Protein AF-0000000073375951 (afdb_homodimer)

Sequence (504 aa):
MSQRSNGPYRLIYWPTIPGRGEFIRLALEEAGADYTDTAHEENGVKTVLSLIDQNFVGDQSGLPPFAPPILEHGDLRISQTPNILLYLAPRLGLAPDGDAIYHVNSLALTALDGLSNEPHDTHHPIAVELYYEDQLEESKRRSESYRKNRLPKFLSYFERVLKPQAAQGRPWLYGETLTYADLVLFQGIDGLKFAFPRALSRLEKSGEYSNVFKLYETVKNRPRIKAYLASDRRLEYSQGIYRHYPELDDAEMSQRSNGPYRLIYWPTIPGRGEFIRLALEEAGADYTDTAHEENGVKTVLSLIDQNFVGDQSGLPPFAPPILEHGDLRISQTPNILLYLAPRLGLAPDGDAIYHVNSLALTALDGLSNEPHDTHHPIAVELYYEDQLEESKRRSESYRKNRLPKFLSYFERVLKPQAAQGRPWLYGETLTYADLVLFQGIDGLKFAFPRALSRLEKSGEYSNVFKLYETVKNRPRIKAYLASDRRLEYSQGIYRHYPELDDAE

Structure (mmCIF, N/CA/C/O backbone):
data_AF-0000000073375951-model_v1
#
loop_
_entity.id
_entity.type
_entity.pdbx_description
1 polymer 'Glutathione S-transferase'
#
loop_
_atom_site.group_PDB
_atom_site.id
_atom_site.type_symbol
_atom_site.label_atom_id
_atom_site.label_alt_id
_atom_site.label_comp_id
_atom_site.label_asym_id
_atom_site.label_entity_id
_atom_site.label_seq_id
_atom_site.pdbx_PDB_ins_code
_atom_site.Cartn_x
_atom_site.Cartn_y
_atom_site.Cartn_z
_atom_site.occupancy
_atom_site.B_iso_or_equiv
_atom_site.auth_seq_id
_atom_site.auth_comp_id
_atom_site.auth_asym_id
_atom_site.auth_atom_id
_atom_site.pdbx_PDB_model_num
ATOM 1 N N . MET A 1 1 ? 27.656 -0.617 15.617 1 22.75 1 MET A N 1
ATOM 2 C CA . MET A 1 1 ? 27.281 -1.959 15.18 1 22.75 1 MET A CA 1
ATOM 3 C C . MET A 1 1 ? 25.797 -2.205 15.422 1 22.75 1 MET A C 1
ATOM 5 O O . MET A 1 1 ? 25.328 -2.191 16.562 1 22.75 1 MET A O 1
ATOM 9 N N . SER A 1 2 ? 24.781 -1.731 14.633 1 31.39 2 SER A N 1
ATOM 10 C CA . SER A 1 2 ? 23.375 -1.527 14.969 1 31.39 2 SER A CA 1
ATOM 11 C C . SER A 1 2 ? 22.75 -2.797 15.531 1 31.39 2 SER A C 1
ATOM 13 O O . SER A 1 2 ? 22.969 -3.891 15.008 1 31.39 2 SER A O 1
ATOM 15 N N . GLN A 1 3 ? 22.516 -2.979 16.797 1 32.72 3 GLN A N 1
ATOM 16 C CA . GLN A 1 3 ? 22.078 -4.117 17.594 1 32.72 3 GLN A CA 1
ATOM 17 C C . GLN A 1 3 ? 20.984 -4.898 16.875 1 32.72 3 GLN A C 1
ATOM 19 O O . GLN A 1 3 ? 19.906 -4.367 16.609 1 32.72 3 GLN A O 1
ATOM 24 N N . ARG A 1 4 ? 21.234 -5.863 15.852 1 40 4 ARG A N 1
ATOM 25 C CA . ARG A 1 4 ? 20.453 -6.965 15.312 1 40 4 ARG A CA 1
ATOM 26 C C . ARG A 1 4 ? 19.5 -7.52 16.359 1 40 4 ARG A C 1
ATOM 28 O O . ARG A 1 4 ? 19.938 -7.953 17.438 1 40 4 ARG A O 1
ATOM 35 N N . SER A 1 5 ? 18.297 -6.898 16.453 1 51.62 5 SER A N 1
ATOM 36 C CA . SER A 1 5 ? 17.375 -7.402 17.453 1 51.62 5 SER A CA 1
ATOM 37 C C . SER A 1 5 ? 17.344 -8.93 17.469 1 51.62 5 SER A C 1
ATOM 39 O O . SER A 1 5 ? 17.031 -9.555 16.453 1 51.62 5 SER A O 1
ATOM 41 N N . ASN A 1 6 ? 18.281 -9.617 18.062 1 62.25 6 ASN A N 1
ATOM 42 C CA . ASN A 1 6 ? 18.547 -11.047 18.125 1 62.25 6 ASN A CA 1
ATOM 43 C C . ASN A 1 6 ? 17.391 -11.797 18.781 1 62.25 6 ASN A C 1
ATOM 45 O O . ASN A 1 6 ? 17.469 -13.008 19 1 62.25 6 ASN A O 1
ATOM 49 N N . GLY A 1 7 ? 16.234 -11.141 19.125 1 70.38 7 GLY A N 1
ATOM 50 C CA . GLY A 1 7 ? 15.195 -11.922 19.766 1 70.38 7 GLY A CA 1
ATOM 51 C C . GLY A 1 7 ? 14.164 -12.453 18.781 1 70.38 7 GLY A C 1
ATOM 52 O O . GLY A 1 7 ? 14.258 -12.203 17.578 1 70.38 7 GLY A O 1
ATOM 53 N N . PRO A 1 8 ? 13.375 -13.398 19.203 1 89.25 8 PRO A N 1
ATOM 54 C CA . PRO A 1 8 ? 12.328 -13.969 18.359 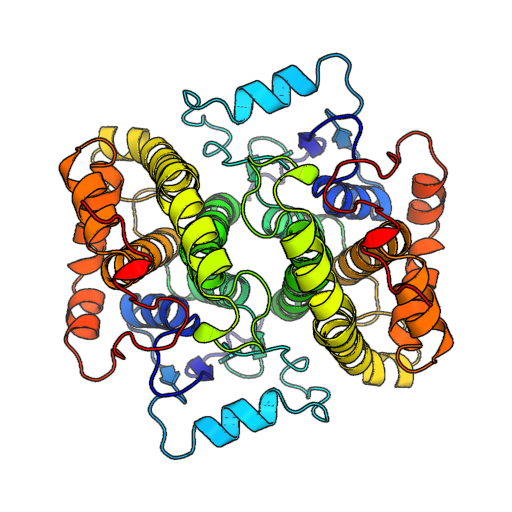1 89.25 8 PRO A CA 1
ATOM 55 C C . PRO A 1 8 ? 11.367 -12.914 17.828 1 89.25 8 PRO A C 1
ATOM 57 O O . PRO A 1 8 ? 11.211 -11.852 18.438 1 89.25 8 PRO A O 1
ATOM 60 N N . TYR A 1 9 ? 10.914 -13.117 16.609 1 97.94 9 TYR A N 1
ATOM 61 C CA . TYR A 1 9 ? 9.859 -12.281 16.031 1 97.94 9 TYR A CA 1
ATOM 62 C C . TYR A 1 9 ? 8.531 -12.523 16.734 1 97.94 9 TYR A C 1
ATOM 64 O O . TYR A 1 9 ? 8.234 -13.656 17.141 1 97.94 9 TYR A O 1
ATOM 72 N N . ARG A 1 10 ? 7.82 -11.5 16.938 1 97.94 10 ARG A N 1
ATOM 73 C CA . ARG A 1 10 ? 6.453 -11.625 17.438 1 97.94 10 ARG A CA 1
ATOM 74 C C . ARG A 1 10 ? 5.465 -10.961 16.469 1 97.94 10 ARG A C 1
ATOM 76 O O . ARG A 1 10 ? 5.52 -9.742 16.266 1 97.94 10 ARG A O 1
ATOM 83 N N . LEU A 1 11 ? 4.621 -11.797 15.891 1 98.62 11 LEU A N 1
ATOM 84 C CA . LEU A 1 11 ? 3.549 -11.305 15.039 1 98.62 11 LEU A CA 1
ATOM 85 C C . LEU A 1 11 ? 2.275 -11.062 15.836 1 98.62 11 LEU A C 1
ATOM 87 O O . LEU A 1 11 ? 1.793 -11.969 16.531 1 98.62 11 LEU A O 1
ATOM 91 N N . ILE A 1 12 ? 1.764 -9.891 15.812 1 98.56 12 ILE A N 1
ATOM 92 C CA . ILE A 1 12 ? 0.532 -9.516 16.5 1 98.56 12 ILE A CA 1
ATOM 93 C C . ILE A 1 12 ? -0.584 -9.305 15.477 1 98.56 12 ILE A C 1
ATOM 95 O O . ILE A 1 12 ? -0.56 -8.336 14.711 1 98.56 12 ILE A O 1
ATOM 99 N N . TYR A 1 13 ? -1.536 -10.172 15.461 1 98.12 13 TYR A N 1
ATOM 100 C CA . TYR A 1 13 ? -2.621 -10.172 14.484 1 98.12 13 TYR A CA 1
ATOM 101 C C . TYR A 1 13 ? -3.861 -10.859 15.047 1 98.12 13 TYR A C 1
ATOM 103 O O . TYR A 1 13 ? -3.801 -11.5 16.094 1 98.12 13 TYR A O 1
ATOM 111 N N . TRP A 1 14 ? -4.992 -10.68 14.344 1 95.94 14 TRP A N 1
ATOM 112 C CA . TRP A 1 14 ? -6.285 -11.219 14.75 1 95.94 14 TRP A CA 1
ATOM 113 C C . TRP A 1 14 ? -6.258 -12.742 14.781 1 95.94 14 TRP A C 1
ATOM 115 O O . TRP A 1 14 ? -5.645 -13.375 13.914 1 95.94 14 TRP A O 1
ATOM 125 N N . PRO A 1 15 ? -7.016 -13.227 15.672 1 93.25 15 PRO A N 1
ATOM 126 C CA . PRO A 1 15 ? -7.195 -14.68 15.641 1 93.25 15 PRO A CA 1
ATOM 127 C C . PRO A 1 15 ? -8.234 -15.125 14.617 1 93.25 15 PRO A C 1
ATOM 129 O O . PRO A 1 15 ? -8.977 -14.297 14.086 1 93.25 15 PRO A O 1
ATOM 132 N N . THR A 1 16 ? -8.219 -16.344 14.133 1 90.75 16 THR A N 1
ATOM 133 C CA . THR A 1 16 ? -9.281 -17.078 13.453 1 90.75 16 THR A CA 1
ATOM 134 C C . THR A 1 16 ? -9.273 -16.781 11.961 1 90.75 16 THR A C 1
ATOM 136 O O . THR A 1 16 ? -10.055 -17.359 11.203 1 90.75 16 THR A O 1
ATOM 139 N N . ILE A 1 17 ? -8.477 -15.773 11.531 1 94.12 17 ILE A N 1
ATOM 140 C CA . ILE A 1 17 ? -8.414 -15.508 10.102 1 94.12 17 ILE A CA 1
ATOM 141 C C . ILE A 1 17 ? -6.961 -15.375 9.664 1 94.12 17 ILE A C 1
ATOM 143 O O . ILE A 1 17 ? -6.129 -14.844 10.398 1 94.12 17 ILE A O 1
ATOM 147 N N . PRO A 1 18 ? -6.621 -15.797 8.461 1 96.38 18 PRO A N 1
ATOM 148 C CA . PRO A 1 18 ? -5.273 -15.516 7.961 1 96.38 18 PRO A CA 1
ATOM 149 C C . PRO A 1 18 ? -5.016 -14.023 7.77 1 96.38 18 PRO A C 1
ATOM 151 O O . PRO A 1 18 ? -4.016 -13.5 8.266 1 96.38 18 PRO A O 1
ATOM 154 N N . GLY A 1 19 ? -6.074 -13.352 7.012 1 96.75 19 GLY A N 1
ATOM 155 C CA . GLY A 1 19 ? -6.016 -11.914 6.809 1 96.75 19 GLY A CA 1
ATOM 156 C C . GLY A 1 19 ? -4.695 -11.445 6.234 1 96.75 19 GLY A C 1
ATOM 157 O O . GLY A 1 19 ? -4.016 -12.195 5.527 1 96.75 19 GLY A O 1
ATOM 158 N N . ARG A 1 20 ? -4.363 -10.227 6.516 1 98.12 20 ARG A N 1
ATOM 159 C CA . ARG A 1 20 ? -3.141 -9.625 6.004 1 98.12 20 ARG A CA 1
ATOM 160 C C . ARG A 1 20 ? -1.915 -10.164 6.73 1 98.12 20 ARG A C 1
ATOM 162 O O . ARG A 1 20 ? -0.79 -10.039 6.242 1 98.12 20 ARG A O 1
ATOM 169 N N . GLY A 1 21 ? -2.115 -10.766 7.895 1 98.31 21 GLY A N 1
ATOM 170 C CA . GLY A 1 21 ? -1.03 -11.375 8.648 1 98.31 21 GLY A CA 1
ATOM 171 C C . GLY A 1 21 ? -0.439 -12.586 7.961 1 98.31 21 GLY A C 1
ATOM 172 O O . GLY A 1 21 ? 0.713 -12.953 8.211 1 98.31 21 GLY A O 1
ATOM 173 N N . GLU A 1 22 ? -1.21 -13.219 7.078 1 98.75 22 GLU A N 1
ATOM 174 C CA . GLU A 1 22 ? -0.763 -14.453 6.441 1 98.75 22 GLU A CA 1
ATOM 175 C C . GLU A 1 22 ? 0.432 -14.195 5.527 1 98.75 22 GLU A C 1
ATOM 177 O O . GLU A 1 22 ? 1.317 -15.047 5.406 1 98.75 22 GLU A O 1
ATOM 182 N N . PHE A 1 23 ? 0.503 -13.039 4.883 1 98.88 23 PHE A N 1
ATOM 183 C CA . PHE A 1 23 ? 1.648 -12.68 4.055 1 98.88 23 PHE A CA 1
ATOM 184 C C . PHE A 1 23 ? 2.936 -12.703 4.871 1 98.88 23 PHE A C 1
ATOM 186 O O . PHE A 1 23 ? 3.988 -13.102 4.371 1 98.88 23 PHE A O 1
ATOM 193 N N . ILE A 1 24 ? 2.844 -12.266 6.109 1 98.94 24 ILE A N 1
ATOM 194 C CA . ILE A 1 24 ? 3.99 -12.188 7.008 1 98.94 24 ILE A CA 1
ATOM 195 C C . ILE A 1 24 ? 4.328 -13.586 7.527 1 98.94 24 ILE A C 1
ATOM 197 O O . ILE A 1 24 ? 5.5 -13.969 7.57 1 98.94 24 ILE A O 1
ATOM 201 N N . ARG A 1 25 ? 3.297 -14.375 7.867 1 98.88 25 ARG A N 1
ATOM 202 C CA . ARG A 1 25 ? 3.506 -15.742 8.32 1 98.88 25 ARG A CA 1
ATOM 203 C C . ARG A 1 25 ? 4.266 -16.562 7.277 1 98.88 25 ARG A C 1
ATOM 205 O O . ARG A 1 25 ? 5.191 -17.297 7.609 1 98.88 25 ARG A O 1
ATOM 212 N N . LEU A 1 26 ? 3.885 -16.406 6.047 1 98.94 26 LEU A N 1
ATOM 213 C CA . LEU A 1 26 ? 4.52 -17.172 4.984 1 98.94 26 LEU A CA 1
ATOM 214 C C . LEU A 1 26 ? 6.004 -16.844 4.887 1 98.94 26 LEU A C 1
ATOM 216 O O . LEU A 1 26 ? 6.824 -17.734 4.648 1 98.94 26 LEU A O 1
ATOM 220 N N . ALA A 1 27 ? 6.359 -15.555 5.008 1 98.94 27 ALA A N 1
ATOM 221 C CA . ALA A 1 27 ? 7.773 -15.18 4.996 1 98.94 27 ALA A CA 1
ATOM 222 C C . ALA A 1 27 ? 8.523 -15.828 6.156 1 98.94 27 ALA A C 1
ATOM 224 O O . ALA A 1 27 ? 9.617 -16.375 5.973 1 98.94 27 ALA A O 1
ATOM 225 N N . LEU A 1 28 ? 7.93 -15.789 7.359 1 98.81 28 LEU A N 1
ATOM 226 C CA . LEU A 1 28 ? 8.547 -16.359 8.555 1 98.81 28 LEU A CA 1
ATOM 227 C C . LEU A 1 28 ? 8.664 -17.875 8.438 1 98.81 28 LEU A C 1
ATOM 229 O O . LEU A 1 28 ? 9.703 -18.453 8.773 1 98.81 28 LEU A O 1
ATOM 233 N N . GLU A 1 29 ? 7.621 -18.5 7.906 1 98.75 29 GLU A N 1
ATOM 234 C CA . GLU A 1 29 ? 7.602 -19.953 7.754 1 98.75 29 GLU A CA 1
ATOM 235 C C . GLU A 1 29 ? 8.609 -20.406 6.703 1 98.75 29 GLU A C 1
ATOM 237 O O . GLU A 1 29 ? 9.352 -21.375 6.926 1 98.75 29 GLU A O 1
ATOM 242 N N . GLU A 1 30 ? 8.641 -19.734 5.57 1 98.81 30 GLU A N 1
ATOM 243 C CA . GLU A 1 30 ? 9.586 -20.078 4.512 1 98.81 30 GLU A CA 1
ATOM 244 C C . GLU A 1 30 ? 11.016 -20.062 5.027 1 98.81 30 GLU A C 1
ATOM 246 O O . GLU A 1 30 ? 11.828 -20.922 4.668 1 98.81 30 GLU A O 1
ATOM 251 N N . ALA A 1 31 ? 11.32 -19.109 5.879 1 98.12 31 ALA A N 1
ATOM 252 C CA . ALA A 1 31 ? 12.68 -18.906 6.367 1 98.12 31 ALA A CA 1
ATOM 253 C C . ALA A 1 31 ? 12.984 -19.812 7.551 1 98.12 31 ALA A C 1
ATOM 255 O O . ALA A 1 31 ? 14.133 -19.906 7.996 1 98.12 31 ALA A O 1
ATOM 256 N N . GLY A 1 32 ? 11.969 -20.469 8.078 1 97.38 32 GLY A N 1
ATOM 257 C CA . GLY A 1 32 ? 12.156 -21.25 9.289 1 97.38 32 GLY A CA 1
ATOM 258 C C . GLY A 1 32 ? 12.484 -20.391 10.5 1 97.38 32 GLY A C 1
ATOM 259 O O . GLY A 1 32 ? 13.266 -20.812 11.367 1 97.38 32 GLY A O 1
ATOM 260 N N . ALA A 1 33 ? 11.922 -19.234 10.516 1 97.31 33 ALA A N 1
ATOM 261 C CA . ALA A 1 33 ? 12.227 -18.297 11.594 1 97.31 33 ALA A CA 1
ATOM 262 C C . ALA A 1 33 ? 11.492 -18.688 12.875 1 97.31 33 ALA A C 1
ATOM 264 O O . ALA A 1 33 ? 10.406 -19.266 12.828 1 97.31 33 ALA A O 1
ATOM 265 N N . ASP A 1 34 ? 12.117 -18.359 14 1 95.44 34 ASP A N 1
ATOM 266 C CA . ASP A 1 34 ? 11.445 -18.469 15.297 1 95.44 34 ASP A CA 1
ATOM 267 C C . ASP A 1 34 ? 10.57 -17.25 15.562 1 95.44 34 ASP A C 1
ATOM 269 O O . ASP A 1 34 ? 11.047 -16.109 15.539 1 95.44 34 ASP A O 1
ATOM 273 N N . TYR A 1 35 ? 9.258 -17.562 15.75 1 97.44 35 TYR A N 1
ATOM 274 C CA . TYR A 1 35 ? 8.375 -16.438 16.016 1 97.44 35 TYR A CA 1
ATOM 275 C C . TYR A 1 35 ? 7.152 -16.891 16.812 1 97.44 35 TYR A C 1
ATOM 277 O O . TYR A 1 35 ? 6.805 -18.062 16.812 1 97.44 35 TYR A O 1
ATOM 285 N N . THR A 1 36 ? 6.547 -15.961 17.469 1 97 36 THR A N 1
ATOM 286 C CA . THR A 1 36 ? 5.25 -16.156 18.109 1 97 36 THR A CA 1
ATOM 287 C C . THR A 1 36 ? 4.164 -15.383 17.375 1 97 36 THR A C 1
ATOM 289 O O . THR A 1 36 ? 4.457 -14.445 16.625 1 97 36 THR A O 1
ATOM 292 N N . ASP A 1 37 ? 2.969 -15.844 17.516 1 97.5 37 ASP A N 1
ATOM 293 C CA . ASP A 1 37 ? 1.812 -15.312 16.812 1 97.5 37 ASP A CA 1
ATOM 294 C C . ASP A 1 37 ? 0.599 -15.203 17.734 1 97.5 37 ASP A C 1
ATOM 296 O O . ASP A 1 37 ? 0.056 -16.219 18.172 1 97.5 37 ASP A O 1
ATOM 300 N N . THR A 1 38 ? 0.139 -13.977 17.984 1 97.56 38 THR A N 1
ATOM 301 C CA . THR A 1 38 ? -0.972 -13.758 18.906 1 97.56 38 THR A CA 1
ATOM 302 C C . THR A 1 38 ? -2.203 -14.539 18.453 1 97.56 38 THR A C 1
ATOM 304 O O . THR A 1 38 ? -3.076 -14.852 19.266 1 97.56 38 THR A O 1
ATOM 307 N N . ALA A 1 39 ? -2.289 -14.867 17.203 1 95.38 39 ALA A N 1
ATOM 308 C CA . ALA A 1 39 ? -3.434 -15.609 16.688 1 95.38 39 ALA A CA 1
ATOM 309 C C . ALA A 1 39 ? -3.541 -16.984 17.359 1 95.38 39 ALA A C 1
ATOM 311 O O . ALA A 1 39 ? -4.605 -17.594 17.359 1 95.38 39 ALA A O 1
ATOM 312 N N . HIS A 1 40 ? -2.447 -17.453 17.922 1 95.06 40 HIS A N 1
ATOM 313 C CA . HIS A 1 40 ? -2.416 -18.781 18.5 1 95.06 40 HIS A CA 1
ATOM 314 C C . HIS A 1 40 ? -2.229 -18.719 20.016 1 95.06 40 HIS A C 1
ATOM 316 O O . HIS A 1 40 ? -1.927 -19.734 20.656 1 95.06 40 HIS A O 1
ATOM 322 N N . GLU A 1 41 ? -2.412 -17.531 20.531 1 95.06 41 GLU A N 1
ATOM 323 C CA . GLU A 1 41 ? -2.242 -17.344 21.969 1 95.06 41 GLU A CA 1
ATOM 324 C C . GLU A 1 41 ? -3.588 -17.125 22.656 1 95.06 41 GLU A C 1
ATOM 326 O O . GLU A 1 41 ? -4.465 -16.453 22.125 1 95.06 41 GLU A O 1
ATOM 331 N N . GLU A 1 42 ? -3.9 -17.672 23.781 1 91.81 42 GLU A N 1
ATOM 332 C CA . GLU A 1 42 ? -5.156 -17.578 24.516 1 91.81 42 GLU A CA 1
ATOM 333 C C . GLU A 1 42 ? -5.547 -16.125 24.75 1 91.81 42 GLU A C 1
ATOM 335 O O . GLU A 1 42 ? -6.707 -15.75 24.562 1 91.81 42 GLU A O 1
ATOM 340 N N . ASN A 1 43 ? -4.664 -15.25 25.031 1 92.19 43 ASN A N 1
ATOM 341 C CA . ASN A 1 43 ? -4.957 -13.844 25.281 1 92.19 43 ASN A CA 1
ATOM 342 C C . ASN A 1 43 ? -4.363 -12.953 24.188 1 92.19 43 ASN A C 1
ATOM 344 O O . ASN A 1 43 ? -4.074 -11.781 24.422 1 92.19 43 ASN A O 1
ATOM 348 N N . GLY A 1 44 ? -4.352 -13.539 23.031 1 95.31 44 GLY A N 1
ATOM 349 C CA . GLY A 1 44 ? -3.717 -12.812 21.938 1 95.31 44 GLY A CA 1
ATOM 350 C C . GLY A 1 44 ? -4.52 -11.609 21.469 1 95.31 44 GLY A C 1
ATOM 351 O O . GLY A 1 44 ? -3.953 -10.562 21.156 1 95.31 44 GLY A O 1
ATOM 352 N N . VAL A 1 45 ? -5.848 -11.781 21.516 1 96.44 45 VAL A N 1
ATOM 353 C CA . VAL A 1 45 ? -6.734 -10.727 21.047 1 96.44 45 VAL A CA 1
ATOM 354 C C . VAL A 1 45 ? -6.598 -9.5 21.938 1 96.44 45 VAL A C 1
ATOM 356 O O . VAL A 1 45 ? -6.699 -8.359 21.469 1 96.44 45 VAL A O 1
ATOM 359 N N . LYS A 1 46 ? -6.383 -9.641 23.25 1 97.44 46 LYS A N 1
ATOM 360 C CA . LYS A 1 46 ? -6.199 -8.523 24.172 1 97.44 46 LYS A CA 1
ATOM 361 C C . LYS A 1 46 ? -4.969 -7.699 23.797 1 97.44 46 LYS A C 1
ATOM 363 O O . LYS A 1 46 ? -4.98 -6.469 23.891 1 97.44 46 LYS A O 1
ATOM 368 N N . THR A 1 47 ? -3.947 -8.453 23.344 1 97.12 47 THR A N 1
ATOM 369 C CA . THR A 1 47 ? -2.729 -7.777 22.922 1 97.12 47 THR A CA 1
ATOM 370 C C . THR A 1 47 ? -2.99 -6.934 21.672 1 97.12 47 THR A C 1
ATOM 372 O O . THR A 1 47 ? -2.574 -5.777 21.594 1 97.12 47 THR A O 1
ATOM 375 N N . VAL A 1 48 ? -3.67 -7.504 20.734 1 98 48 VAL A N 1
ATOM 376 C CA . VAL A 1 48 ? -4.004 -6.793 19.5 1 98 48 VAL A CA 1
ATOM 377 C C . VAL A 1 48 ? -4.789 -5.527 19.828 1 98 48 VAL A C 1
ATOM 379 O O . VAL A 1 48 ? -4.414 -4.43 19.406 1 98 48 VAL A O 1
ATOM 382 N N . LEU A 1 49 ? -5.816 -5.637 20.672 1 97.94 49 LEU A N 1
ATOM 383 C CA . LEU A 1 49 ? -6.723 -4.543 21 1 97.94 49 LEU A CA 1
ATOM 384 C C . LEU A 1 49 ? -6 -3.451 21.781 1 97.94 49 LEU A C 1
ATOM 386 O O . LEU A 1 49 ? -6.281 -2.264 21.594 1 97.94 49 LEU A O 1
ATOM 390 N N . SER A 1 50 ? -5.109 -3.818 22.594 1 97.81 50 SER A N 1
ATOM 391 C CA . SER A 1 50 ? -4.367 -2.844 23.391 1 97.81 50 SER A CA 1
ATOM 392 C C . SER A 1 50 ? -3.496 -1.956 22.516 1 97.81 50 SER A C 1
ATOM 394 O O . SER A 1 50 ? -3.373 -0.755 22.766 1 97.81 50 SER A O 1
ATOM 396 N N . LEU A 1 51 ? -3.006 -2.514 21.438 1 97.62 51 LEU A N 1
ATOM 397 C CA . LEU A 1 51 ? -2.051 -1.779 20.625 1 97.62 51 LEU A CA 1
ATOM 398 C C . LEU A 1 51 ? -2.771 -0.869 19.625 1 97.62 51 LEU A C 1
ATOM 400 O O . LEU A 1 51 ? -2.193 0.107 19.141 1 97.62 51 LEU A O 1
ATOM 404 N N . ILE A 1 52 ? -3.994 -1.165 19.344 1 97.19 52 ILE A N 1
ATOM 405 C CA . ILE A 1 52 ? -4.703 -0.313 18.391 1 97.19 52 ILE A CA 1
ATOM 406 C C . ILE A 1 52 ? -5.73 0.541 19.125 1 97.19 52 ILE A C 1
ATOM 408 O O . ILE A 1 52 ? -6.578 1.18 18.5 1 97.19 52 ILE A O 1
ATOM 412 N N . ASP A 1 53 ? -5.652 0.518 20.453 1 97.44 53 ASP A N 1
ATOM 413 C CA . ASP A 1 53 ? -6.508 1.362 21.281 1 97.44 53 ASP A CA 1
ATOM 414 C C . ASP A 1 53 ? -6.305 2.84 20.953 1 97.44 53 ASP A C 1
ATOM 416 O O . ASP A 1 53 ? -5.172 3.291 20.781 1 97.44 53 ASP A O 1
ATOM 420 N N . GLN A 1 54 ? -7.402 3.598 20.938 1 95.25 54 GLN A N 1
ATOM 421 C CA . GLN A 1 54 ? -7.367 5 20.531 1 95.25 54 GLN A CA 1
ATOM 422 C C . GLN A 1 54 ? -6.566 5.836 21.531 1 95.25 54 GLN A C 1
ATOM 424 O O . GLN A 1 54 ? -6.152 6.953 21.219 1 95.25 54 GLN A O 1
ATOM 429 N N . ASN A 1 55 ? -6.324 5.352 22.719 1 95.38 55 ASN A N 1
ATOM 430 C CA . ASN A 1 55 ? -5.613 6.098 23.75 1 95.38 55 ASN A CA 1
ATOM 431 C C . ASN A 1 55 ? -4.133 5.723 23.797 1 95.38 55 ASN A C 1
ATOM 433 O O . ASN A 1 55 ? -3.352 6.348 24.5 1 95.38 55 ASN A O 1
ATOM 437 N N . PHE A 1 56 ? -3.77 4.664 23.047 1 97 56 PHE A N 1
ATOM 438 C CA . PHE A 1 56 ? -2.365 4.273 23 1 97 56 PHE A CA 1
ATOM 439 C C . PHE A 1 56 ? -1.566 5.215 22.109 1 97 56 PHE A C 1
ATOM 441 O O . PHE A 1 56 ? -1.828 5.312 20.906 1 97 56 PHE A O 1
ATOM 448 N N . VAL A 1 57 ? -0.572 5.883 22.625 1 95.88 57 VAL A N 1
ATOM 449 C CA . VAL A 1 57 ? 0.14 6.922 21.875 1 95.88 57 VAL A CA 1
ATOM 450 C C . VAL A 1 57 ? 1.53 6.422 21.5 1 95.88 57 VAL A C 1
ATOM 452 O O . VAL A 1 57 ? 2.369 7.195 21.031 1 95.88 57 VAL A O 1
ATOM 455 N N . GLY A 1 58 ? 1.765 5.152 21.672 1 95.25 58 GLY A N 1
ATOM 456 C CA . GLY A 1 58 ? 3.082 4.59 21.406 1 95.25 58 GLY A CA 1
ATOM 457 C C . GLY A 1 58 ? 3.953 4.523 22.656 1 95.25 58 GLY A C 1
ATOM 458 O O . GLY A 1 58 ? 3.506 4.855 23.75 1 95.25 58 GLY A O 1
ATOM 459 N N . ASP A 1 59 ? 5.086 3.926 22.531 1 95.38 59 ASP A N 1
ATOM 460 C CA . ASP A 1 59 ? 6.078 3.805 23.594 1 95.38 59 ASP A CA 1
ATOM 461 C C . ASP A 1 59 ? 7.488 3.668 23.016 1 95.38 59 ASP A C 1
ATOM 463 O O . ASP A 1 59 ? 7.723 4.008 21.859 1 95.38 59 ASP A O 1
ATOM 467 N N . GLN A 1 60 ? 8.406 3.266 23.766 1 92.5 60 GLN A N 1
ATOM 468 C CA . GLN A 1 60 ? 9.805 3.209 23.359 1 92.5 60 GLN A CA 1
ATOM 469 C C . GLN A 1 60 ? 10 2.236 22.203 1 92.5 60 GLN A C 1
ATOM 471 O O . GLN A 1 60 ? 10.969 2.35 21.453 1 92.5 60 GLN A O 1
ATOM 476 N N . SER A 1 61 ? 9.055 1.326 22 1 92.44 61 SER A N 1
ATOM 477 C CA . SER A 1 61 ? 9.188 0.296 20.984 1 92.44 61 SER A CA 1
ATOM 478 C C . SER A 1 61 ? 8.703 0.795 19.625 1 92.44 61 SER A C 1
ATOM 480 O O . SER A 1 61 ? 9 0.194 18.594 1 92.44 61 SER A O 1
ATOM 482 N N . GLY A 1 62 ? 7.82 1.854 19.703 1 93.12 62 GLY A N 1
ATOM 483 C CA . GLY A 1 62 ? 7.348 2.32 18.422 1 93.12 62 GLY A CA 1
ATOM 484 C C . GLY A 1 62 ? 6.125 3.213 18.516 1 93.12 62 GLY A C 1
ATOM 485 O O . GLY A 1 62 ? 5.578 3.408 19.594 1 93.12 62 GLY A O 1
ATOM 486 N N . LEU A 1 63 ? 5.758 3.797 17.359 1 96.5 63 LEU A N 1
ATOM 487 C CA . LEU A 1 63 ? 4.555 4.609 17.219 1 96.5 63 LEU A CA 1
ATOM 488 C C . LEU A 1 63 ? 3.299 3.75 17.344 1 96.5 63 LEU A C 1
ATOM 490 O O . LEU A 1 63 ? 3.363 2.525 17.203 1 96.5 63 LEU A O 1
ATOM 494 N N . PRO A 1 64 ? 2.242 4.359 17.734 1 97.75 64 PRO A N 1
ATOM 495 C CA . PRO A 1 64 ? 1.025 3.545 17.734 1 97.75 64 PRO A CA 1
ATOM 496 C C . PRO A 1 64 ? 0.642 3.057 16.344 1 97.75 64 PRO A C 1
ATOM 498 O O . PRO A 1 64 ? 0.601 3.846 15.391 1 97.75 64 PRO A O 1
ATOM 501 N N . PRO A 1 65 ? 0.378 1.775 16.266 1 98.25 65 PRO A N 1
ATOM 502 C CA . PRO A 1 65 ? -0.097 1.281 14.969 1 98.25 65 PRO A CA 1
ATOM 503 C C . PRO A 1 65 ? -1.533 1.702 14.664 1 98.25 65 PRO A C 1
ATOM 505 O O . PRO A 1 65 ? -2.34 1.863 15.586 1 98.25 65 PRO A O 1
ATOM 508 N N . PHE A 1 66 ? -1.789 1.911 13.375 1 98.19 66 PHE A N 1
ATOM 509 C CA . PHE A 1 66 ? -3.156 2.197 12.953 1 98.19 66 PHE A CA 1
ATOM 510 C C . PHE A 1 66 ? -4.02 0.943 13.031 1 98.19 66 PHE A C 1
ATOM 512 O O . PHE A 1 66 ? -5.176 1.004 13.453 1 98.19 66 PHE A O 1
ATOM 519 N N . ALA A 1 67 ? -3.455 -0.161 12.648 1 97.81 67 ALA A N 1
ATOM 520 C CA . ALA A 1 67 ? -4.125 -1.457 12.57 1 97.81 67 ALA A CA 1
ATOM 521 C C . ALA A 1 67 ? -3.111 -2.596 12.508 1 97.81 67 ALA A C 1
ATOM 523 O O . ALA A 1 67 ? -1.955 -2.385 12.133 1 97.81 67 ALA A O 1
ATOM 524 N N . PRO A 1 68 ? -3.463 -3.766 12.977 1 98.12 68 PRO A N 1
ATOM 525 C CA . PRO A 1 68 ? -2.613 -4.918 12.672 1 98.12 68 PRO A CA 1
ATOM 526 C C . PRO A 1 68 ? -2.6 -5.27 11.188 1 98.12 68 PRO A C 1
ATOM 528 O O . PRO A 1 68 ? -3.512 -4.883 10.453 1 98.12 68 PRO A O 1
ATOM 531 N N . PRO A 1 69 ? -1.607 -5.984 10.742 1 98.56 69 PRO A N 1
ATOM 532 C CA . PRO A 1 69 ? -0.564 -6.711 11.469 1 98.56 69 PRO A CA 1
ATOM 533 C C . PRO A 1 69 ? 0.501 -5.789 12.055 1 98.56 69 PRO A C 1
ATOM 535 O O . PRO A 1 69 ? 0.764 -4.715 11.508 1 98.56 69 PRO A O 1
ATOM 538 N N . ILE A 1 70 ? 1.008 -6.219 13.133 1 98.81 70 ILE A N 1
ATOM 539 C CA . ILE A 1 70 ? 2.1 -5.566 13.852 1 98.81 70 ILE A CA 1
ATOM 540 C C . ILE A 1 70 ? 3.221 -6.574 14.102 1 98.81 70 ILE A C 1
ATOM 542 O O . ILE A 1 70 ? 2.961 -7.734 14.43 1 98.81 70 ILE A O 1
ATOM 546 N N . LEU A 1 71 ? 4.441 -6.152 13.938 1 98.75 71 LEU A N 1
ATOM 547 C CA . LEU A 1 71 ? 5.605 -6.984 14.211 1 98.75 71 LEU A CA 1
ATOM 548 C C . LEU A 1 71 ? 6.465 -6.367 15.312 1 98.75 71 LEU A C 1
ATOM 550 O O . LEU A 1 71 ? 6.746 -5.168 15.289 1 98.75 71 LEU A O 1
ATOM 554 N N . GLU A 1 72 ? 6.793 -7.152 16.219 1 97.94 72 GLU A N 1
ATOM 555 C CA . GLU A 1 72 ? 7.809 -6.789 17.203 1 97.94 72 GLU A CA 1
ATOM 556 C C . GLU A 1 72 ? 9.062 -7.637 17.047 1 97.94 72 GLU A C 1
ATOM 558 O O . GLU A 1 72 ? 8.984 -8.852 16.859 1 97.94 72 GLU A O 1
ATOM 563 N N . HIS A 1 73 ? 10.156 -7.078 17.047 1 97.56 73 HIS A N 1
ATOM 564 C CA . HIS A 1 73 ? 11.477 -7.691 16.969 1 97.56 73 HIS A CA 1
ATOM 565 C C . HIS A 1 73 ? 12.477 -6.945 17.859 1 97.56 73 HIS A C 1
ATOM 567 O O . HIS A 1 73 ? 12.953 -5.867 17.484 1 97.56 73 HIS A O 1
ATOM 573 N N . GLY A 1 74 ? 12.781 -7.5 19.016 1 93.5 74 GLY A N 1
ATOM 574 C CA . GLY A 1 74 ? 13.523 -6.738 20 1 93.5 74 GLY A CA 1
ATOM 575 C C . GLY A 1 74 ? 12.797 -5.488 20.469 1 93.5 74 GLY A C 1
ATOM 576 O O . GLY A 1 74 ? 11.641 -5.559 20.875 1 93.5 74 GLY A O 1
ATOM 577 N N . ASP A 1 75 ? 13.422 -4.363 20.297 1 92.38 75 ASP A N 1
ATOM 578 C CA . ASP A 1 75 ? 12.844 -3.104 20.766 1 92.38 75 ASP A CA 1
ATOM 579 C C . ASP A 1 75 ? 12.117 -2.383 19.641 1 92.38 75 ASP A C 1
ATOM 581 O O . ASP A 1 75 ? 11.742 -1.216 19.781 1 92.38 75 ASP A O 1
ATOM 585 N N . LEU A 1 76 ? 11.938 -3.084 18.594 1 96.31 76 LEU A N 1
ATOM 586 C CA . LEU A 1 76 ? 11.305 -2.451 17.453 1 96.31 76 LEU A CA 1
ATOM 587 C C . LEU A 1 76 ? 9.883 -2.971 17.25 1 96.31 76 LEU A C 1
ATOM 589 O O . LEU A 1 76 ? 9.656 -4.184 17.234 1 96.31 76 LEU A O 1
ATOM 593 N N . ARG A 1 77 ? 8.922 -2.078 17.125 1 97.88 77 ARG A N 1
ATOM 594 C CA . ARG A 1 77 ? 7.547 -2.396 16.75 1 97.88 77 ARG A CA 1
ATOM 595 C C . ARG A 1 77 ? 7.125 -1.631 15.5 1 97.88 77 ARG A C 1
ATOM 597 O O . ARG A 1 77 ? 7.215 -0.402 15.453 1 97.88 77 ARG A O 1
ATOM 604 N N . ILE A 1 78 ? 6.719 -2.324 14.461 1 98.56 78 ILE A N 1
ATOM 605 C CA . ILE A 1 78 ? 6.305 -1.694 13.211 1 98.56 78 ILE A CA 1
ATOM 606 C C . ILE A 1 78 ? 5 -2.32 12.727 1 98.56 78 ILE A C 1
ATOM 608 O O . ILE A 1 78 ? 4.609 -3.393 13.195 1 98.56 78 ILE A O 1
ATOM 612 N N . SER A 1 79 ? 4.359 -1.588 11.805 1 98.62 79 SER A N 1
ATOM 613 C CA . SER A 1 79 ? 3.098 -2.076 11.258 1 98.62 79 SER A CA 1
ATOM 614 C C . SER A 1 79 ? 3.066 -1.936 9.742 1 98.62 79 SER A C 1
ATOM 616 O O . SER A 1 79 ? 4.074 -1.58 9.125 1 98.62 79 SER A O 1
ATOM 618 N N . GLN A 1 80 ? 1.917 -2.258 9.156 1 98.69 80 GLN A N 1
ATOM 619 C CA . GLN A 1 80 ? 1.712 -2.303 7.715 1 98.69 80 GLN A CA 1
ATOM 620 C C . GLN A 1 80 ? 2.371 -3.535 7.105 1 98.69 80 GLN A C 1
ATOM 622 O O . GLN A 1 80 ? 3.584 -3.725 7.234 1 98.69 80 GLN A O 1
ATOM 627 N N . THR A 1 81 ? 1.662 -4.324 6.41 1 98.88 81 THR A N 1
ATOM 628 C CA . THR A 1 81 ? 2.092 -5.602 5.852 1 98.88 81 THR A CA 1
ATOM 629 C C . THR A 1 81 ? 3.305 -5.414 4.945 1 98.88 81 THR A C 1
ATOM 631 O O . THR A 1 81 ? 4.336 -6.059 5.141 1 98.88 81 THR A O 1
ATOM 634 N N . PRO A 1 82 ? 3.27 -4.449 3.949 1 98.88 82 PRO A N 1
ATOM 635 C CA . PRO A 1 82 ? 4.441 -4.355 3.074 1 98.88 82 PRO A CA 1
ATOM 636 C C . PRO A 1 82 ? 5.684 -3.855 3.805 1 98.88 82 PRO A C 1
ATOM 638 O O . PRO A 1 82 ? 6.805 -4.234 3.453 1 98.88 82 PRO A O 1
ATOM 641 N N . ASN A 1 83 ? 5.465 -3.033 4.824 1 98.88 83 ASN A N 1
ATOM 642 C CA . ASN A 1 83 ? 6.566 -2.535 5.641 1 98.88 83 ASN A CA 1
ATOM 643 C C . ASN A 1 83 ? 7.227 -3.658 6.438 1 98.88 83 ASN A C 1
ATOM 645 O O . ASN A 1 83 ? 8.453 -3.758 6.477 1 98.88 83 ASN A O 1
ATOM 649 N N . ILE A 1 84 ? 6.414 -4.504 7.023 1 98.94 84 ILE A N 1
ATOM 650 C CA . ILE A 1 84 ? 6.895 -5.633 7.816 1 98.94 84 ILE A CA 1
ATOM 651 C C . ILE A 1 84 ? 7.637 -6.617 6.914 1 98.94 84 ILE A C 1
ATOM 653 O O . ILE A 1 84 ? 8.711 -7.105 7.273 1 98.94 84 ILE A O 1
ATOM 657 N N . LEU A 1 85 ? 7.09 -6.867 5.758 1 98.94 85 LEU A N 1
ATOM 658 C CA . LEU A 1 85 ? 7.734 -7.777 4.816 1 98.94 85 LEU A CA 1
ATOM 659 C C . LEU A 1 85 ? 9.086 -7.234 4.375 1 98.94 85 LEU A C 1
ATOM 661 O O . LEU A 1 85 ? 10.062 -7.98 4.289 1 98.94 85 LEU A O 1
ATOM 665 N N . LEU A 1 86 ? 9.133 -5.953 4.117 1 98.69 86 LEU A N 1
ATOM 666 C CA . LEU A 1 86 ? 10.375 -5.312 3.701 1 98.69 86 LEU A CA 1
ATOM 667 C C . LEU A 1 86 ? 11.43 -5.402 4.801 1 98.69 86 LEU A C 1
ATOM 669 O O . LEU A 1 86 ? 12.625 -5.559 4.516 1 98.69 86 LEU A O 1
ATOM 673 N N . TYR A 1 87 ? 11.031 -5.258 6.074 1 98.5 87 TYR A N 1
ATOM 674 C CA . TYR A 1 87 ? 11.922 -5.375 7.223 1 98.5 87 TYR A CA 1
ATOM 675 C C . TYR A 1 87 ? 12.453 -6.797 7.359 1 98.5 87 TYR A C 1
ATOM 677 O O . TYR A 1 87 ? 13.648 -7 7.582 1 98.5 87 TYR A O 1
ATOM 685 N N . LEU A 1 88 ? 11.609 -7.797 7.133 1 98.69 88 LEU A N 1
ATOM 686 C CA . LEU A 1 88 ? 11.93 -9.195 7.398 1 98.69 88 LEU A CA 1
ATOM 687 C C . LEU A 1 88 ? 12.773 -9.781 6.27 1 98.69 88 LEU A C 1
ATOM 689 O O . LEU A 1 88 ? 13.664 -10.594 6.516 1 98.69 88 LEU A O 1
ATOM 693 N N . ALA A 1 89 ? 12.516 -9.383 5.086 1 98.25 89 ALA A N 1
ATOM 694 C CA . ALA A 1 89 ? 12.961 -10.125 3.91 1 98.25 89 ALA A CA 1
ATOM 695 C C . ALA A 1 89 ? 14.484 -10.195 3.852 1 98.25 89 ALA A C 1
ATOM 697 O O . ALA A 1 89 ? 15.055 -11.281 3.709 1 98.25 89 ALA A O 1
ATOM 698 N N . PRO A 1 90 ? 15.188 -9.016 4.016 1 97.5 90 PRO A N 1
ATOM 699 C CA . PRO A 1 90 ? 16.641 -9.125 3.984 1 97.5 90 PRO A CA 1
ATOM 700 C C . PRO A 1 90 ? 17.203 -9.938 5.148 1 97.5 90 PRO A C 1
ATOM 702 O O . PRO A 1 90 ? 18.234 -10.609 5 1 97.5 90 PRO A O 1
ATOM 705 N N . ARG A 1 91 ? 16.547 -9.953 6.23 1 96.94 91 ARG A N 1
ATOM 706 C CA . ARG A 1 91 ? 17 -10.641 7.434 1 96.94 91 ARG A CA 1
ATOM 707 C C . ARG A 1 91 ? 16.734 -12.141 7.336 1 96.94 91 ARG A C 1
ATOM 709 O O . ARG A 1 91 ? 17.406 -12.938 8 1 96.94 91 ARG A O 1
ATOM 716 N N . LEU A 1 92 ? 15.789 -12.508 6.492 1 97.94 92 LEU A N 1
ATOM 717 C CA . LEU A 1 92 ? 15.367 -13.898 6.367 1 97.94 92 LEU A CA 1
ATOM 718 C C . LEU A 1 92 ? 15.93 -14.523 5.098 1 97.94 92 LEU A C 1
ATOM 7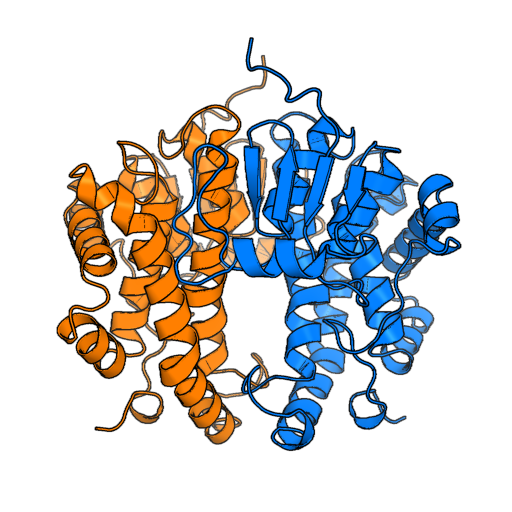20 O O . LEU A 1 92 ? 15.602 -15.664 4.762 1 97.94 92 LEU A O 1
ATOM 724 N N . GLY A 1 93 ? 16.703 -13.781 4.316 1 97.75 93 GLY A N 1
ATOM 725 C CA . GLY A 1 93 ? 17.266 -14.289 3.076 1 97.75 93 GLY A CA 1
ATOM 726 C C . GLY A 1 93 ? 16.266 -14.367 1.947 1 97.75 93 GLY A C 1
ATOM 727 O O . GLY A 1 93 ? 16.375 -15.219 1.064 1 97.75 93 GLY A O 1
ATOM 728 N N . LEU A 1 94 ? 15.25 -13.484 1.998 1 98.75 94 LEU A N 1
ATOM 729 C CA . LEU A 1 94 ? 14.164 -13.531 1.027 1 98.75 94 LEU A CA 1
ATOM 730 C C . LEU A 1 94 ? 14.195 -12.305 0.122 1 98.75 94 LEU A C 1
ATOM 732 O O . LEU A 1 94 ? 13.164 -11.898 -0.42 1 98.75 94 LEU A O 1
ATOM 736 N N . ALA A 1 95 ? 15.281 -11.617 0.037 1 98.19 95 ALA A N 1
ATOM 737 C CA . ALA A 1 95 ? 15.453 -10.438 -0.811 1 98.19 95 ALA A CA 1
ATOM 738 C C . ALA A 1 95 ? 16.875 -10.367 -1.37 1 98.19 95 ALA A C 1
ATOM 740 O O . ALA A 1 95 ? 17.812 -10.836 -0.736 1 98.19 95 ALA A O 1
ATOM 741 N N . PRO A 1 96 ? 17 -9.844 -2.566 1 97.56 96 PRO A N 1
ATOM 742 C CA . PRO A 1 96 ? 18.359 -9.578 -3.055 1 97.56 96 PRO A CA 1
ATOM 743 C C . PRO A 1 96 ? 19.062 -8.461 -2.287 1 97.56 96 PRO A C 1
ATOM 745 O O . PRO A 1 96 ? 18.422 -7.762 -1.495 1 97.56 96 PRO A O 1
ATOM 748 N N . ASP A 1 97 ? 20.312 -8.328 -2.541 1 94.56 97 ASP A N 1
ATOM 749 C CA . ASP A 1 97 ? 21.094 -7.273 -1.894 1 94.56 97 ASP A CA 1
ATOM 750 C C . ASP A 1 97 ? 21.016 -5.973 -2.688 1 94.56 97 ASP A C 1
ATOM 752 O O . ASP A 1 97 ? 20.641 -5.973 -3.859 1 94.56 97 ASP A O 1
ATOM 756 N N . GLY A 1 98 ? 21.328 -4.926 -2.014 1 94.69 98 GLY A N 1
ATOM 757 C CA . GLY A 1 98 ? 21.469 -3.639 -2.676 1 94.69 98 GLY A CA 1
ATOM 758 C C . GLY A 1 98 ? 20.141 -3.072 -3.17 1 94.69 98 GLY A C 1
ATOM 759 O O . GLY A 1 98 ? 19.094 -3.359 -2.604 1 94.69 98 GLY A O 1
ATOM 760 N N . ASP A 1 99 ? 20.219 -2.295 -4.188 1 96 99 ASP A N 1
ATOM 761 C CA . ASP A 1 99 ? 19.047 -1.557 -4.676 1 96 99 ASP A CA 1
ATOM 762 C C . ASP A 1 99 ? 18.078 -2.48 -5.406 1 96 99 ASP A C 1
ATOM 764 O O . ASP A 1 99 ? 16.938 -2.105 -5.672 1 96 99 ASP A O 1
ATOM 768 N N . ALA A 1 100 ? 18.484 -3.744 -5.645 1 96.88 100 ALA A N 1
ATOM 769 C CA . ALA A 1 100 ? 17.625 -4.715 -6.32 1 96.88 100 ALA A CA 1
ATOM 770 C C . ALA A 1 100 ? 16.375 -5.004 -5.5 1 96.88 100 ALA A C 1
ATOM 772 O O . ALA A 1 100 ? 15.344 -5.41 -6.047 1 96.88 100 ALA A O 1
ATOM 773 N N . ILE A 1 101 ? 16.453 -4.754 -4.207 1 98.06 101 ILE A N 1
ATOM 774 C CA . ILE A 1 101 ? 15.312 -5.008 -3.33 1 98.06 101 ILE A CA 1
ATOM 775 C C . ILE A 1 101 ? 14.133 -4.125 -3.74 1 98.06 101 ILE A C 1
ATOM 777 O O . ILE A 1 101 ? 12.977 -4.496 -3.553 1 98.06 101 ILE A O 1
ATOM 781 N N . TYR A 1 102 ? 14.391 -2.986 -4.375 1 98.44 102 TYR A N 1
ATOM 782 C CA . TYR A 1 102 ? 13.32 -2.072 -4.762 1 98.44 102 TYR A CA 1
ATOM 783 C C . TYR A 1 102 ? 12.57 -2.592 -5.984 1 98.44 102 TYR A C 1
ATOM 785 O O . TYR A 1 102 ? 11.398 -2.266 -6.191 1 98.44 102 TYR A O 1
ATOM 793 N N . HIS A 1 103 ? 13.242 -3.422 -6.824 1 98.5 103 HIS A N 1
ATOM 794 C CA . HIS A 1 103 ? 12.516 -4.141 -7.859 1 98.5 103 HIS A CA 1
ATOM 795 C C . HIS A 1 103 ? 11.523 -5.129 -7.25 1 98.5 103 HIS A C 1
ATOM 797 O O . HIS A 1 103 ? 10.352 -5.16 -7.637 1 98.5 103 HIS A O 1
ATOM 803 N N . VAL A 1 104 ? 11.977 -5.836 -6.266 1 98.75 104 VAL A N 1
ATOM 804 C CA . VAL A 1 104 ? 11.172 -6.852 -5.598 1 98.75 104 VAL A CA 1
ATOM 805 C C . VAL A 1 104 ? 10.016 -6.184 -4.852 1 98.75 104 VAL A C 1
ATOM 807 O O . VAL A 1 104 ? 8.883 -6.672 -4.879 1 98.75 104 VAL A O 1
ATOM 810 N N . ASN A 1 105 ? 10.305 -5.059 -4.238 1 98.81 105 ASN A N 1
ATOM 811 C CA . ASN A 1 105 ? 9.273 -4.34 -3.496 1 98.81 105 ASN A CA 1
ATOM 812 C C . ASN A 1 105 ? 8.188 -3.803 -4.422 1 98.81 105 ASN A C 1
ATOM 814 O O . ASN A 1 105 ? 7.008 -3.789 -4.059 1 98.81 105 ASN A O 1
ATOM 818 N N . SER A 1 106 ? 8.523 -3.396 -5.66 1 98.75 106 SER A N 1
ATOM 819 C CA . SER A 1 106 ? 7.531 -2.99 -6.648 1 98.75 106 SER A CA 1
ATOM 820 C C . SER A 1 106 ? 6.555 -4.125 -6.949 1 98.75 106 SER A C 1
ATOM 822 O O . SER A 1 106 ? 5.344 -3.902 -7.031 1 98.75 106 SER A O 1
ATOM 824 N N . LEU A 1 107 ? 7.098 -5.277 -7.043 1 98.88 107 LEU A N 1
ATOM 825 C CA . LEU A 1 107 ? 6.289 -6.453 -7.348 1 98.88 107 LEU A CA 1
ATOM 826 C C . LEU A 1 107 ? 5.344 -6.777 -6.195 1 98.88 107 LEU A C 1
ATOM 828 O O . LEU A 1 107 ? 4.148 -6.988 -6.406 1 98.88 107 LEU A O 1
ATOM 832 N N . ALA A 1 108 ? 5.914 -6.758 -4.984 1 98.94 108 ALA A N 1
ATOM 833 C CA . ALA A 1 108 ? 5.129 -7.105 -3.803 1 98.94 108 ALA A CA 1
ATOM 834 C C . ALA A 1 108 ? 3.99 -6.113 -3.586 1 98.94 108 ALA A C 1
ATOM 836 O O . ALA A 1 108 ? 2.85 -6.512 -3.334 1 98.94 108 ALA A O 1
ATOM 837 N N . LEU A 1 109 ? 4.324 -4.859 -3.719 1 98.88 109 LEU A N 1
ATOM 838 C CA . LEU A 1 109 ? 3.316 -3.816 -3.545 1 98.88 109 LEU A CA 1
ATOM 839 C C . LEU A 1 109 ? 2.223 -3.938 -4.602 1 98.88 109 LEU A C 1
ATOM 841 O O . LEU A 1 109 ? 1.039 -3.77 -4.297 1 98.88 109 LEU A O 1
ATOM 845 N N . THR A 1 110 ? 2.604 -4.238 -5.82 1 98.88 110 THR A N 1
ATOM 846 C CA . THR A 1 110 ? 1.641 -4.391 -6.902 1 98.88 110 THR A CA 1
ATOM 847 C C . THR A 1 110 ? 0.712 -5.574 -6.641 1 98.88 110 THR A C 1
ATOM 849 O O . THR A 1 110 ? -0.505 -5.465 -6.801 1 98.88 110 THR A O 1
ATOM 852 N N . ALA A 1 111 ? 1.292 -6.668 -6.195 1 98.94 111 ALA A N 1
ATOM 853 C CA . ALA A 1 111 ? 0.49 -7.852 -5.887 1 98.94 111 ALA A CA 1
ATOM 854 C C . ALA A 1 111 ? -0.472 -7.574 -4.734 1 98.94 111 ALA A C 1
ATOM 856 O O . ALA A 1 111 ? -1.641 -7.969 -4.785 1 98.94 111 ALA A O 1
ATOM 857 N N . LEU A 1 112 ? -0.001 -6.895 -3.711 1 98.88 112 LEU A N 1
ATOM 858 C CA . LEU A 1 112 ? -0.848 -6.582 -2.564 1 98.88 112 LEU A CA 1
ATOM 859 C C . LEU A 1 112 ? -2.004 -5.676 -2.977 1 98.88 112 LEU A C 1
ATOM 861 O O . LEU A 1 112 ? -3.125 -5.832 -2.488 1 98.88 112 LEU A O 1
ATOM 865 N N . ASP A 1 113 ? -1.734 -4.754 -3.893 1 98.25 113 ASP A N 1
ATOM 866 C CA . ASP A 1 113 ? -2.775 -3.855 -4.383 1 98.25 113 ASP A CA 1
ATOM 867 C C . ASP A 1 113 ? -3.867 -4.633 -5.121 1 98.25 113 ASP A C 1
ATOM 869 O O . ASP A 1 113 ? -5.047 -4.531 -4.777 1 98.25 113 ASP A O 1
ATOM 873 N N . GLY A 1 114 ? -3.463 -5.449 -6.031 1 98.5 114 GLY A N 1
ATOM 874 C CA . GLY A 1 114 ? -4.398 -6.027 -6.984 1 98.5 114 GLY A CA 1
ATOM 875 C C . GLY A 1 114 ? -4.984 -7.344 -6.52 1 98.5 114 GLY A C 1
ATOM 876 O O . GLY A 1 114 ? -6.062 -7.742 -6.969 1 98.5 114 GLY A O 1
ATOM 877 N N . LEU A 1 115 ? -4.254 -8.016 -5.605 1 98.81 115 LEU A N 1
ATOM 878 C CA . LEU A 1 115 ? -4.652 -9.383 -5.301 1 98.81 115 LEU A CA 1
ATOM 879 C C . LEU A 1 115 ? -4.984 -9.539 -3.82 1 98.81 115 LEU A C 1
ATOM 881 O O . LEU A 1 115 ? -5.359 -10.625 -3.373 1 98.81 115 LEU A O 1
ATOM 885 N N . SER A 1 116 ? -4.852 -8.469 -3.064 1 98.56 116 SER A N 1
ATOM 886 C CA . SER A 1 116 ? -5.273 -8.469 -1.667 1 98.56 116 SER A CA 1
ATOM 887 C C . SER A 1 116 ? -6.262 -7.336 -1.389 1 98.56 116 SER A C 1
ATOM 889 O O . SER A 1 116 ? -7.406 -7.59 -1.009 1 98.56 116 SER A O 1
ATOM 891 N N . ASN A 1 117 ? -5.863 -6.098 -1.675 1 97.69 117 ASN A N 1
ATOM 892 C CA . ASN A 1 117 ? -6.699 -4.945 -1.358 1 97.69 117 ASN A CA 1
ATOM 893 C C . ASN A 1 117 ? -7.953 -4.902 -2.227 1 97.69 117 ASN A C 1
ATOM 895 O O . ASN A 1 117 ? -9.062 -4.742 -1.715 1 97.69 117 A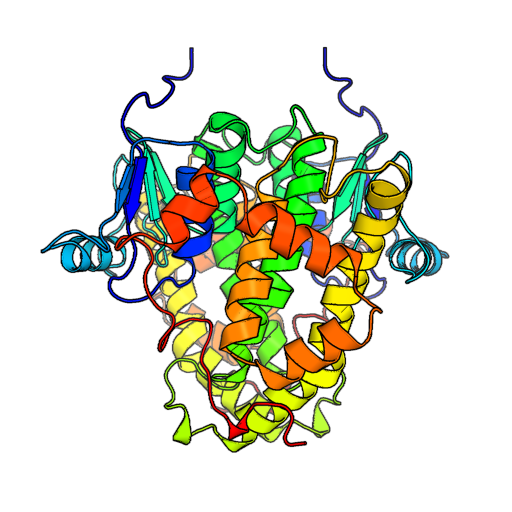SN A O 1
ATOM 899 N N . GLU A 1 118 ? -7.789 -5.051 -3.566 1 97.44 118 GLU A N 1
ATOM 900 C CA . GLU A 1 118 ? -8.945 -4.934 -4.453 1 97.44 118 GLU A CA 1
ATOM 901 C C . GLU A 1 118 ? -9.93 -6.074 -4.223 1 97.44 118 GLU A C 1
ATOM 903 O O . GLU A 1 118 ? -11.148 -5.855 -4.191 1 97.44 118 GLU A O 1
ATOM 908 N N . PRO A 1 119 ? -9.461 -7.305 -4.016 1 97.12 119 PRO A N 1
ATOM 909 C CA . PRO A 1 119 ? -10.406 -8.367 -3.674 1 97.12 119 PRO A CA 1
ATOM 910 C C . PRO A 1 119 ? -11.18 -8.078 -2.391 1 97.12 119 PRO A C 1
ATOM 912 O O . PRO A 1 119 ? -12.375 -8.391 -2.301 1 97.12 119 PRO A O 1
ATOM 915 N N . HIS A 1 120 ? -10.516 -7.523 -1.377 1 96.06 120 HIS A N 1
ATOM 916 C CA . HIS A 1 120 ? -11.203 -7.148 -0.147 1 96.06 120 HIS A CA 1
ATOM 917 C C . HIS A 1 120 ? -12.336 -6.172 -0.427 1 96.06 120 HIS A C 1
ATOM 919 O O . HIS A 1 120 ? -13.43 -6.305 0.136 1 96.06 120 HIS A O 1
ATOM 925 N N . ASP A 1 121 ? -12.164 -5.289 -1.335 1 95.69 121 ASP A N 1
ATOM 926 C CA . ASP A 1 121 ? -13.125 -4.234 -1.633 1 95.69 121 ASP A CA 1
ATOM 927 C C . ASP A 1 121 ? -14.336 -4.793 -2.379 1 95.69 121 ASP A C 1
ATOM 929 O O . ASP A 1 121 ? -15.375 -4.137 -2.463 1 95.69 121 ASP A O 1
ATOM 933 N N . THR A 1 122 ? -14.227 -5.984 -2.969 1 96.94 122 THR A N 1
ATOM 934 C CA . THR A 1 122 ? -15.32 -6.52 -3.775 1 96.94 122 THR A CA 1
ATOM 935 C C . THR A 1 122 ? -16.531 -6.812 -2.91 1 96.94 122 THR A C 1
ATOM 937 O O . THR A 1 122 ? -17.672 -6.75 -3.385 1 96.94 122 THR A O 1
ATOM 940 N N . HIS A 1 123 ? -16.281 -7.156 -1.618 1 95.81 123 HIS A N 1
ATOM 941 C CA . HIS A 1 123 ? -17.438 -7.5 -0.797 1 95.81 123 HIS A CA 1
ATOM 942 C C . HIS A 1 123 ? -17.828 -6.348 0.127 1 95.81 123 HIS A C 1
ATOM 944 O O . HIS A 1 123 ? -18.828 -6.422 0.839 1 95.81 123 HIS A O 1
ATOM 950 N N . HIS A 1 124 ? -17 -5.211 0.09 1 94.5 124 HIS A N 1
ATOM 951 C CA . HIS A 1 124 ? -17.297 -3.977 0.801 1 94.5 124 HIS A CA 1
ATOM 952 C C . HIS A 1 124 ? -16.906 -2.754 -0.023 1 94.5 124 HIS A C 1
ATOM 954 O O . HIS A 1 124 ? -16.094 -1.943 0.411 1 94.5 124 HIS A O 1
ATOM 960 N N . PRO A 1 125 ? -17.641 -2.605 -1.128 1 95.94 125 PRO A N 1
ATOM 961 C CA . PRO A 1 125 ? -17.219 -1.523 -2.018 1 95.94 125 PRO A CA 1
ATOM 962 C C . PRO A 1 125 ? -17.625 -0.144 -1.514 1 95.94 125 PRO A C 1
ATOM 964 O O . PRO A 1 125 ? -17 0.86 -1.86 1 95.94 125 PRO A O 1
ATOM 967 N N . ILE A 1 126 ? -18.656 -0.057 -0.7 1 96.19 126 ILE A N 1
ATOM 968 C CA . ILE A 1 126 ? -19.188 1.232 -0.266 1 96.19 126 ILE A CA 1
ATOM 969 C C . ILE A 1 126 ? -18.594 1.609 1.085 1 96.19 126 ILE A C 1
ATOM 971 O O . ILE A 1 126 ? -18.094 2.725 1.262 1 96.19 126 ILE A O 1
ATOM 975 N N . ALA A 1 127 ? -18.672 0.648 2.012 1 94.81 127 ALA A N 1
ATOM 976 C CA . ALA A 1 127 ? -18.188 0.949 3.354 1 94.81 127 ALA A CA 1
ATOM 977 C C . ALA A 1 127 ? -17.844 -0.33 4.117 1 94.81 127 ALA A C 1
ATOM 979 O O . ALA A 1 127 ? -18.578 -1.321 4.027 1 94.81 127 ALA A O 1
ATOM 980 N N . VAL A 1 128 ? -16.781 -0.279 4.898 1 88.5 128 VAL A N 1
ATOM 981 C CA . VAL A 1 128 ? -16.375 -1.439 5.684 1 88.5 128 VAL A CA 1
ATOM 982 C C . VAL A 1 128 ? -17.312 -1.619 6.871 1 88.5 128 VAL A C 1
ATOM 984 O O . VAL A 1 128 ? -17.469 -2.729 7.383 1 88.5 128 VAL A O 1
ATOM 987 N N . GLU A 1 129 ? -17.938 -0.521 7.289 1 91.06 129 GLU A N 1
ATOM 988 C CA . GLU A 1 129 ? -18.781 -0.583 8.477 1 91.06 129 GLU A CA 1
ATOM 989 C C . GLU A 1 129 ? -20.203 -1.026 8.117 1 91.06 129 GLU A C 1
ATOM 991 O O . GLU A 1 129 ? -21.016 -1.28 9 1 91.06 129 GLU A O 1
ATOM 996 N N . LEU A 1 130 ? -20.5 -1.119 6.832 1 92.44 130 LEU A N 1
ATOM 997 C CA . LEU A 1 130 ? -21.797 -1.604 6.402 1 92.44 130 LEU A CA 1
ATOM 998 C C . LEU A 1 130 ? -21.812 -3.127 6.316 1 92.44 130 LEU A C 1
ATOM 1000 O O . LEU A 1 130 ? -20.812 -3.74 5.949 1 92.44 130 LEU A O 1
ATOM 1004 N N . TYR A 1 131 ? -22.969 -3.668 6.582 1 91.88 131 TYR A N 1
ATOM 1005 C CA . TYR A 1 131 ? -23.141 -5.102 6.375 1 91.88 131 TYR A CA 1
ATOM 1006 C C . TYR A 1 131 ? -23.109 -5.445 4.891 1 91.88 131 TYR A C 1
ATOM 1008 O O . TYR A 1 131 ? -23.547 -4.652 4.051 1 91.88 131 TYR A O 1
ATOM 1016 N N . TYR A 1 132 ? -22.594 -6.656 4.648 1 93.06 132 TYR A N 1
ATOM 1017 C CA . TYR A 1 132 ? -22.516 -7.152 3.279 1 93.06 132 TYR A CA 1
ATOM 1018 C C . TYR A 1 132 ? -23.875 -7.07 2.598 1 93.06 132 TYR A C 1
ATOM 1020 O O . TYR A 1 132 ? -23.984 -6.617 1.456 1 93.06 132 TYR A O 1
ATOM 1028 N N . GLU A 1 133 ? -24.922 -7.371 3.291 1 94.56 133 GLU A N 1
ATOM 1029 C CA . GLU A 1 133 ? -26.281 -7.402 2.746 1 94.56 133 GLU A CA 1
ATOM 1030 C C . GLU A 1 133 ? -26.75 -6 2.361 1 94.56 133 GLU A C 1
ATOM 1032 O O . GLU A 1 133 ? -27.578 -5.844 1.454 1 94.56 133 GLU A O 1
ATOM 1037 N N . ASP A 1 134 ? -26.203 -4.984 2.969 1 95.56 134 ASP A N 1
ATOM 1038 C CA . ASP A 1 134 ? -26.609 -3.604 2.746 1 95.56 134 ASP A CA 1
ATOM 1039 C C . ASP A 1 134 ? -25.875 -2.992 1.556 1 95.56 134 ASP A C 1
ATOM 1041 O O . ASP A 1 134 ? -26.156 -1.856 1.164 1 95.56 134 ASP A O 1
ATOM 1045 N N . GLN A 1 135 ? -25.016 -3.744 0.942 1 97.06 135 GLN A N 1
ATOM 1046 C CA . GLN A 1 135 ? -24.266 -3.299 -0.233 1 97.06 135 GLN A CA 1
ATOM 1047 C C . GLN A 1 135 ? -24.078 -4.438 -1.229 1 97.06 135 GLN A C 1
ATOM 1049 O O . GLN A 1 135 ? -23.047 -4.52 -1.899 1 97.06 135 GLN A O 1
ATOM 1054 N N . LEU A 1 136 ? -25.031 -5.332 -1.272 1 96.5 136 LEU A N 1
ATOM 1055 C CA . LEU A 1 136 ? -24.969 -6.543 -2.08 1 96.5 136 LEU A CA 1
ATOM 1056 C C . LEU A 1 136 ? -24.906 -6.207 -3.564 1 96.5 136 LEU A C 1
ATOM 1058 O O . LEU A 1 136 ? -24.078 -6.762 -4.301 1 96.5 136 LEU A O 1
ATOM 1062 N N . GLU A 1 137 ? -25.766 -5.328 -4.016 1 96.38 137 GLU A N 1
ATOM 1063 C CA . GLU A 1 137 ? -25.812 -4.984 -5.434 1 96.38 137 GLU A CA 1
ATOM 1064 C C . GLU A 1 137 ? -24.516 -4.328 -5.879 1 96.38 137 GLU A C 1
ATOM 1066 O O . GLU A 1 137 ? -24 -4.625 -6.961 1 96.38 137 GLU A O 1
ATOM 1071 N N . GLU A 1 138 ? -24.016 -3.42 -5.055 1 97.44 138 GLU A N 1
ATOM 1072 C CA . GLU A 1 138 ? -22.734 -2.799 -5.332 1 97.44 138 GLU A CA 1
ATOM 1073 C C . GLU A 1 138 ? -21.609 -3.838 -5.355 1 97.44 138 GLU A C 1
ATOM 1075 O O . GLU A 1 138 ? -20.719 -3.775 -6.199 1 97.44 138 GLU A O 1
ATOM 1080 N N . SER A 1 139 ? -21.703 -4.809 -4.453 1 97.62 139 SER A N 1
ATOM 1081 C CA . SER A 1 139 ? -20.703 -5.875 -4.391 1 97.62 139 SER A CA 1
ATOM 1082 C C . SER A 1 139 ? -20.719 -6.723 -5.656 1 97.62 139 SER A C 1
ATOM 1084 O O . SER A 1 139 ? -19.672 -7.102 -6.172 1 97.62 139 SER A O 1
ATOM 1086 N N . LYS A 1 140 ? -21.891 -6.992 -6.129 1 97.12 140 LYS A N 1
ATOM 1087 C CA . LYS A 1 140 ? -22.016 -7.758 -7.367 1 97.12 140 LYS A CA 1
ATOM 1088 C C . LYS A 1 140 ? -21.359 -7.023 -8.531 1 97.12 140 LYS A C 1
ATOM 1090 O O . LYS A 1 140 ? -20.594 -7.613 -9.297 1 97.12 140 LYS A O 1
ATOM 1095 N N . ARG A 1 141 ? -21.625 -5.742 -8.594 1 96.81 141 ARG A N 1
ATOM 1096 C CA . ARG A 1 141 ? -21.094 -4.945 -9.695 1 96.81 141 ARG A CA 1
ATOM 1097 C C . ARG A 1 141 ? -19.578 -4.816 -9.602 1 96.81 141 ARG A C 1
ATOM 1099 O O . ARG A 1 141 ? -18.875 -4.957 -10.602 1 96.81 141 ARG A O 1
ATOM 1106 N N . ARG A 1 142 ? -19.141 -4.516 -8.406 1 97.62 142 ARG A N 1
ATOM 1107 C CA . ARG A 1 142 ? -17.703 -4.379 -8.203 1 97.62 142 ARG A CA 1
ATOM 1108 C C . ARG A 1 142 ? -16.984 -5.695 -8.492 1 97.62 142 ARG A C 1
ATOM 1110 O O . ARG A 1 142 ? -15.93 -5.707 -9.117 1 97.62 142 ARG A O 1
ATOM 1117 N N . SER A 1 143 ? -17.562 -6.801 -8.031 1 97.88 143 SER A N 1
ATOM 1118 C CA . SER A 1 143 ? -16.969 -8.109 -8.25 1 97.88 143 SER A CA 1
ATOM 1119 C C . SER A 1 143 ? -16.922 -8.453 -9.734 1 97.88 143 SER A C 1
ATOM 1121 O O . SER A 1 143 ? -15.945 -9.039 -10.211 1 97.88 143 SER A O 1
ATOM 1123 N N . GLU A 1 144 ? -17.953 -8.109 -10.43 1 96.94 144 GLU A N 1
ATOM 1124 C CA . GLU A 1 144 ? -17.969 -8.352 -11.875 1 96.94 144 GLU A CA 1
ATOM 1125 C C . GLU A 1 144 ? -16.828 -7.594 -12.562 1 96.94 144 GLU A C 1
ATOM 1127 O O . GLU A 1 144 ? -16.109 -8.164 -13.383 1 96.94 144 GLU A O 1
ATOM 1132 N N . SER A 1 145 ? -16.719 -6.352 -12.234 1 96.88 145 SER A N 1
ATOM 1133 C CA . SER A 1 145 ? -15.656 -5.543 -12.82 1 96.88 145 SER A CA 1
ATOM 1134 C C . SER A 1 145 ? -14.281 -6.102 -12.461 1 96.88 145 SER A C 1
ATOM 1136 O O . SER A 1 145 ? -13.391 -6.16 -13.312 1 96.88 145 SER A O 1
ATOM 1138 N N . TYR A 1 146 ? -14.164 -6.496 -11.203 1 97.69 146 TYR A N 1
ATOM 1139 C CA . TYR A 1 146 ? -12.891 -7.055 -10.766 1 97.69 146 TYR A CA 1
ATOM 1140 C C . TYR A 1 146 ? -12.531 -8.305 -11.562 1 97.69 146 TYR A C 1
ATOM 1142 O O . TYR A 1 146 ? -11.43 -8.422 -12.094 1 97.69 146 TYR A O 1
ATOM 1150 N N . ARG A 1 147 ? -13.445 -9.227 -11.703 1 97.31 147 ARG A N 1
ATOM 1151 C CA . ARG A 1 147 ? -13.211 -10.5 -12.375 1 97.31 147 ARG A CA 1
ATOM 1152 C C . ARG A 1 147 ? -12.914 -10.297 -13.859 1 97.31 147 ARG A C 1
ATOM 1154 O O . ARG A 1 147 ? -12.07 -10.984 -14.43 1 97.31 147 ARG A O 1
ATOM 1161 N N . LYS A 1 148 ? -13.547 -9.328 -14.43 1 96.38 148 LYS A N 1
ATOM 1162 C CA . LYS A 1 148 ? -13.5 -9.188 -15.883 1 96.38 148 LYS A CA 1
ATOM 1163 C C . LYS A 1 148 ? -12.344 -8.289 -16.312 1 96.38 148 LYS A C 1
ATOM 1165 O O . LYS A 1 148 ? -11.789 -8.461 -17.391 1 96.38 148 LYS A O 1
ATOM 1170 N N . ASN A 1 149 ? -12.047 -7.359 -15.422 1 96.75 149 ASN A N 1
ATOM 1171 C CA . ASN A 1 149 ? -11.109 -6.332 -15.883 1 96.75 149 ASN A CA 1
ATOM 1172 C C . ASN A 1 149 ? -9.852 -6.305 -15.023 1 96.75 149 ASN A C 1
ATOM 1174 O O . ASN A 1 149 ? -8.742 -6.398 -15.547 1 96.75 149 ASN A O 1
ATOM 1178 N N . ARG A 1 150 ? -9.977 -6.234 -13.75 1 97.81 150 ARG A N 1
ATOM 1179 C CA . ARG A 1 150 ? -8.836 -5.965 -12.875 1 97.81 150 ARG A CA 1
ATOM 1180 C C . ARG A 1 150 ? -8 -7.219 -12.664 1 97.81 150 ARG A C 1
ATOM 1182 O O . ARG A 1 150 ? -6.781 -7.195 -12.852 1 97.81 150 ARG A O 1
ATOM 1189 N N . LEU A 1 151 ? -8.664 -8.336 -12.273 1 98.12 151 LEU A N 1
ATOM 1190 C CA . LEU A 1 151 ? -7.961 -9.586 -11.992 1 98.12 151 LEU A CA 1
ATOM 1191 C C . LEU A 1 151 ? -7.152 -10.039 -13.203 1 98.12 151 LEU A C 1
ATOM 1193 O O . LEU A 1 151 ? -5.945 -10.281 -13.094 1 98.12 151 LEU A O 1
ATOM 1197 N N . PRO A 1 152 ? -7.715 -10.062 -14.422 1 97.94 152 PRO A N 1
ATOM 1198 C CA . PRO A 1 152 ? -6.922 -10.438 -15.594 1 97.94 152 PRO A CA 1
ATOM 1199 C C . PRO A 1 152 ? -5.77 -9.469 -15.859 1 97.94 152 PRO A C 1
ATOM 1201 O O . PRO A 1 152 ? -4.695 -9.883 -16.297 1 97.94 152 PRO A O 1
ATOM 1204 N N . LYS A 1 153 ? -5.992 -8.203 -15.602 1 97.94 153 LYS A N 1
ATOM 1205 C CA . LYS A 1 153 ? -4.945 -7.207 -15.805 1 97.94 153 LYS A CA 1
ATOM 1206 C C . LYS A 1 153 ? -3.74 -7.48 -14.914 1 97.94 153 LYS A C 1
ATOM 1208 O O . LYS A 1 153 ? -2.598 -7.43 -15.367 1 97.94 153 LYS A O 1
ATOM 1213 N N . PHE A 1 154 ? -3.99 -7.77 -13.648 1 98.62 154 PHE A N 1
ATOM 1214 C CA . PHE A 1 154 ? -2.902 -8.055 -12.719 1 98.62 154 PHE A CA 1
ATOM 1215 C C . PHE A 1 154 ? -2.215 -9.367 -13.078 1 98.62 154 PHE A C 1
ATOM 1217 O O . PHE A 1 154 ? -0.986 -9.461 -13.047 1 98.62 154 PHE A O 1
ATOM 1224 N N . LEU A 1 155 ? -2.988 -10.43 -13.391 1 98.75 155 LEU A N 1
ATOM 1225 C CA . LEU A 1 155 ? -2.389 -11.703 -13.789 1 98.75 155 LEU A CA 1
ATOM 1226 C C . LEU A 1 155 ? -1.547 -11.531 -15.047 1 98.75 155 LEU A C 1
ATOM 1228 O O . LEU A 1 155 ? -0.46 -12.102 -15.156 1 98.75 155 LEU A O 1
ATOM 1232 N N . SER A 1 156 ? -2.047 -10.727 -15.977 1 98.56 156 SER A N 1
ATOM 1233 C CA . SER A 1 156 ? -1.299 -10.461 -17.203 1 98.56 156 SER A CA 1
ATOM 1234 C C . SER A 1 156 ? 0.022 -9.758 -16.891 1 98.56 156 SER A C 1
ATOM 1236 O O . SER A 1 156 ? 1.045 -10.062 -17.516 1 98.56 156 SER A O 1
ATOM 1238 N N . TYR A 1 157 ? -0.008 -8.836 -16.016 1 98.69 157 TYR A N 1
ATOM 1239 C CA . TYR A 1 157 ? 1.207 -8.133 -15.625 1 98.69 157 TYR A CA 1
ATOM 1240 C C . TYR A 1 157 ? 2.238 -9.102 -15.062 1 98.69 157 TYR A C 1
ATOM 1242 O O . TYR A 1 157 ? 3.4 -9.094 -15.469 1 98.69 157 TYR A O 1
ATOM 1250 N N . PHE A 1 158 ? 1.822 -9.961 -14.094 1 98.88 158 PHE A N 1
ATOM 1251 C CA . PHE A 1 158 ? 2.771 -10.867 -13.461 1 98.88 158 PHE A CA 1
ATOM 1252 C C . PHE A 1 158 ? 3.242 -11.93 -14.453 1 98.88 158 PHE A C 1
ATOM 1254 O O . PHE A 1 158 ? 4.391 -12.375 -14.391 1 98.88 158 PHE A O 1
ATOM 1261 N N . GLU A 1 159 ? 2.342 -12.32 -15.391 1 98.62 159 GLU A N 1
ATOM 1262 C CA . GLU A 1 159 ? 2.766 -13.211 -16.469 1 98.62 159 GLU A CA 1
ATOM 1263 C C . GLU A 1 159 ? 3.865 -12.57 -17.312 1 98.62 159 GLU A C 1
ATOM 1265 O O . GLU A 1 159 ? 4.848 -13.227 -17.656 1 98.62 159 GLU A O 1
ATOM 1270 N N . ARG A 1 160 ? 3.666 -11.32 -17.594 1 98.06 160 ARG A N 1
ATOM 1271 C CA . ARG A 1 160 ? 4.641 -10.547 -18.344 1 98.06 160 ARG A CA 1
ATOM 1272 C C . ARG A 1 160 ? 5.977 -10.484 -17.609 1 98.06 160 ARG A C 1
ATOM 1274 O O . ARG A 1 160 ? 7.035 -10.625 -18.219 1 98.06 160 ARG A O 1
ATOM 1281 N N . VAL A 1 161 ? 5.988 -10.281 -16.312 1 98.5 161 VAL A N 1
ATOM 1282 C CA . VAL A 1 161 ? 7.188 -10.234 -15.484 1 98.5 161 VAL A CA 1
ATOM 1283 C C . VAL A 1 161 ? 7.879 -11.602 -15.5 1 98.5 161 VAL A C 1
ATOM 1285 O O . VAL A 1 161 ? 9.109 -11.672 -15.523 1 98.5 161 VAL A O 1
ATOM 1288 N N . LEU A 1 162 ? 7.129 -12.672 -15.539 1 98.5 162 LEU A N 1
ATOM 1289 C CA . LEU A 1 162 ? 7.648 -14.023 -15.367 1 98.5 162 LEU A CA 1
ATOM 1290 C C . LEU A 1 162 ? 8.164 -14.578 -16.688 1 98.5 162 LEU A C 1
ATOM 1292 O O . LEU A 1 162 ? 8.938 -15.547 -16.703 1 98.5 162 LEU A O 1
ATOM 1296 N N . LYS A 1 163 ? 7.734 -13.984 -17.766 1 96.5 163 LYS A N 1
ATOM 1297 C CA . LYS A 1 163 ? 8.039 -14.531 -19.078 1 96.5 163 LYS A CA 1
ATOM 1298 C C . LYS A 1 163 ? 9.547 -14.641 -19.297 1 96.5 163 LYS A C 1
ATOM 1300 O O . LYS A 1 163 ? 10.062 -15.711 -19.625 1 96.5 163 LYS A O 1
ATOM 1305 N N . PRO A 1 164 ? 10.297 -13.539 -19.078 1 96.56 164 PRO A N 1
ATOM 1306 C CA . PRO A 1 164 ? 11.75 -13.656 -19.25 1 96.56 164 PRO A CA 1
ATOM 1307 C C . PRO A 1 164 ? 12.375 -14.641 -18.266 1 96.56 164 PRO A C 1
ATOM 1309 O O . PRO A 1 164 ? 13.375 -15.289 -18.578 1 96.56 164 PRO A O 1
ATOM 1312 N N . GLN A 1 165 ? 11.883 -14.766 -17.062 1 97.38 165 GLN A N 1
ATOM 1313 C CA . GLN A 1 165 ? 12.359 -15.711 -16.062 1 97.38 165 GLN A CA 1
ATOM 1314 C C . GLN A 1 165 ? 12.141 -17.156 -16.516 1 97.38 165 GLN A C 1
ATOM 1316 O O . GLN A 1 165 ? 13.055 -17.969 -16.422 1 97.38 165 GLN A O 1
ATOM 1321 N N . ALA A 1 166 ? 10.969 -17.375 -17.047 1 96.94 166 ALA A N 1
ATOM 1322 C CA . ALA A 1 166 ? 10.609 -18.719 -17.516 1 96.94 166 ALA A CA 1
ATOM 1323 C C . ALA A 1 166 ? 11.516 -19.141 -18.672 1 96.94 166 ALA A C 1
ATOM 1325 O O . ALA A 1 166 ? 11.891 -20.312 -18.781 1 96.94 166 ALA A O 1
ATOM 1326 N N . ALA A 1 167 ? 11.844 -18.219 -19.516 1 96.62 167 ALA A N 1
ATOM 1327 C CA . ALA A 1 167 ? 12.727 -18.5 -20.641 1 96.62 167 ALA A CA 1
ATOM 1328 C C . ALA A 1 167 ? 14.102 -18.953 -20.172 1 96.62 167 ALA A C 1
ATOM 1330 O O . ALA A 1 167 ? 14.805 -19.672 -20.891 1 96.62 167 ALA A O 1
ATOM 1331 N N . GLN A 1 168 ? 14.453 -18.594 -18.969 1 96.56 168 GLN A N 1
ATOM 1332 C CA . GLN A 1 168 ? 15.727 -18.984 -18.375 1 96.56 168 GLN A CA 1
ATOM 1333 C C . GLN A 1 168 ? 15.555 -20.172 -17.438 1 96.56 168 GLN A C 1
ATOM 1335 O O . GLN A 1 168 ? 16.469 -20.516 -16.688 1 96.56 168 GLN A O 1
ATOM 1340 N N . GLY A 1 169 ? 14.359 -20.703 -17.391 1 97.19 169 GLY A N 1
ATOM 1341 C CA . GLY A 1 169 ? 14.078 -21.875 -16.594 1 97.19 169 GLY A CA 1
ATOM 1342 C C . GLY A 1 169 ? 13.852 -21.562 -15.125 1 97.19 169 GLY A C 1
ATOM 1343 O O . GLY A 1 169 ? 13.992 -22.438 -14.273 1 97.19 169 GLY A O 1
ATOM 1344 N N . ARG A 1 170 ? 13.578 -20.328 -14.828 1 97.25 170 ARG A N 1
ATOM 1345 C CA . ARG A 1 170 ? 13.383 -19.891 -13.453 1 97.25 170 ARG A CA 1
ATOM 1346 C C . ARG A 1 170 ? 11.906 -19.641 -13.164 1 97.25 170 ARG A C 1
ATOM 1348 O O . ARG A 1 170 ? 11.242 -18.906 -13.898 1 97.25 170 ARG A O 1
ATOM 1355 N N . PRO A 1 171 ? 11.406 -20.094 -12.078 1 98.12 171 PRO A N 1
ATOM 1356 C CA . PRO A 1 171 ? 9.984 -19.922 -11.773 1 98.12 171 PRO A CA 1
ATOM 1357 C C . PRO A 1 171 ? 9.695 -18.688 -10.93 1 98.12 171 PRO A C 1
ATOM 1359 O O . PRO A 1 171 ? 8.562 -18.484 -10.477 1 98.12 171 PRO A O 1
ATOM 1362 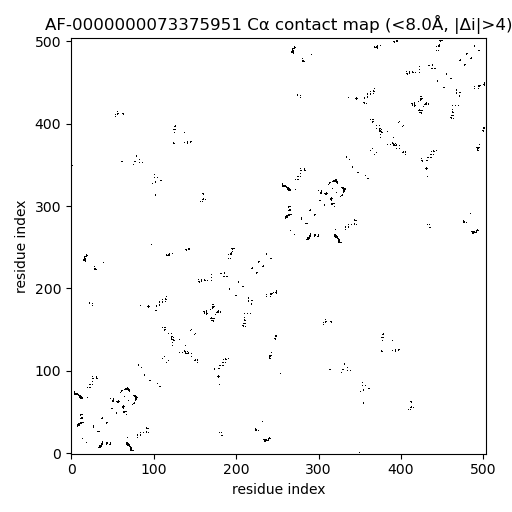N N . TRP A 1 172 ? 10.688 -17.875 -10.688 1 98.75 172 TRP A N 1
ATOM 1363 C CA . TRP A 1 172 ? 10.586 -16.797 -9.711 1 98.75 172 TRP A CA 1
ATOM 1364 C C . TRP A 1 172 ? 10.359 -15.453 -10.398 1 98.75 172 TRP A C 1
ATOM 1366 O O . TRP A 1 172 ? 10.758 -15.266 -11.547 1 98.75 172 TRP A O 1
ATOM 1376 N N . LEU A 1 173 ? 9.812 -14.547 -9.641 1 98.75 173 LEU A N 1
ATOM 1377 C CA . LEU A 1 173 ? 9.516 -13.219 -10.156 1 98.75 173 LEU A CA 1
ATOM 1378 C C . LEU A 1 173 ? 10.797 -12.438 -10.422 1 98.75 173 LEU A C 1
ATOM 1380 O O . LEU A 1 173 ? 10.836 -11.586 -11.312 1 98.75 173 LEU A O 1
ATOM 1384 N N . TYR A 1 174 ? 11.766 -12.68 -9.609 1 98.12 174 TYR A N 1
ATOM 1385 C CA . TYR A 1 174 ? 12.992 -11.891 -9.695 1 98.12 174 TYR A CA 1
ATOM 1386 C C . TYR A 1 174 ? 14.211 -12.742 -9.336 1 98.12 174 TYR A C 1
ATOM 1388 O O . TYR A 1 174 ? 14.219 -13.43 -8.312 1 98.12 174 TYR A O 1
ATOM 1396 N N . GLY A 1 175 ? 15.18 -12.734 -10.117 1 96.69 175 GLY A N 1
ATOM 1397 C CA . GLY A 1 175 ? 16.453 -13.375 -9.789 1 96.69 175 GLY A CA 1
ATOM 1398 C C . GLY A 1 175 ? 16.375 -14.891 -9.82 1 96.69 175 GLY A C 1
ATOM 1399 O O . GLY A 1 175 ? 15.484 -15.461 -10.469 1 96.69 175 GLY A O 1
ATOM 1400 N N . GLU A 1 176 ? 17.297 -15.516 -9.156 1 97.31 176 GLU A N 1
ATOM 1401 C CA . GLU A 1 176 ? 17.484 -16.953 -9.273 1 97.31 176 GLU A CA 1
ATOM 1402 C C . GLU A 1 176 ? 16.859 -17.688 -8.078 1 97.31 176 GLU A C 1
ATOM 1404 O O . GLU A 1 176 ? 16.766 -18.922 -8.078 1 97.31 176 GLU A O 1
ATOM 1409 N N . THR A 1 177 ? 16.516 -16.906 -7.129 1 97.44 177 THR A N 1
ATOM 1410 C CA . THR A 1 177 ? 15.984 -17.531 -5.922 1 97.44 177 THR A CA 1
ATOM 1411 C C . THR A 1 177 ? 14.672 -16.875 -5.512 1 97.44 177 THR A C 1
ATOM 1413 O O . THR A 1 177 ? 14.367 -15.75 -5.938 1 97.44 177 THR A O 1
ATOM 1416 N N . LEU A 1 178 ? 13.938 -17.625 -4.688 1 98.62 178 LEU A N 1
ATOM 1417 C CA . LEU A 1 178 ? 12.672 -17.141 -4.16 1 98.62 178 LEU A CA 1
ATOM 1418 C C . LEU A 1 178 ? 12.875 -15.852 -3.355 1 98.62 178 LEU A C 1
ATOM 1420 O O . LEU A 1 178 ? 13.812 -15.75 -2.562 1 98.62 178 LEU A O 1
ATOM 1424 N N . THR A 1 179 ? 12.078 -14.859 -3.645 1 98.88 179 THR A N 1
ATOM 1425 C CA . THR A 1 179 ? 12 -13.656 -2.814 1 98.88 179 THR A CA 1
ATOM 1426 C C . THR A 1 179 ? 10.641 -13.555 -2.133 1 98.88 179 THR A C 1
ATOM 1428 O O . THR A 1 179 ? 9.742 -14.352 -2.408 1 98.88 179 THR A O 1
ATOM 1431 N N . TYR A 1 180 ? 10.453 -12.547 -1.273 1 98.88 180 TYR A N 1
ATOM 1432 C CA . TYR A 1 180 ? 9.18 -12.406 -0.576 1 98.88 180 TYR A CA 1
ATOM 1433 C C . TYR A 1 180 ? 8.07 -12 -1.539 1 98.88 180 TYR A C 1
ATOM 1435 O O . TYR A 1 180 ? 6.883 -12.18 -1.244 1 98.88 180 TYR A O 1
ATOM 1443 N N . ALA A 1 181 ? 8.398 -11.422 -2.715 1 98.94 181 ALA A N 1
ATOM 1444 C CA . ALA A 1 181 ? 7.371 -11.109 -3.703 1 98.94 181 ALA A CA 1
ATOM 1445 C C . ALA A 1 181 ? 6.695 -12.375 -4.219 1 98.94 181 ALA A C 1
ATOM 1447 O O . ALA A 1 181 ? 5.504 -12.367 -4.527 1 98.94 181 ALA A O 1
ATOM 1448 N N . ASP A 1 182 ? 7.48 -13.438 -4.34 1 98.94 182 ASP A N 1
ATOM 1449 C CA . ASP A 1 182 ? 6.906 -14.719 -4.758 1 98.94 182 ASP A CA 1
ATOM 1450 C C . ASP A 1 182 ? 5.891 -15.227 -3.74 1 98.94 182 ASP A C 1
ATOM 1452 O O . ASP A 1 182 ? 4.84 -15.75 -4.113 1 98.94 182 ASP A O 1
ATOM 1456 N N . LEU A 1 183 ? 6.199 -15.086 -2.475 1 99 183 LEU A N 1
ATOM 1457 C CA . LEU A 1 183 ? 5.301 -15.5 -1.406 1 99 183 LEU A CA 1
ATOM 1458 C C . LEU A 1 183 ? 4.027 -14.664 -1.411 1 99 183 LEU A C 1
ATOM 1460 O O . LEU A 1 183 ? 2.932 -15.188 -1.185 1 99 183 LEU A O 1
ATOM 1464 N N . VAL A 1 184 ? 4.176 -13.391 -1.665 1 98.94 184 VAL A N 1
ATOM 1465 C CA . VAL A 1 184 ? 3.029 -12.484 -1.714 1 98.94 184 VAL A CA 1
ATOM 1466 C C . VAL A 1 184 ? 2.121 -12.867 -2.881 1 98.94 184 VAL A C 1
ATOM 1468 O O . VAL A 1 184 ? 0.9 -12.945 -2.725 1 98.94 184 VAL A O 1
ATOM 1471 N N . LEU A 1 185 ? 2.73 -13.094 -4.066 1 98.94 185 LEU A N 1
ATOM 1472 C CA . LEU A 1 185 ? 1.938 -13.508 -5.219 1 98.94 185 LEU A CA 1
ATOM 1473 C C . LEU A 1 185 ? 1.226 -14.828 -4.941 1 98.94 185 LEU A C 1
ATOM 1475 O O . LEU A 1 185 ? 0.039 -14.977 -5.246 1 98.94 185 LEU A O 1
ATOM 1479 N N . PHE A 1 186 ? 1.938 -15.773 -4.332 1 98.94 186 PHE A N 1
ATOM 1480 C CA . PHE A 1 186 ? 1.354 -17.047 -3.961 1 98.94 186 PHE A CA 1
ATOM 1481 C C . PHE A 1 186 ? 0.118 -16.859 -3.092 1 98.94 186 PHE A C 1
ATOM 1483 O O . PHE A 1 186 ? -0.949 -17.391 -3.389 1 98.94 186 PHE A O 1
ATOM 1490 N N . GLN A 1 187 ? 0.234 -16.109 -2.039 1 98.94 187 GLN A N 1
ATOM 1491 C CA . GLN A 1 187 ? -0.86 -15.914 -1.093 1 98.94 187 GLN A CA 1
ATOM 1492 C C . GLN A 1 187 ? -2.041 -15.211 -1.75 1 98.94 187 GLN A C 1
ATOM 1494 O O . GLN A 1 187 ? -3.199 -15.516 -1.454 1 98.94 187 GLN A O 1
ATOM 1499 N N . GLY A 1 188 ? -1.716 -14.18 -2.607 1 98.88 188 GLY A N 1
ATOM 1500 C CA . GLY A 1 188 ? -2.775 -13.523 -3.359 1 98.88 188 GLY A CA 1
ATOM 1501 C C . GLY A 1 188 ? -3.592 -14.484 -4.199 1 98.88 188 GLY A C 1
ATOM 1502 O O . GLY A 1 188 ? -4.824 -14.477 -4.141 1 98.88 188 GLY A O 1
ATOM 1503 N N . ILE A 1 189 ? -2.879 -15.336 -4.953 1 98.88 189 ILE A N 1
ATOM 1504 C CA . ILE A 1 189 ? -3.545 -16.312 -5.812 1 98.88 189 ILE A CA 1
ATOM 1505 C C . ILE A 1 189 ? -4.312 -17.312 -4.953 1 98.88 189 ILE A C 1
ATOM 1507 O O . ILE A 1 189 ? -5.461 -17.656 -5.262 1 98.88 189 ILE A O 1
ATOM 1511 N N . ASP A 1 190 ? -3.725 -17.75 -3.869 1 98.88 190 ASP A N 1
ATOM 1512 C CA . ASP A 1 190 ? -4.355 -18.734 -2.98 1 98.88 190 ASP A CA 1
ATOM 1513 C C . ASP A 1 190 ? -5.652 -18.172 -2.395 1 98.88 190 ASP A C 1
ATOM 1515 O O . ASP A 1 190 ? -6.664 -18.875 -2.344 1 98.88 190 ASP A O 1
ATOM 1519 N N . GLY A 1 191 ? -5.613 -16.953 -1.926 1 98.69 191 GLY A N 1
ATOM 1520 C CA . GLY A 1 191 ? -6.809 -16.297 -1.422 1 98.69 191 GLY A CA 1
ATOM 1521 C C . GLY A 1 191 ? -7.898 -16.156 -2.469 1 98.69 191 GLY A C 1
ATOM 1522 O O . GLY A 1 191 ? -9.078 -16.359 -2.174 1 98.69 191 GLY A O 1
ATOM 1523 N N . LEU A 1 192 ? -7.5 -15.852 -3.689 1 98.62 192 LEU A N 1
ATOM 1524 C CA . LEU A 1 192 ? -8.461 -15.648 -4.766 1 98.62 192 LEU A CA 1
ATOM 1525 C C . LEU A 1 192 ? -9.078 -16.984 -5.195 1 98.62 192 LEU A C 1
ATOM 1527 O O . LEU A 1 192 ? -10.234 -17.031 -5.621 1 98.62 192 LEU A O 1
ATOM 1531 N N . LYS A 1 193 ? -8.266 -18.062 -5.109 1 98.44 193 LYS A N 1
ATOM 1532 C CA . LYS A 1 193 ? -8.82 -19.375 -5.371 1 98.44 193 LYS A CA 1
ATOM 1533 C C . LYS A 1 193 ? -9.93 -19.719 -4.379 1 98.44 193 LYS A C 1
ATOM 1535 O O . LYS A 1 193 ? -10.852 -20.469 -4.703 1 98.44 193 LYS A O 1
ATOM 1540 N N . PHE A 1 194 ? -9.844 -19.172 -3.182 1 98.31 194 PHE A N 1
ATOM 1541 C CA . PHE A 1 194 ? -10.914 -19.344 -2.205 1 98.31 194 PHE A CA 1
ATOM 1542 C C . PHE A 1 194 ? -12.07 -18.391 -2.508 1 98.31 194 PHE A C 1
ATOM 1544 O O . PHE A 1 194 ? -13.227 -18.812 -2.58 1 98.31 194 PHE A O 1
ATOM 1551 N N . ALA A 1 195 ? -11.867 -17.125 -2.736 1 98 195 ALA A N 1
ATOM 1552 C CA . ALA A 1 195 ? -12.891 -16.094 -2.861 1 98 195 ALA A CA 1
ATOM 1553 C C . ALA A 1 195 ? -13.656 -16.234 -4.172 1 98 195 ALA A C 1
ATOM 1555 O O . ALA A 1 195 ? -14.875 -16.031 -4.215 1 98 195 ALA A O 1
ATOM 1556 N N . PHE A 1 196 ? -12.906 -16.562 -5.242 1 98.06 196 PHE A N 1
ATOM 1557 C CA . PHE A 1 196 ? -13.469 -16.656 -6.582 1 98.06 196 PHE A CA 1
ATOM 1558 C C . PHE A 1 196 ? -13.031 -17.938 -7.27 1 98.06 196 PHE A C 1
ATOM 1560 O O . PHE A 1 196 ? -12.43 -17.906 -8.344 1 98.06 196 PHE A O 1
ATOM 1567 N N . PRO A 1 197 ? -13.398 -19.078 -6.73 1 97.75 197 PRO A N 1
ATOM 1568 C CA . PRO A 1 197 ? -12.891 -20.359 -7.266 1 97.75 197 PRO A CA 1
ATOM 1569 C C . PRO A 1 197 ? -13.273 -20.578 -8.727 1 97.75 197 PRO A C 1
ATOM 1571 O O . PRO A 1 197 ? -12.477 -21.109 -9.5 1 97.75 197 PRO A O 1
ATOM 1574 N N . ARG A 1 198 ? -14.391 -20.156 -9.188 1 97.25 198 ARG A N 1
ATOM 1575 C CA . ARG A 1 198 ? -14.797 -20.344 -10.57 1 97.25 198 ARG A CA 1
ATOM 1576 C C . ARG A 1 198 ? -14.016 -19.438 -11.508 1 97.25 198 ARG A C 1
ATOM 1578 O O . ARG A 1 198 ? -13.508 -19.875 -12.539 1 97.25 198 ARG A O 1
ATOM 1585 N N . ALA A 1 199 ? -13.945 -18.203 -11.125 1 97.19 199 ALA A N 1
ATOM 1586 C CA . ALA A 1 199 ? -13.203 -17.25 -11.953 1 97.19 199 ALA A CA 1
ATOM 1587 C C . ALA A 1 199 ? -11.742 -17.656 -12.094 1 97.19 199 ALA A C 1
ATOM 1589 O O . ALA A 1 199 ? -11.195 -17.641 -13.203 1 97.19 199 ALA A O 1
ATOM 1590 N N . LEU A 1 200 ? -11.117 -18.062 -11.016 1 97.88 200 LEU A N 1
ATOM 1591 C CA . LEU A 1 200 ? -9.703 -18.422 -11.047 1 97.88 200 LEU A CA 1
ATOM 1592 C C . LEU A 1 200 ? -9.484 -19.719 -11.828 1 97.88 200 LEU A C 1
ATOM 1594 O O . LEU A 1 200 ? -8.492 -19.844 -12.547 1 97.88 200 LEU A O 1
ATOM 1598 N N . SER A 1 201 ? -10.398 -20.641 -11.641 1 97.12 201 SER A N 1
ATOM 1599 C CA . SER A 1 201 ? -10.312 -21.891 -12.406 1 97.12 201 SER A CA 1
ATOM 1600 C C . SER A 1 201 ? -10.359 -21.609 -13.906 1 97.12 201 SER A C 1
ATOM 1602 O O . SER A 1 201 ? -9.578 -22.188 -14.672 1 97.12 201 SER A O 1
ATOM 1604 N N . ARG A 1 202 ? -11.227 -20.766 -14.305 1 96.75 202 ARG A N 1
ATOM 1605 C CA . ARG A 1 202 ? -11.344 -20.391 -15.711 1 96.75 202 ARG A CA 1
ATOM 1606 C C . ARG A 1 202 ? -10.055 -19.75 -16.219 1 96.75 202 ARG A C 1
ATOM 1608 O O . ARG A 1 202 ? -9.562 -20.094 -17.297 1 96.75 202 ARG A O 1
ATOM 1615 N N . LEU A 1 203 ? -9.508 -18.859 -15.461 1 97.38 203 LEU A N 1
ATOM 1616 C CA . LEU A 1 203 ? -8.273 -18.188 -15.844 1 97.38 203 LEU A CA 1
ATOM 1617 C C . LEU A 1 203 ? -7.105 -19.156 -15.898 1 97.38 203 LEU A C 1
ATOM 1619 O O . LEU A 1 203 ? -6.277 -19.094 -16.812 1 97.38 203 LEU A O 1
ATOM 1623 N N . GLU A 1 204 ? -7.055 -20.047 -14.953 1 97.75 204 GLU A N 1
ATOM 1624 C CA . GLU A 1 204 ? -6 -21.062 -14.914 1 97.75 204 GLU A CA 1
ATOM 1625 C C . GLU A 1 204 ? -6.09 -22 -16.109 1 97.75 204 GLU A C 1
ATOM 1627 O O . GLU A 1 204 ? -5.078 -22.297 -16.75 1 97.75 204 GLU A O 1
ATOM 1632 N N . LYS A 1 205 ? -7.238 -22.391 -16.469 1 97.5 205 LYS A N 1
ATOM 1633 C CA . LYS A 1 205 ? -7.469 -23.344 -17.547 1 97.5 205 LYS A CA 1
ATOM 1634 C C . LYS A 1 205 ? -7.234 -22.703 -18.906 1 97.5 205 LYS A C 1
ATOM 1636 O O . LYS A 1 205 ? -7.023 -23.391 -19.906 1 97.5 205 LYS A O 1
ATOM 1641 N N . SER A 1 206 ? -7.355 -21.391 -18.938 1 97.38 206 SER A N 1
ATOM 1642 C CA . SER A 1 206 ? -7.145 -20.688 -20.203 1 97.38 206 SER A CA 1
ATOM 1643 C C . SER A 1 206 ? -5.727 -20.891 -20.719 1 97.38 206 SER A C 1
ATOM 1645 O O . SER A 1 206 ? -5.469 -20.766 -21.906 1 97.38 206 SER A O 1
ATOM 1647 N N . GLY A 1 207 ? -4.75 -21.078 -19.812 1 97.94 207 GLY A N 1
ATOM 1648 C CA . GLY A 1 207 ? -3.35 -21.25 -20.172 1 97.94 207 GLY A CA 1
ATOM 1649 C C . GLY A 1 207 ? -2.631 -19.922 -20.391 1 97.94 207 GLY A C 1
ATOM 1650 O O . GLY A 1 207 ? -1.409 -19.891 -20.547 1 97.94 207 GLY A O 1
ATOM 1651 N N . GLU A 1 208 ? -3.369 -18.797 -20.344 1 97.94 208 GLU A N 1
ATOM 1652 C CA . GLU A 1 208 ? -2.816 -17.484 -20.656 1 97.94 208 GLU A CA 1
ATOM 1653 C C . GLU A 1 208 ? -1.875 -17.016 -19.547 1 97.94 208 GLU A C 1
ATOM 1655 O O . GLU A 1 208 ? -1.067 -16.109 -19.766 1 97.94 208 GLU A O 1
ATOM 1660 N N . TYR A 1 209 ? -1.987 -17.625 -18.391 1 98.56 209 TYR A N 1
ATOM 1661 C CA . TYR A 1 209 ? -1.225 -17.219 -17.219 1 98.56 209 TYR A CA 1
ATOM 1662 C C . TYR A 1 209 ? -0.443 -18.391 -16.641 1 98.56 209 TYR A C 1
ATOM 1664 O O . TYR A 1 209 ? -0.385 -18.547 -15.422 1 98.56 209 TYR A O 1
ATOM 1672 N N . SER A 1 210 ? 0.113 -19.188 -17.484 1 98.56 210 SER A N 1
ATOM 1673 C CA . SER A 1 210 ? 0.699 -20.469 -17.094 1 98.56 210 SER A CA 1
ATOM 1674 C C . SER A 1 210 ? 1.878 -20.266 -16.156 1 98.56 210 SER A C 1
ATOM 1676 O O . SER A 1 210 ? 2.078 -21.062 -15.227 1 98.56 210 SER A O 1
ATOM 1678 N N . ASN A 1 211 ? 2.699 -19.219 -16.359 1 98.81 211 ASN A N 1
ATOM 1679 C CA . ASN A 1 211 ? 3.848 -18.984 -15.484 1 98.81 211 ASN A CA 1
ATOM 1680 C C . ASN A 1 211 ? 3.414 -18.547 -14.086 1 98.81 211 ASN A C 1
ATOM 1682 O O . ASN A 1 211 ? 4.059 -18.891 -13.094 1 98.81 211 ASN A O 1
ATOM 1686 N N . VAL A 1 212 ? 2.34 -17.797 -14.008 1 98.94 212 VAL A N 1
ATOM 1687 C CA . VAL A 1 212 ? 1.808 -17.359 -12.719 1 98.94 212 VAL A CA 1
ATOM 1688 C C . VAL A 1 212 ? 1.382 -18.578 -11.906 1 98.94 212 VAL A C 1
ATOM 1690 O O . VAL A 1 212 ? 1.752 -18.719 -10.734 1 98.94 212 VAL A O 1
ATOM 1693 N N . PHE A 1 213 ? 0.687 -19.469 -12.539 1 98.88 213 PHE A N 1
ATOM 1694 C CA . PHE A 1 213 ? 0.171 -20.625 -11.812 1 98.88 213 PHE A CA 1
ATOM 1695 C C . PHE A 1 213 ? 1.272 -21.641 -11.562 1 98.88 213 PHE A C 1
ATOM 1697 O O . PHE A 1 213 ? 1.239 -22.375 -10.57 1 98.88 213 PHE A O 1
ATOM 1704 N N . LYS A 1 214 ? 2.254 -21.688 -12.453 1 98.75 214 LYS A N 1
ATOM 1705 C CA . LYS A 1 214 ? 3.438 -22.5 -12.164 1 98.75 214 LYS A CA 1
ATOM 1706 C C . LYS A 1 214 ? 4.152 -22 -10.914 1 98.75 214 LYS A C 1
ATOM 1708 O O . LYS A 1 214 ? 4.57 -22.797 -10.07 1 98.75 214 LYS A O 1
ATOM 1713 N N . LEU A 1 215 ? 4.336 -20.688 -10.797 1 98.94 215 LEU A N 1
ATOM 1714 C CA . LEU A 1 215 ? 4.922 -20.125 -9.586 1 98.94 215 LEU A CA 1
ATOM 1715 C C . LEU A 1 215 ? 4.102 -20.5 -8.359 1 98.94 215 LEU A C 1
ATOM 1717 O O . LEU A 1 215 ? 4.656 -20.875 -7.32 1 98.94 215 LEU A O 1
ATOM 1721 N N . TYR A 1 216 ? 2.789 -20.375 -8.461 1 98.94 216 TYR A N 1
ATOM 1722 C CA . TYR A 1 216 ? 1.892 -20.734 -7.367 1 98.94 216 TYR A CA 1
ATOM 1723 C C . TYR A 1 216 ? 2.168 -22.156 -6.875 1 98.94 216 TYR A C 1
ATOM 1725 O O . TYR A 1 216 ? 2.363 -22.375 -5.68 1 98.94 216 TYR A O 1
ATOM 1733 N N . GLU A 1 217 ? 2.234 -23.078 -7.781 1 98.88 217 GLU A N 1
ATOM 1734 C CA . GLU A 1 217 ? 2.469 -24.484 -7.426 1 98.88 217 GLU A CA 1
ATOM 1735 C C . GLU A 1 217 ? 3.873 -24.672 -6.863 1 98.88 217 GLU A C 1
ATOM 1737 O O . GLU A 1 217 ? 4.07 -25.453 -5.934 1 98.88 217 GLU A O 1
ATOM 1742 N N . THR A 1 218 ? 4.828 -24.016 -7.477 1 98.88 218 THR A N 1
ATOM 1743 C CA . THR A 1 218 ? 6.211 -24.125 -7.027 1 98.88 218 THR A CA 1
ATOM 1744 C C . THR A 1 218 ? 6.348 -23.688 -5.578 1 98.88 218 THR A C 1
ATOM 1746 O O . THR A 1 218 ? 6.965 -24.375 -4.762 1 98.88 218 THR A O 1
ATOM 1749 N N . VAL A 1 219 ? 5.77 -22.516 -5.258 1 98.94 219 VAL A N 1
ATOM 1750 C CA . VAL A 1 219 ? 5.836 -22 -3.896 1 98.94 219 VAL A CA 1
ATOM 1751 C C . VAL A 1 219 ? 5.074 -22.922 -2.953 1 98.94 219 VAL A C 1
ATOM 1753 O O . VAL A 1 219 ? 5.566 -23.266 -1.874 1 98.94 219 VAL A O 1
ATOM 1756 N N . LYS A 1 220 ? 3.92 -23.406 -3.348 1 98.88 220 LYS A N 1
ATOM 1757 C CA . LYS A 1 220 ? 3.055 -24.266 -2.549 1 98.88 220 LYS A CA 1
ATOM 1758 C C . LYS A 1 220 ? 3.783 -25.531 -2.131 1 98.88 220 LYS A C 1
ATOM 1760 O O . LYS A 1 220 ? 3.533 -26.078 -1.05 1 98.88 220 LYS A O 1
ATOM 1765 N N . ASN A 1 221 ? 4.676 -25.938 -2.941 1 98.75 221 ASN A N 1
ATOM 1766 C CA . ASN A 1 221 ? 5.301 -27.234 -2.73 1 98.75 221 ASN A CA 1
ATOM 1767 C C . ASN A 1 221 ? 6.695 -27.094 -2.119 1 98.75 221 ASN A C 1
ATOM 1769 O O . ASN A 1 221 ? 7.406 -28.094 -1.953 1 98.75 221 ASN A O 1
ATOM 1773 N N . ARG A 1 222 ? 7.133 -25.891 -1.856 1 98.81 222 ARG A N 1
ATOM 1774 C CA . ARG A 1 222 ? 8.359 -25.75 -1.084 1 98.81 222 ARG A CA 1
ATOM 1775 C C . ARG A 1 222 ? 8.25 -26.453 0.266 1 98.81 222 ARG A C 1
ATOM 1777 O O . ARG A 1 222 ? 7.195 -26.406 0.904 1 98.81 222 ARG A O 1
ATOM 1784 N N . PRO A 1 223 ? 9.273 -27.016 0.743 1 98.62 223 PRO A N 1
ATOM 1785 C CA . PRO A 1 223 ? 9.172 -27.906 1.895 1 98.62 223 PRO A CA 1
ATOM 1786 C C . PRO A 1 223 ? 8.562 -27.234 3.119 1 98.62 223 PRO A C 1
ATOM 1788 O O . PRO A 1 223 ? 7.598 -27.75 3.693 1 98.62 223 PRO A O 1
ATOM 1791 N N . ARG A 1 224 ? 9.039 -26.109 3.521 1 98.69 224 ARG A N 1
ATOM 1792 C CA . ARG A 1 224 ? 8.555 -25.453 4.738 1 98.69 224 ARG A CA 1
ATOM 1793 C C . ARG A 1 224 ? 7.152 -24.891 4.531 1 98.69 224 ARG A C 1
ATOM 1795 O O . ARG A 1 224 ?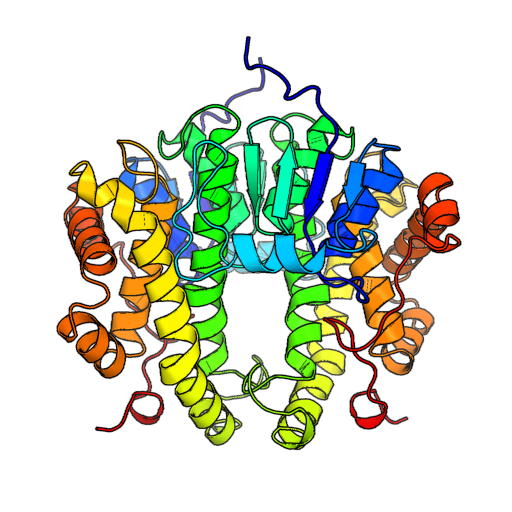 6.328 -24.906 5.445 1 98.69 224 ARG A O 1
ATOM 1802 N N . ILE A 1 225 ? 6.863 -24.375 3.33 1 98.88 225 ILE A N 1
ATOM 1803 C CA . ILE A 1 225 ? 5.539 -23.844 3.02 1 98.88 225 ILE A CA 1
ATOM 1804 C C . ILE A 1 225 ? 4.516 -24.969 3 1 98.88 225 ILE A C 1
ATOM 1806 O O . ILE A 1 225 ? 3.447 -24.859 3.604 1 98.88 225 ILE A O 1
ATOM 1810 N N . LYS A 1 226 ? 4.867 -26.016 2.311 1 98.81 226 LYS A N 1
ATOM 1811 C CA . LYS A 1 226 ? 3.982 -27.172 2.232 1 98.81 226 LYS A CA 1
ATOM 1812 C C . LYS A 1 226 ? 3.641 -27.688 3.625 1 98.81 226 LYS A C 1
ATOM 1814 O O . LYS A 1 226 ? 2.477 -27.984 3.918 1 98.81 226 LYS A O 1
ATOM 1819 N N . ALA A 1 227 ? 4.645 -27.828 4.488 1 98.75 227 ALA A N 1
ATOM 1820 C CA . ALA A 1 227 ? 4.438 -28.281 5.859 1 98.75 227 ALA A CA 1
ATOM 1821 C C . ALA A 1 227 ? 3.535 -27.328 6.629 1 98.75 227 ALA A C 1
ATOM 1823 O O . ALA A 1 227 ? 2.635 -27.75 7.352 1 98.75 227 ALA A O 1
ATOM 1824 N N . TYR A 1 228 ? 3.752 -26.062 6.484 1 98.69 228 TYR A N 1
ATOM 1825 C CA . TYR A 1 228 ? 2.961 -25.031 7.16 1 98.69 228 TYR A CA 1
ATOM 1826 C C . TYR A 1 228 ? 1.502 -25.094 6.723 1 98.69 228 TYR A C 1
ATOM 1828 O O . TYR A 1 228 ? 0.595 -25.094 7.559 1 98.69 228 TYR A O 1
ATOM 1836 N N . LEU A 1 229 ? 1.297 -25.203 5.402 1 98.56 229 LEU A N 1
ATOM 1837 C CA . LEU A 1 229 ? -0.056 -25.219 4.855 1 98.56 229 LEU A CA 1
ATOM 1838 C C . LEU A 1 229 ? -0.833 -26.438 5.355 1 98.56 229 LEU A C 1
ATOM 1840 O O . LEU A 1 229 ? -2.061 -26.391 5.461 1 98.56 229 LEU A O 1
ATOM 1844 N N . ALA A 1 230 ? -0.153 -27.469 5.73 1 98.06 230 ALA A N 1
ATOM 1845 C CA . ALA A 1 230 ? -0.782 -28.703 6.188 1 98.06 230 ALA A CA 1
ATOM 1846 C C . ALA A 1 230 ? -0.918 -28.719 7.707 1 98.06 230 ALA A C 1
ATOM 1848 O O . ALA A 1 230 ? -1.541 -29.625 8.266 1 98.06 230 ALA A O 1
ATOM 1849 N N . SER A 1 231 ? -0.344 -27.75 8.359 1 97.44 231 SER A N 1
ATOM 1850 C CA . SER A 1 231 ? -0.305 -27.734 9.82 1 97.44 231 SER A CA 1
ATOM 1851 C C . SER A 1 231 ? -1.532 -27.047 10.398 1 97.44 231 SER A C 1
ATOM 1853 O O . SER A 1 231 ? -2.271 -26.375 9.68 1 97.44 231 SER A O 1
ATOM 1855 N N . ASP A 1 232 ? -1.68 -27.125 11.742 1 94.5 232 ASP A N 1
ATOM 1856 C CA . ASP A 1 232 ? -2.781 -26.469 12.453 1 94.5 232 ASP A CA 1
ATOM 1857 C C . ASP A 1 232 ? -2.51 -24.984 12.656 1 94.5 232 ASP A C 1
ATOM 1859 O O . ASP A 1 232 ? -3.385 -24.25 13.109 1 94.5 232 ASP A O 1
ATOM 1863 N N . ARG A 1 233 ? -1.376 -24.547 12.242 1 95.44 233 ARG A N 1
ATOM 1864 C CA . ARG A 1 233 ? -1.035 -23.141 12.383 1 95.44 233 ARG A CA 1
ATOM 1865 C C . ARG A 1 233 ? -1.64 -22.312 11.258 1 95.44 233 ARG A C 1
ATOM 1867 O O . ARG A 1 233 ? -1.801 -21.094 11.383 1 95.44 233 ARG A O 1
ATOM 1874 N N . ARG A 1 234 ? -1.84 -23.016 10.141 1 97.38 234 ARG A N 1
ATOM 1875 C CA . ARG A 1 234 ? -2.496 -22.344 9.023 1 97.38 234 ARG A CA 1
ATOM 1876 C C . ARG A 1 234 ? -3.979 -22.125 9.312 1 97.38 234 ARG A C 1
ATOM 1878 O O . ARG A 1 234 ? -4.73 -23.094 9.477 1 97.38 234 ARG A O 1
ATOM 1885 N N . LEU A 1 235 ? -4.328 -20.891 9.359 1 96.19 235 LEU A N 1
ATOM 1886 C CA . LEU A 1 235 ? -5.727 -20.547 9.617 1 96.19 235 LEU A CA 1
ATOM 1887 C C . LEU A 1 235 ? -6.559 -20.672 8.352 1 96.19 235 LEU A C 1
ATOM 1889 O O . LEU A 1 235 ? -6.09 -20.328 7.262 1 96.19 235 LEU A O 1
ATOM 1893 N N . GLU A 1 236 ? -7.809 -21.031 8.477 1 96.44 236 GLU A N 1
ATOM 1894 C CA . GLU A 1 236 ? -8.711 -21.188 7.34 1 96.44 236 GLU A CA 1
ATOM 1895 C C . GLU A 1 236 ? -9.273 -19.844 6.891 1 96.44 236 GLU A C 1
ATOM 1897 O O . GLU A 1 236 ? -9.539 -18.969 7.715 1 96.44 236 GLU A O 1
ATOM 1902 N N . TYR A 1 237 ? -9.453 -19.781 5.59 1 97 237 TYR A N 1
ATOM 1903 C CA . TYR A 1 237 ? -10.18 -18.625 5.086 1 97 237 TYR A CA 1
ATOM 1904 C C . TYR A 1 237 ? -11.586 -18.562 5.672 1 97 237 TYR A C 1
ATOM 1906 O O . TYR A 1 237 ? -12.188 -19.609 5.961 1 97 237 TYR A O 1
ATOM 1914 N N . SER A 1 238 ? -12.094 -17.422 5.891 1 93.19 238 SER A N 1
ATOM 1915 C CA . SER A 1 238 ? -13.43 -17.172 6.434 1 93.19 238 SER A CA 1
ATOM 1916 C C . SER A 1 238 ? -13.922 -15.773 6.082 1 93.19 238 SER A C 1
ATOM 1918 O O . SER A 1 238 ? -14.18 -15.477 4.914 1 93.19 238 SER A O 1
ATOM 1920 N N . GLN A 1 239 ? -14.094 -14.961 7.117 1 89.38 239 GLN A N 1
ATOM 1921 C CA . GLN A 1 239 ? -14.672 -13.641 6.895 1 89.38 239 GLN A CA 1
ATOM 1922 C C . GLN A 1 239 ? -13.594 -12.555 6.902 1 89.38 239 GLN A C 1
ATOM 1924 O O . GLN A 1 239 ? -13.805 -11.469 7.445 1 89.38 239 GLN A O 1
ATOM 1929 N N . GLY A 1 240 ? -12.5 -12.906 6.344 1 91.75 240 GLY A N 1
ATOM 1930 C CA . GLY A 1 240 ? -11.398 -11.961 6.258 1 91.75 240 GLY A CA 1
ATOM 1931 C C . GLY A 1 240 ? -11.328 -11.242 4.922 1 91.75 240 GLY A C 1
ATOM 1932 O O . GLY A 1 240 ? -12.359 -10.844 4.375 1 91.75 240 GLY A O 1
ATOM 1933 N N . ILE A 1 241 ? -10.164 -11 4.434 1 95.06 241 ILE A N 1
ATOM 1934 C CA . ILE A 1 241 ? -9.93 -10.234 3.211 1 95.06 241 ILE A CA 1
ATOM 1935 C C . ILE A 1 241 ? -10.492 -11 2.012 1 95.06 241 ILE A C 1
ATOM 1937 O O . ILE A 1 241 ? -11.008 -10.398 1.071 1 95.06 241 ILE A O 1
ATOM 1941 N N . TYR A 1 242 ? -10.328 -12.305 2.035 1 97.56 242 TYR A N 1
ATOM 1942 C CA . TYR A 1 242 ? -10.875 -13.156 0.989 1 97.56 242 TYR A CA 1
ATOM 1943 C C . TYR A 1 242 ? -12.141 -13.859 1.467 1 97.56 242 TYR A C 1
ATOM 1945 O O . TYR A 1 242 ? -12.094 -14.68 2.389 1 97.56 242 TYR A O 1
ATOM 1953 N N . ARG A 1 243 ? -13.25 -13.516 0.887 1 96.56 243 ARG A N 1
ATOM 1954 C CA . ARG A 1 243 ? -14.531 -14.125 1.234 1 96.56 243 ARG A CA 1
ATOM 1955 C C . ARG A 1 243 ? -15.18 -14.773 0.015 1 96.56 243 ARG A C 1
ATOM 1957 O O . ARG A 1 243 ? -15.141 -14.211 -1.085 1 96.56 243 ARG A O 1
ATOM 1964 N N . HIS A 1 244 ? -15.719 -15.883 0.318 1 96.62 244 HIS A N 1
ATOM 1965 C CA . HIS A 1 244 ? -16.406 -16.547 -0.774 1 96.62 244 HIS A CA 1
ATOM 1966 C C . HIS A 1 244 ? -17.922 -16.359 -0.667 1 96.62 244 HIS A C 1
ATOM 1968 O O . HIS A 1 244 ? -18.547 -16.828 0.288 1 96.62 244 HIS A O 1
ATOM 1974 N N . TYR A 1 245 ? -18.438 -15.648 -1.563 1 95.94 245 TYR A N 1
ATOM 1975 C CA . TYR A 1 245 ? -19.875 -15.523 -1.827 1 95.94 245 TYR A CA 1
ATOM 1976 C C . TYR A 1 245 ? -20.203 -16.016 -3.229 1 95.94 245 TYR A C 1
ATOM 1978 O O . TYR A 1 245 ? -19.844 -15.383 -4.223 1 95.94 245 TYR A O 1
ATOM 1986 N N . PRO A 1 246 ? -20.906 -17.094 -3.311 1 95.44 246 PRO A N 1
ATOM 1987 C CA . PRO A 1 246 ? -21.156 -17.656 -4.629 1 95.44 246 PRO A CA 1
ATOM 1988 C C . PRO A 1 246 ? -21.75 -16.656 -5.609 1 95.44 246 PRO A C 1
ATOM 1990 O O . PRO A 1 246 ? -21.453 -16.688 -6.805 1 95.44 246 PRO A O 1
ATOM 1993 N N . GLU A 1 247 ? -22.5 -15.703 -5.105 1 95.56 247 GLU A N 1
ATOM 1994 C CA . GLU A 1 247 ? -23.188 -14.742 -5.973 1 95.56 247 GLU A CA 1
ATOM 1995 C C . GLU A 1 247 ? -22.219 -13.688 -6.504 1 95.56 247 GLU A C 1
ATOM 1997 O O . GLU A 1 247 ? -22.547 -12.945 -7.426 1 95.56 247 GLU A O 1
ATOM 2002 N N . LEU A 1 248 ? -21.062 -13.594 -5.902 1 96.75 248 LEU A N 1
ATOM 2003 C CA . LEU A 1 248 ? -20.062 -12.641 -6.375 1 96.75 248 LEU A CA 1
ATOM 2004 C C . LEU A 1 248 ? -19.125 -13.297 -7.383 1 96.75 248 LEU A C 1
ATOM 2006 O O . LEU A 1 248 ? -18.359 -12.609 -8.055 1 96.75 248 LEU A O 1
ATOM 2010 N N . ASP A 1 249 ? -19.281 -14.547 -7.414 1 94.19 249 ASP A N 1
ATOM 2011 C CA . ASP A 1 249 ? -18.406 -15.305 -8.297 1 94.19 249 ASP A CA 1
ATOM 2012 C C . ASP A 1 249 ? -19.047 -15.531 -9.656 1 94.19 249 ASP A C 1
ATOM 2014 O O . ASP A 1 249 ? -20.25 -15.297 -9.828 1 94.19 249 ASP A O 1
ATOM 2018 N N . ASP A 1 250 ? -18.266 -15.508 -10.859 1 76.06 250 ASP A N 1
ATOM 2019 C CA . ASP A 1 250 ? -18.75 -15.617 -12.234 1 76.06 250 ASP A CA 1
ATOM 2020 C C . ASP A 1 250 ? -19.703 -16.797 -12.383 1 76.06 250 ASP A C 1
ATOM 2022 O O . ASP A 1 250 ? -19.406 -17.906 -11.938 1 76.06 250 ASP A O 1
ATOM 2026 N N . ALA A 1 251 ? -21.266 -16.469 -12.273 1 57.88 251 ALA A N 1
ATOM 2027 C CA . ALA A 1 251 ? -22.234 -17.484 -12.664 1 57.88 251 ALA A CA 1
ATOM 2028 C C . ALA A 1 251 ? -21.984 -17.969 -14.094 1 57.88 251 ALA A C 1
ATOM 2030 O O . ALA A 1 251 ? -21.781 -17.156 -15 1 57.88 251 ALA A O 1
ATOM 2031 N N . GLU A 1 252 ? -21.25 -18.984 -14.25 1 46.56 252 GLU A N 1
ATOM 2032 C CA . GLU A 1 252 ? -21.547 -19.578 -15.555 1 46.56 252 GLU A CA 1
ATOM 2033 C C . GLU A 1 252 ? -23.047 -19.828 -15.719 1 46.56 252 GLU A C 1
ATOM 2035 O O . GLU A 1 252 ? -23.75 -20.078 -14.734 1 46.56 252 GLU A O 1
ATOM 2040 N N . MET B 1 1 ? 31.688 -1.625 -3.771 1 22.83 1 MET B N 1
ATOM 2041 C CA . MET B 1 1 ? 31.359 -0.247 -3.426 1 22.83 1 MET B CA 1
ATOM 2042 C C . MET B 1 1 ? 30.125 0.224 -4.195 1 22.83 1 MET B C 1
ATOM 2044 O O . MET B 1 1 ? 30.156 0.299 -5.426 1 22.83 1 MET B O 1
ATOM 2048 N N . SER B 1 2 ? 28.812 -0.12 -3.895 1 31.48 2 SER B N 1
ATOM 2049 C CA . SER B 1 2 ? 27.641 -0.207 -4.754 1 31.48 2 SER B CA 1
ATOM 2050 C C . SER B 1 2 ? 27.391 1.11 -5.48 1 31.48 2 SER B C 1
ATOM 2052 O O . SER B 1 2 ? 27.422 2.18 -4.867 1 31.48 2 SER B O 1
ATOM 2054 N N . GLN B 1 3 ? 27.703 1.329 -6.719 1 33 3 GLN B N 1
ATOM 2055 C CA . GLN B 1 3 ? 27.719 2.506 -7.582 1 33 3 GLN B CA 1
ATOM 2056 C C . GLN B 1 3 ? 26.484 3.363 -7.363 1 33 3 GLN B C 1
ATOM 2058 O O . GLN B 1 3 ? 25.359 2.912 -7.605 1 33 3 GLN B O 1
ATOM 2063 N N . ARG B 1 4 ? 26.359 4.312 -6.297 1 40 4 ARG B N 1
ATOM 2064 C CA . ARG B 1 4 ? 25.484 5.469 -6.109 1 40 4 ARG B CA 1
ATOM 2065 C C . ARG B 1 4 ? 25.094 6.078 -7.449 1 40 4 ARG B C 1
ATOM 2067 O O . ARG B 1 4 ? 25.953 6.477 -8.234 1 40 4 ARG B O 1
ATOM 2074 N N . SER B 1 5 ? 24 5.535 -8.047 1 51.59 5 SER B N 1
ATOM 2075 C CA . SER B 1 5 ? 23.625 6.086 -9.336 1 51.59 5 SER B CA 1
ATOM 2076 C C . SER B 1 5 ? 23.688 7.609 -9.336 1 51.59 5 SER B C 1
ATOM 2078 O O . SER B 1 5 ? 23.016 8.266 -8.539 1 51.59 5 SER B O 1
ATOM 2080 N N . ASN B 1 6 ? 24.844 8.219 -9.438 1 61.84 6 ASN B N 1
ATOM 2081 C CA . ASN B 1 6 ? 25.203 9.633 -9.367 1 61.84 6 ASN B CA 1
ATOM 2082 C C . ASN B 1 6 ? 24.484 10.445 -10.43 1 61.84 6 ASN B C 1
ATOM 2084 O O . ASN B 1 6 ? 24.719 11.648 -10.578 1 61.84 6 ASN B O 1
ATOM 2088 N N . GLY B 1 7 ? 23.547 9.875 -11.242 1 69.81 7 GLY B N 1
ATOM 2089 C CA . GLY B 1 7 ? 22.922 10.719 -12.25 1 69.81 7 GLY B CA 1
ATOM 2090 C C . GLY B 1 7 ? 21.625 11.336 -11.773 1 69.81 7 GLY B C 1
ATOM 2091 O O . GLY B 1 7 ? 21.188 11.102 -10.641 1 69.81 7 GLY B O 1
ATOM 2092 N N . PRO B 1 8 ? 21.156 12.336 -12.469 1 88.69 8 PRO B N 1
ATOM 2093 C CA . PRO B 1 8 ? 19.891 12.992 -12.117 1 88.69 8 PRO B CA 1
ATOM 2094 C C . PRO B 1 8 ? 18.719 12.023 -12.031 1 88.69 8 PRO B C 1
ATOM 2096 O O . PRO B 1 8 ? 18.75 10.961 -12.656 1 88.69 8 PRO B O 1
ATOM 2099 N N . TYR B 1 9 ? 17.828 12.289 -11.102 1 97.88 9 TYR B N 1
ATOM 2100 C CA . TYR B 1 9 ? 16.562 11.547 -11.023 1 97.88 9 TYR B CA 1
ATOM 2101 C C . TYR B 1 9 ? 15.664 11.875 -12.203 1 97.88 9 TYR B C 1
ATOM 2103 O O . TYR B 1 9 ? 15.633 13.016 -12.672 1 97.88 9 TYR B O 1
ATOM 2111 N N . ARG B 1 10 ? 15.039 10.898 -12.703 1 97.88 10 ARG B N 1
ATOM 2112 C CA . ARG B 1 10 ? 14.008 11.102 -13.719 1 97.88 10 ARG B CA 1
ATOM 2113 C C . ARG B 1 10 ? 12.672 10.531 -13.266 1 97.88 10 ARG B C 1
ATOM 2115 O O . ARG B 1 10 ? 12.547 9.32 -13.07 1 97.88 10 ARG B O 1
ATOM 2122 N N . LEU B 1 11 ? 11.719 11.438 -13.07 1 98.62 11 LEU B N 1
ATOM 2123 C CA . LEU B 1 11 ? 10.359 11.031 -12.734 1 98.62 11 LEU B CA 1
ATOM 2124 C C . LEU B 1 11 ? 9.516 10.875 -13.992 1 98.62 11 LEU B C 1
ATOM 2126 O O . LEU B 1 11 ? 9.43 11.797 -14.805 1 98.62 11 LEU B O 1
ATOM 2130 N N . ILE B 1 12 ? 8.953 9.742 -14.195 1 98.5 12 ILE B N 1
ATOM 2131 C CA . ILE B 1 12 ? 8.094 9.445 -15.328 1 98.5 12 ILE B CA 1
ATOM 2132 C C . ILE B 1 12 ? 6.645 9.32 -14.867 1 98.5 12 ILE B C 1
ATOM 2134 O O . ILE B 1 12 ? 6.289 8.359 -14.172 1 98.5 12 ILE B O 1
ATOM 2138 N N . TYR B 1 13 ? 5.82 10.25 -15.219 1 98.12 13 TYR B N 1
ATOM 2139 C CA . TYR B 1 13 ? 4.434 10.328 -14.781 1 98.12 13 TYR B CA 1
ATOM 2140 C C . TYR B 1 13 ? 3.582 11.086 -15.789 1 98.12 13 TYR B C 1
ATOM 2142 O O . TYR B 1 13 ? 4.109 11.703 -16.719 1 98.12 13 TYR B O 1
ATOM 2150 N N . TRP B 1 14 ? 2.26 10.992 -15.625 1 95.88 14 TRP B N 1
ATOM 2151 C CA . TRP B 1 14 ? 1.286 11.609 -16.516 1 95.88 14 TRP B CA 1
ATOM 2152 C C . TRP B 1 14 ? 1.427 13.125 -16.516 1 95.88 14 TRP B C 1
ATOM 2154 O O . TRP B 1 14 ? 1.672 13.727 -15.469 1 95.88 14 TRP B O 1
ATOM 2164 N N . PRO B 1 15 ? 1.133 13.648 -17.641 1 93.19 15 PRO B N 1
ATOM 2165 C CA . PRO B 1 15 ? 1.063 15.117 -17.672 1 93.19 15 PRO B CA 1
ATOM 2166 C C . PRO B 1 15 ? -0.269 15.648 -17.156 1 93.19 15 PRO B C 1
ATOM 2168 O O . PRO B 1 15 ? -1.224 14.891 -16.984 1 93.19 15 PRO B O 1
ATOM 2171 N N . THR B 1 16 ? -0.369 16.875 -16.688 1 90.69 16 THR B N 1
ATOM 2172 C CA . THR B 1 16 ? -1.556 17.703 -16.484 1 90.69 16 THR B CA 1
ATOM 2173 C C . THR B 1 16 ? -2.188 17.438 -15.125 1 90.69 16 THR B C 1
ATOM 2175 O O . THR B 1 16 ? -3.178 18.062 -14.758 1 90.69 16 THR B O 1
ATOM 2178 N N . ILE B 1 17 ? -1.706 16.359 -14.438 1 94.12 17 ILE B N 1
ATOM 2179 C CA . ILE B 1 17 ? -2.264 16.125 -13.109 1 94.12 17 ILE B CA 1
ATOM 2180 C C . ILE B 1 17 ? -1.132 15.898 -12.109 1 94.12 17 ILE B C 1
ATOM 2182 O O . ILE B 1 17 ? -0.107 15.297 -12.445 1 94.12 17 ILE B O 1
ATOM 2186 N N . PRO B 1 18 ? -1.299 16.312 -10.867 1 96.38 18 PRO B N 1
ATOM 2187 C CA . PRO B 1 18 ? -0.302 15.945 -9.852 1 96.38 18 PRO B CA 1
ATOM 2188 C C . PRO B 1 18 ? -0.244 14.445 -9.594 1 96.38 18 PRO B C 1
ATOM 2190 O O . PRO B 1 18 ? 0.834 13.844 -9.641 1 96.38 18 PRO B O 1
ATOM 2193 N N . GLY B 1 19 ? -1.562 13.867 -9.352 1 96.75 19 GLY B N 1
ATOM 2194 C CA . GLY B 1 19 ? -1.694 12.43 -9.164 1 96.75 19 GLY B CA 1
ATOM 2195 C C . GLY B 1 19 ? -0.758 11.875 -8.109 1 96.75 19 GLY B C 1
ATOM 2196 O O . GLY B 1 19 ? -0.383 12.586 -7.172 1 96.75 19 GLY B O 1
ATOM 2197 N N . ARG B 1 20 ? -0.424 10.633 -8.25 1 98.12 20 ARG B N 1
ATOM 2198 C CA . ARG B 1 20 ? 0.434 9.945 -7.293 1 98.12 20 ARG B CA 1
ATOM 2199 C C . ARG B 1 20 ? 1.885 10.391 -7.438 1 98.12 20 ARG B C 1
ATOM 2201 O O . ARG B 1 20 ? 2.697 10.188 -6.535 1 98.12 20 ARG B O 1
ATOM 2208 N N . GLY B 1 21 ? 2.223 10.992 -8.57 1 98.38 21 GLY B N 1
ATOM 2209 C CA . GLY B 1 21 ? 3.561 11.516 -8.789 1 98.38 21 GLY B CA 1
ATOM 2210 C C . GLY B 1 21 ? 3.896 12.695 -7.906 1 98.38 21 GLY B C 1
ATOM 2211 O O . GLY B 1 21 ? 5.07 12.969 -7.645 1 98.38 21 GLY B O 1
ATOM 2212 N N . GLU B 1 22 ? 2.875 13.383 -7.418 1 98.75 22 GLU B N 1
ATOM 2213 C CA . GLU B 1 22 ? 3.1 14.594 -6.637 1 98.75 22 GLU B CA 1
ATOM 2214 C C . GLU B 1 22 ? 3.791 14.281 -5.312 1 98.75 22 GLU B C 1
ATOM 2216 O O . GLU B 1 22 ? 4.602 15.07 -4.824 1 98.75 22 GLU B O 1
ATOM 2221 N N . PHE B 1 23 ? 3.512 13.125 -4.711 1 98.88 23 PHE B N 1
ATOM 2222 C CA . PHE B 1 23 ? 4.188 12.703 -3.488 1 98.88 23 PHE B CA 1
ATOM 2223 C C . PHE B 1 23 ? 5.695 12.625 -3.701 1 98.88 23 PHE B C 1
ATOM 2225 O O . PHE B 1 23 ? 6.473 12.961 -2.803 1 98.88 23 PHE B O 1
ATOM 2232 N N . ILE B 1 24 ? 6.094 12.172 -4.867 1 98.94 24 ILE B N 1
ATOM 2233 C CA . ILE B 1 24 ? 7.5 12.008 -5.215 1 98.94 24 ILE B CA 1
ATOM 2234 C C . ILE B 1 24 ? 8.117 13.367 -5.531 1 98.94 24 ILE B C 1
ATOM 2236 O O . ILE B 1 24 ? 9.227 13.672 -5.086 1 98.94 24 ILE B O 1
ATOM 2240 N N . ARG B 1 25 ? 7.367 14.219 -6.258 1 98.88 25 ARG B N 1
ATOM 2241 C CA . ARG B 1 25 ? 7.84 15.562 -6.562 1 98.88 25 ARG B CA 1
ATOM 2242 C C . ARG B 1 25 ? 8.156 16.344 -5.289 1 98.88 25 ARG B C 1
ATOM 2244 O O . ARG B 1 25 ? 9.188 17.016 -5.203 1 98.88 25 ARG B O 1
ATOM 2251 N N . LEU B 1 26 ? 7.301 16.234 -4.328 1 98.94 26 LEU B N 1
ATOM 2252 C CA . LEU B 1 26 ? 7.488 16.984 -3.088 1 98.94 26 LEU B CA 1
ATOM 2253 C C . LEU B 1 26 ? 8.773 16.547 -2.391 1 98.94 26 LEU B C 1
ATOM 2255 O O . LEU B 1 26 ? 9.484 17.391 -1.82 1 98.94 26 LEU B O 1
ATOM 2259 N N . ALA B 1 27 ? 9.055 15.234 -2.367 1 98.94 27 ALA B N 1
ATOM 2260 C CA . ALA B 1 27 ? 10.312 14.766 -1.778 1 98.94 27 ALA B CA 1
ATOM 2261 C C . ALA B 1 27 ? 11.516 15.344 -2.518 1 98.94 27 ALA B C 1
ATOM 2263 O O . ALA B 1 27 ? 12.469 15.812 -1.894 1 98.94 27 ALA B O 1
ATOM 2264 N N . LEU B 1 28 ? 11.469 15.328 -3.861 1 98.81 28 LEU B N 1
ATOM 2265 C CA . LEU B 1 28 ? 12.562 15.828 -4.684 1 98.81 28 LEU B CA 1
ATOM 2266 C C . LEU B 1 28 ? 12.727 17.344 -4.508 1 98.81 28 LEU B C 1
ATOM 2268 O O . LEU B 1 28 ? 13.844 17.828 -4.383 1 98.81 28 LEU B O 1
ATOM 2272 N N . GLU B 1 29 ? 11.609 18.047 -4.449 1 98.75 29 GLU B N 1
ATOM 2273 C CA . GLU B 1 29 ? 11.625 19.5 -4.297 1 98.75 29 GLU B CA 1
ATOM 2274 C C . GLU B 1 29 ? 12.141 19.906 -2.92 1 98.75 29 GLU B C 1
ATOM 2276 O O . GLU B 1 29 ? 12.969 20.812 -2.803 1 98.75 29 GLU B O 1
ATOM 2281 N N . GLU B 1 30 ? 11.641 19.25 -1.887 1 98.81 30 GLU B N 1
ATOM 2282 C CA . GLU B 1 30 ? 12.086 19.531 -0.528 1 98.81 30 GLU B CA 1
ATOM 2283 C C . GLU B 1 30 ? 13.609 19.406 -0.405 1 98.81 30 GLU B C 1
ATOM 2285 O O . GLU B 1 30 ? 14.25 20.219 0.263 1 98.81 30 GLU B O 1
ATOM 2290 N N . ALA B 1 31 ? 14.164 18.422 -1.068 1 98.06 31 ALA B N 1
ATOM 2291 C CA . ALA B 1 31 ? 15.586 18.125 -0.952 1 98.06 31 ALA B CA 1
ATOM 2292 C C . ALA B 1 31 ? 16.406 19 -1.895 1 98.06 31 ALA B C 1
ATOM 2294 O O . ALA B 1 31 ? 17.641 19 -1.828 1 98.06 31 ALA B O 1
ATOM 2295 N N . GLY B 1 32 ? 15.758 19.703 -2.781 1 97.31 32 GLY B N 1
ATOM 2296 C CA . GLY B 1 32 ? 16.484 20.453 -3.801 1 97.31 32 GLY B CA 1
ATOM 2297 C C . GLY B 1 32 ? 17.219 19.562 -4.781 1 97.31 32 GLY B C 1
ATOM 2298 O O . GLY B 1 32 ? 18.312 19.906 -5.242 1 97.31 32 GLY B O 1
ATOM 2299 N N . ALA B 1 33 ? 16.641 18.438 -5.035 1 97.31 33 ALA B N 1
ATOM 2300 C CA . ALA B 1 33 ? 17.297 17.469 -5.91 1 97.31 33 ALA B CA 1
ATOM 2301 C C . ALA B 1 33 ? 17.188 17.891 -7.375 1 97.31 33 ALA B C 1
ATOM 2303 O O . ALA B 1 33 ? 16.219 18.531 -7.77 1 97.31 33 ALA B O 1
ATOM 2304 N N . ASP B 1 34 ? 18.188 17.516 -8.141 1 95.31 34 ASP B N 1
ATOM 2305 C CA . ASP B 1 34 ? 18.125 17.641 -9.594 1 95.31 34 ASP B CA 1
ATOM 2306 C C . ASP B 1 34 ? 17.359 16.484 -10.219 1 95.31 34 ASP B C 1
ATOM 2308 O O . ASP B 1 34 ? 17.703 15.32 -10.016 1 95.31 34 ASP B O 1
ATOM 2312 N N . TYR B 1 35 ? 16.266 16.875 -10.93 1 97.38 35 TYR B N 1
ATOM 2313 C CA . TYR B 1 35 ? 15.492 15.812 -11.562 1 97.38 35 TYR B CA 1
ATOM 2314 C C . TYR B 1 35 ? 14.742 16.328 -12.781 1 97.38 35 TYR B C 1
ATOM 2316 O O . TYR B 1 35 ? 14.5 17.531 -12.906 1 97.38 35 TYR B O 1
ATOM 2324 N N . THR B 1 36 ? 14.414 15.438 -13.641 1 96.88 36 THR B N 1
ATOM 2325 C CA . THR B 1 36 ? 13.516 15.703 -14.758 1 96.88 36 THR B CA 1
ATOM 2326 C C . THR B 1 36 ? 12.164 15.023 -14.547 1 96.88 36 THR B C 1
ATOM 2328 O O . THR B 1 36 ? 12.062 14.078 -13.758 1 96.88 36 THR B O 1
ATOM 2331 N N . ASP B 1 37 ? 11.172 15.555 -15.164 1 97.38 37 ASP B N 1
ATOM 2332 C CA . ASP B 1 37 ? 9.789 15.117 -15 1 97.38 37 ASP B CA 1
ATOM 2333 C C . ASP B 1 37 ? 9.062 15.078 -16.344 1 97.38 37 ASP B C 1
ATOM 2335 O O . ASP B 1 37 ? 8.812 16.125 -16.953 1 97.38 37 ASP B O 1
ATOM 2339 N N . THR B 1 38 ? 8.656 13.891 -16.781 1 97.44 38 THR B N 1
ATOM 2340 C CA . THR B 1 38 ? 8.016 13.734 -18.078 1 97.44 38 THR B CA 1
ATOM 2341 C C . THR B 1 38 ? 6.762 14.609 -18.172 1 97.44 38 THR B C 1
ATOM 2343 O O . THR B 1 38 ? 6.32 14.953 -19.266 1 97.44 38 THR B O 1
ATOM 2346 N N . ALA B 1 39 ? 6.191 14.938 -17.047 1 95.25 39 ALA B N 1
ATOM 2347 C CA . ALA B 1 39 ? 4.988 15.766 -17.047 1 95.25 39 ALA B CA 1
ATOM 2348 C C . ALA B 1 39 ? 5.25 17.125 -17.672 1 95.25 39 ALA B C 1
ATOM 2350 O O . ALA B 1 39 ? 4.316 17.812 -18.094 1 95.25 39 ALA B O 1
ATOM 2351 N N . HIS B 1 40 ? 6.504 17.516 -17.75 1 94.88 40 HIS B N 1
ATOM 2352 C CA . HIS B 1 40 ? 6.852 18.844 -18.25 1 94.88 40 HIS B CA 1
ATOM 2353 C C . HIS B 1 40 ? 7.641 18.75 -19.547 1 94.88 40 HIS B C 1
ATOM 2355 O O . HIS B 1 40 ? 8.234 19.734 -20 1 94.88 40 HIS B O 1
ATOM 2361 N N . GLU B 1 41 ? 7.613 17.562 -20.094 1 94.88 41 GLU B N 1
ATOM 2362 C CA . GLU B 1 41 ? 8.344 17.344 -21.328 1 94.88 41 GLU B CA 1
ATOM 2363 C C . GLU B 1 41 ? 7.395 17.219 -22.516 1 94.88 41 GLU B C 1
ATOM 2365 O O . GLU B 1 41 ? 6.328 16.609 -22.391 1 94.88 41 GLU B O 1
ATOM 2370 N N . GLU B 1 42 ? 7.605 17.75 -23.672 1 91.44 42 GLU B N 1
ATOM 2371 C CA . GLU B 1 42 ? 6.766 17.734 -24.859 1 91.44 42 GLU B CA 1
ATOM 2372 C C . GLU B 1 42 ? 6.41 16.297 -25.25 1 91.44 42 GLU B C 1
ATOM 2374 O O . GLU B 1 42 ? 5.254 16 -25.562 1 91.44 42 GLU B O 1
ATOM 2379 N N . ASN B 1 43 ? 7.266 15.367 -25.156 1 92 43 ASN B N 1
ATOM 2380 C CA . ASN B 1 43 ? 7.012 13.977 -25.516 1 92 43 ASN B CA 1
ATOM 2381 C C . ASN B 1 43 ? 7.043 13.062 -24.297 1 92 43 ASN B C 1
ATOM 2383 O O . ASN B 1 43 ? 7.324 11.875 -24.406 1 92 43 ASN B O 1
ATOM 2387 N N . GLY B 1 44 ? 6.598 13.656 -23.234 1 95.06 44 GLY B N 1
ATOM 2388 C CA . GLY B 1 44 ? 6.676 12.906 -21.984 1 95.06 44 GLY B CA 1
ATOM 2389 C C . GLY B 1 44 ? 5.672 11.766 -21.906 1 95.06 44 GLY B C 1
ATOM 2390 O O . GLY B 1 44 ? 5.984 10.688 -21.406 1 95.06 44 GLY B O 1
ATOM 2391 N N . VAL B 1 45 ? 4.512 12.023 -22.5 1 96.38 45 VAL B N 1
ATOM 2392 C CA . VAL B 1 45 ? 3.439 11.031 -22.438 1 96.38 45 VAL B CA 1
ATOM 2393 C C . VAL B 1 45 ? 3.852 9.789 -23.219 1 96.38 45 VAL B C 1
ATOM 2395 O O . VAL B 1 45 ? 3.486 8.664 -22.859 1 96.38 45 VAL B O 1
ATOM 2398 N N . LYS B 1 46 ? 4.586 9.906 -24.328 1 97.38 46 LYS B N 1
ATOM 2399 C CA . LYS B 1 46 ? 5.055 8.766 -25.109 1 97.38 46 LYS B CA 1
ATOM 2400 C C . LYS B 1 46 ? 5.969 7.871 -24.266 1 97.38 46 LYS B C 1
ATOM 2402 O O . LYS B 1 46 ? 5.91 6.645 -24.375 1 97.38 46 LYS B O 1
ATOM 2407 N N . THR B 1 47 ? 6.766 8.555 -23.422 1 97 47 THR B N 1
ATOM 2408 C CA . THR B 1 47 ? 7.648 7.809 -22.547 1 97 47 THR B CA 1
ATOM 2409 C C . THR B 1 47 ? 6.844 7.004 -21.531 1 97 47 THR B C 1
ATOM 2411 O O . THR B 1 47 ? 7.113 5.82 -21.312 1 97 47 THR B O 1
ATOM 2414 N N . VAL B 1 48 ? 5.875 7.625 -20.938 1 97.94 48 VAL B N 1
ATOM 2415 C CA . VAL B 1 48 ? 5.016 6.957 -19.969 1 97.94 48 VAL B CA 1
ATOM 2416 C C . VAL B 1 48 ? 4.355 5.742 -20.609 1 97.94 48 VAL B C 1
ATOM 2418 O O . VAL B 1 48 ? 4.449 4.629 -20.094 1 97.94 48 VAL B O 1
ATOM 2421 N N . LEU B 1 49 ? 3.777 5.91 -21.797 1 97.94 49 LEU B N 1
ATOM 2422 C CA . LEU B 1 49 ? 3.014 4.875 -22.484 1 97.94 49 LEU B CA 1
ATOM 2423 C C . LEU B 1 49 ? 3.92 3.727 -22.922 1 97.94 49 LEU B C 1
ATOM 2425 O O . LEU B 1 49 ? 3.514 2.562 -22.875 1 97.94 49 LEU B O 1
ATOM 2429 N N . SER B 1 50 ? 5.086 4.02 -23.297 1 97.75 50 SER B N 1
ATOM 2430 C CA . SER B 1 50 ? 6.02 2.986 -23.734 1 97.75 50 SER B CA 1
ATOM 2431 C C . SER B 1 50 ? 6.391 2.057 -22.578 1 97.75 50 SER B C 1
ATOM 2433 O O . SER B 1 50 ? 6.531 0.848 -22.766 1 97.75 50 SER B O 1
ATOM 2435 N N . LEU B 1 51 ? 6.438 2.594 -21.391 1 97.56 51 LEU B N 1
ATOM 2436 C CA . LEU B 1 51 ? 6.922 1.812 -20.266 1 97.56 51 LEU B CA 1
ATOM 2437 C C . LEU B 1 51 ? 5.801 0.965 -19.672 1 97.56 51 LEU B C 1
ATOM 2439 O O . LEU B 1 51 ? 6.059 -0.041 -19 1 97.56 51 LEU B O 1
ATOM 2443 N N . ILE B 1 52 ? 4.578 1.336 -19.906 1 97.19 52 ILE B N 1
ATOM 2444 C CA . ILE B 1 52 ? 3.488 0.546 -19.344 1 97.19 52 ILE B CA 1
ATOM 2445 C C . ILE B 1 52 ? 2.803 -0.247 -20.453 1 97.19 52 ILE B C 1
ATOM 2447 O O . ILE B 1 52 ? 1.73 -0.82 -20.25 1 97.19 52 ILE B O 1
ATOM 2451 N N . ASP B 1 53 ? 3.416 -0.238 -21.641 1 97.44 53 ASP B N 1
ATOM 2452 C CA . ASP B 1 53 ? 2.922 -1.038 -22.75 1 97.44 53 ASP B CA 1
ATOM 2453 C C . ASP B 1 53 ? 2.877 -2.521 -22.391 1 97.44 53 ASP B C 1
ATOM 2455 O O . ASP B 1 53 ? 3.807 -3.041 -21.766 1 97.44 53 ASP B O 1
ATOM 2459 N N . GLN B 1 54 ? 1.823 -3.213 -22.828 1 95.31 54 GLN B N 1
ATOM 2460 C CA . GLN B 1 54 ? 1.601 -4.609 -22.469 1 95.31 54 GLN B CA 1
ATOM 2461 C C . GLN B 1 54 ? 2.684 -5.508 -23.062 1 95.31 54 GLN B C 1
ATOM 2463 O O . GLN B 1 54 ? 2.863 -6.645 -22.609 1 95.31 54 GLN B O 1
ATOM 2468 N N . ASN B 1 55 ? 3.418 -5.059 -24.031 1 95.38 55 ASN B N 1
ATOM 2469 C CA . ASN B 1 55 ? 4.438 -5.863 -24.688 1 95.38 55 ASN B CA 1
ATOM 2470 C C . ASN B 1 55 ? 5.828 -5.586 -24.125 1 95.38 55 ASN B C 1
ATOM 2472 O O . ASN B 1 55 ? 6.789 -6.273 -24.469 1 95.38 55 ASN B O 1
ATOM 2476 N N . PHE B 1 56 ? 5.926 -4.539 -23.281 1 97.06 56 PHE B N 1
ATOM 2477 C CA . PHE B 1 56 ? 7.211 -4.242 -22.656 1 97.06 56 PHE B CA 1
ATOM 2478 C C . PHE B 1 56 ? 7.504 -5.219 -21.531 1 97.06 56 PHE B C 1
ATOM 2480 O O . PHE B 1 56 ? 6.766 -5.277 -20.547 1 97.06 56 PHE B O 1
ATOM 2487 N N . VAL B 1 57 ? 8.57 -5.957 -21.578 1 95.88 57 VAL B N 1
ATOM 2488 C CA . VAL B 1 57 ? 8.844 -7.027 -20.641 1 95.88 57 VAL B CA 1
ATOM 2489 C C . VAL B 1 57 ? 9.977 -6.617 -19.703 1 95.88 57 VAL B C 1
ATOM 2491 O O . VAL B 1 57 ? 10.492 -7.438 -18.938 1 95.88 57 VAL B O 1
ATOM 2494 N N . GLY B 1 58 ? 10.359 -5.371 -19.734 1 95.25 58 GLY B N 1
ATOM 2495 C CA . GLY B 1 58 ? 11.484 -4.898 -18.953 1 95.25 58 GLY B CA 1
ATOM 2496 C C . GLY B 1 58 ? 12.797 -4.914 -19.719 1 95.25 58 GLY B C 1
ATOM 2497 O O . GLY B 1 58 ? 12.82 -5.23 -20.906 1 95.25 58 GLY B O 1
ATOM 2498 N N . ASP B 1 59 ? 13.812 -4.387 -19.141 1 95.31 59 ASP B N 1
ATOM 2499 C CA . ASP B 1 59 ? 15.164 -4.355 -19.703 1 95.31 59 ASP B CA 1
ATOM 2500 C C . ASP B 1 59 ? 16.219 -4.301 -18.594 1 95.31 59 ASP B C 1
ATOM 2502 O O . ASP B 1 59 ? 15.93 -4.637 -17.438 1 95.31 59 ASP B O 1
ATOM 2506 N N . GLN B 1 60 ? 17.375 -3.979 -18.891 1 92.5 60 GLN B N 1
ATOM 2507 C CA . GLN B 1 60 ? 18.484 -4.008 -17.953 1 92.5 60 GLN B CA 1
ATOM 2508 C C . GLN B 1 60 ? 18.25 -3.031 -16.797 1 92.5 60 GLN B C 1
ATOM 2510 O O . GLN B 1 60 ? 18.812 -3.195 -15.711 1 92.5 60 GLN B O 1
ATOM 2515 N N . SER B 1 61 ? 17.375 -2.059 -16.984 1 92.25 61 SER B N 1
ATOM 2516 C CA . SER B 1 61 ? 17.141 -1.026 -15.984 1 92.25 61 SER B CA 1
ATOM 2517 C C . SER B 1 61 ? 16.109 -1.479 -14.961 1 92.25 61 SER B C 1
ATOM 2519 O O . SER B 1 61 ? 16 -0.889 -13.883 1 92.25 61 SER B O 1
ATOM 2521 N N . GLY B 1 62 ? 15.266 -2.477 -15.414 1 93.19 62 GLY B N 1
ATOM 2522 C CA . GLY B 1 62 ? 14.273 -2.896 -14.438 1 93.19 62 GLY B CA 1
ATOM 2523 C C . GLY B 1 62 ? 13.141 -3.699 -15.039 1 93.19 62 GLY B C 1
ATOM 2524 O O . GLY B 1 62 ? 13.07 -3.865 -16.25 1 93.19 62 GLY B O 1
ATOM 2525 N N . LEU B 1 63 ? 12.289 -4.234 -14.148 1 96.56 63 LEU B N 1
ATOM 2526 C CA . LEU B 1 63 ? 11.07 -4.953 -14.516 1 96.56 63 LEU B CA 1
ATOM 2527 C C . LEU B 1 63 ? 10.055 -4.012 -15.148 1 96.56 63 LEU B C 1
ATOM 2529 O O . LEU B 1 63 ? 10.141 -2.793 -14.977 1 96.56 63 LEU B O 1
ATOM 2533 N N . PRO B 1 64 ? 9.219 -4.555 -15.953 1 97.81 64 PRO B N 1
ATOM 2534 C CA . PRO B 1 64 ? 8.172 -3.658 -16.438 1 97.81 64 PRO B CA 1
ATOM 2535 C C . PRO B 1 64 ? 7.281 -3.123 -15.328 1 97.81 64 PRO B C 1
ATOM 2537 O O . PRO B 1 64 ? 6.805 -3.893 -14.492 1 97.81 64 PRO B O 1
ATOM 2540 N N . PRO B 1 65 ? 7.09 -1.827 -15.352 1 98.25 65 PRO B N 1
ATOM 2541 C CA . PRO B 1 65 ? 6.156 -1.282 -14.359 1 98.25 65 PRO B CA 1
ATOM 2542 C C . PRO B 1 65 ? 4.699 -1.601 -14.68 1 98.25 65 PRO B C 1
ATOM 2544 O O . PRO B 1 65 ? 4.336 -1.717 -15.852 1 98.25 65 PRO B O 1
ATOM 2547 N N . PHE B 1 66 ? 3.918 -1.77 -13.617 1 98.19 66 PHE B N 1
ATOM 2548 C CA . PHE B 1 66 ? 2.482 -1.956 -13.805 1 98.19 66 PHE B CA 1
ATOM 2549 C C . PHE B 1 66 ? 1.815 -0.648 -14.211 1 98.19 66 PHE B C 1
ATOM 2551 O O . PHE B 1 66 ? 0.933 -0.639 -15.07 1 98.19 66 PHE B O 1
ATOM 2558 N N . ALA B 1 67 ? 2.248 0.427 -13.625 1 97.81 67 ALA B N 1
ATOM 2559 C CA . ALA B 1 67 ? 1.698 1.768 -13.812 1 97.81 67 ALA B CA 1
ATOM 2560 C C . ALA B 1 67 ? 2.67 2.834 -13.312 1 97.81 67 ALA B C 1
ATOM 2562 O O . ALA B 1 67 ? 3.557 2.547 -12.508 1 97.81 67 ALA B O 1
ATOM 2563 N N . PRO B 1 68 ? 2.633 4.016 -13.875 1 98.12 68 PRO B N 1
ATOM 2564 C CA . PRO B 1 68 ? 3.359 5.109 -13.227 1 98.12 68 PRO B CA 1
ATOM 2565 C C . PRO B 1 68 ? 2.775 5.48 -11.859 1 98.12 68 PRO B C 1
ATOM 2567 O O . PRO B 1 68 ? 1.615 5.168 -11.578 1 98.12 68 PRO B O 1
ATOM 2570 N N . PRO B 1 69 ? 3.531 6.125 -11.023 1 98.56 69 PRO B N 1
ATOM 2571 C CA . PRO B 1 69 ? 4.828 6.773 -11.242 1 98.56 69 PRO B CA 1
ATOM 2572 C C . PRO B 1 69 ? 5.977 5.773 -11.352 1 98.56 69 PRO B C 1
ATOM 2574 O O . PRO B 1 69 ? 5.918 4.691 -10.758 1 98.56 69 PRO B O 1
ATOM 2577 N N . ILE B 1 70 ? 6.91 6.156 -12.117 1 98.81 70 ILE B N 1
ATOM 2578 C CA . ILE B 1 70 ? 8.148 5.422 -12.328 1 98.81 70 ILE B CA 1
ATOM 2579 C C . ILE B 1 70 ? 9.344 6.348 -12.086 1 98.81 70 ILE B C 1
ATOM 2581 O O . ILE B 1 70 ? 9.32 7.516 -12.469 1 98.81 70 ILE B O 1
ATOM 2585 N N . LEU B 1 71 ? 10.352 5.848 -11.43 1 98.75 71 LEU B N 1
ATOM 2586 C CA . LEU B 1 71 ? 11.586 6.594 -11.195 1 98.75 71 LEU B CA 1
ATOM 2587 C C . LEU B 1 71 ? 12.773 5.902 -11.852 1 98.75 71 LEU B C 1
ATOM 2589 O O . LEU B 1 71 ? 12.938 4.688 -11.719 1 98.75 71 LEU B O 1
ATOM 2593 N N . GLU B 1 72 ? 13.492 6.645 -12.547 1 97.88 72 GLU B N 1
ATOM 2594 C CA . GLU B 1 72 ? 14.797 6.195 -13.023 1 97.88 72 GLU B CA 1
ATOM 2595 C C . GLU B 1 72 ? 15.922 6.957 -12.336 1 97.88 72 GLU B C 1
ATOM 2597 O O . GLU B 1 72 ? 15.859 8.18 -12.195 1 97.88 72 GLU B O 1
ATOM 2602 N N . HIS B 1 73 ? 16.875 6.324 -11.891 1 97.5 73 HIS B N 1
ATOM 2603 C CA . HIS B 1 73 ? 18.094 6.848 -11.281 1 97.5 73 HIS B CA 1
ATOM 2604 C C . HIS B 1 73 ? 19.312 6.023 -11.68 1 97.5 73 HIS B C 1
ATOM 2606 O O . HIS B 1 73 ? 19.516 4.922 -11.164 1 97.5 73 HIS B O 1
ATOM 2612 N N . GLY B 1 74 ? 20.109 6.543 -12.594 1 93.38 74 GLY B N 1
ATOM 2613 C CA . GLY B 1 74 ? 21.141 5.715 -13.203 1 93.38 74 GLY B CA 1
ATOM 2614 C C . GLY B 1 74 ? 20.594 4.516 -13.938 1 93.38 74 GLY B C 1
ATOM 2615 O O . GLY B 1 74 ? 19.719 4.656 -14.797 1 93.38 74 GLY B O 1
ATOM 2616 N N . ASP B 1 75 ? 21.016 3.348 -13.555 1 92.31 75 ASP B N 1
ATOM 2617 C CA . ASP B 1 75 ? 20.594 2.125 -14.234 1 92.31 75 ASP B CA 1
ATOM 2618 C C . ASP B 1 75 ? 19.422 1.47 -13.516 1 92.31 75 ASP B C 1
ATOM 2620 O O . ASP B 1 75 ? 19.062 0.323 -13.797 1 92.31 75 ASP B O 1
ATOM 2624 N N . LEU B 1 76 ? 18.875 2.203 -12.633 1 96.38 76 LEU B N 1
ATOM 2625 C CA . LEU B 1 76 ? 17.781 1.634 -11.852 1 96.38 76 LEU B CA 1
ATOM 2626 C C . LEU B 1 76 ? 16.438 2.25 -12.266 1 96.38 76 LEU B C 1
ATOM 2628 O O . LEU B 1 76 ? 16.312 3.473 -12.328 1 96.38 76 LEU B O 1
ATOM 2632 N N . ARG B 1 77 ? 15.445 1.424 -12.547 1 97.88 77 ARG B N 1
ATOM 2633 C CA . ARG B 1 77 ? 14.07 1.842 -12.766 1 97.88 77 ARG B CA 1
ATOM 2634 C C . ARG B 1 77 ? 13.117 1.128 -11.812 1 97.88 77 ARG B C 1
ATOM 2636 O O . ARG B 1 77 ? 13.094 -0.103 -11.758 1 97.88 77 ARG B O 1
ATOM 2643 N N . ILE B 1 78 ? 12.375 1.864 -11.023 1 98.56 78 ILE B N 1
ATOM 2644 C CA . ILE B 1 78 ? 11.445 1.286 -10.062 1 98.56 78 ILE B CA 1
ATOM 2645 C C . ILE B 1 78 ? 10.094 2.006 -10.156 1 98.56 78 ILE B C 1
ATOM 2647 O O . ILE B 1 78 ? 10.008 3.092 -10.727 1 98.56 78 ILE B O 1
ATOM 2651 N N . SER B 1 79 ? 9.086 1.337 -9.594 1 98.62 79 SER B N 1
ATOM 2652 C CA . SER B 1 79 ? 7.742 1.917 -9.609 1 98.62 79 SER B CA 1
ATOM 2653 C C . SER B 1 79 ? 7.078 1.803 -8.242 1 98.62 79 SER B C 1
ATOM 2655 O O . SER B 1 79 ? 7.711 1.392 -7.266 1 98.62 79 SER B O 1
ATOM 2657 N N . GLN B 1 80 ? 5.82 2.213 -8.188 1 98.69 80 GLN B N 1
ATOM 2658 C CA . GLN B 1 80 ? 5.039 2.297 -6.953 1 98.69 80 GLN B CA 1
ATOM 2659 C C . GLN B 1 80 ? 5.473 3.49 -6.109 1 98.69 80 GLN B C 1
ATOM 2661 O O . GLN B 1 80 ? 6.641 3.598 -5.727 1 98.69 80 GLN B O 1
ATOM 2666 N N . THR B 1 81 ? 4.594 4.336 -5.754 1 98.88 81 THR B N 1
ATOM 2667 C CA . THR B 1 81 ? 4.84 5.59 -5.051 1 98.88 81 THR B CA 1
ATOM 2668 C C . THR B 1 81 ? 5.555 5.336 -3.727 1 98.88 81 TH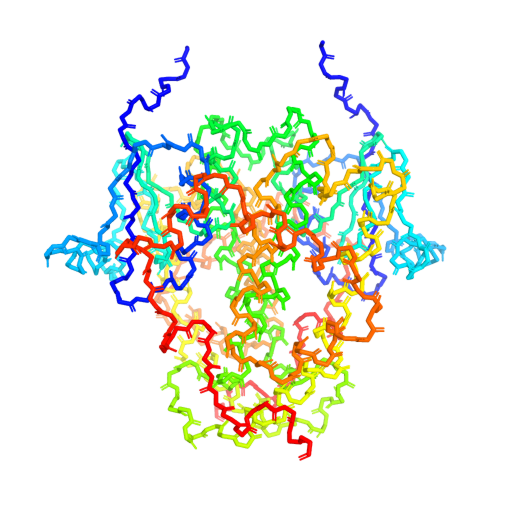R B C 1
ATOM 2670 O O . THR B 1 81 ? 6.617 5.906 -3.467 1 98.88 81 THR B O 1
ATOM 2673 N N . PRO B 1 82 ? 5.047 4.395 -2.84 1 98.88 82 PRO B N 1
ATOM 2674 C CA . PRO B 1 82 ? 5.742 4.23 -1.561 1 98.88 82 PRO B CA 1
ATOM 2675 C C . PRO B 1 82 ? 7.141 3.639 -1.72 1 98.88 82 PRO B C 1
ATOM 2677 O O . PRO B 1 82 ? 8.039 3.943 -0.931 1 98.88 82 PRO B O 1
ATOM 2680 N N . ASN B 1 83 ? 7.305 2.814 -2.75 1 98.88 83 ASN B N 1
ATOM 2681 C CA . ASN B 1 83 ? 8.609 2.227 -3.045 1 98.88 83 ASN B CA 1
ATOM 2682 C C . ASN B 1 83 ? 9.609 3.287 -3.482 1 98.88 83 ASN B C 1
ATOM 2684 O O . ASN B 1 83 ? 10.75 3.301 -3.012 1 98.88 83 ASN B O 1
ATOM 2688 N N . ILE B 1 84 ? 9.18 4.176 -4.344 1 98.94 84 ILE B N 1
ATOM 2689 C CA . ILE B 1 84 ? 10.023 5.254 -4.852 1 98.94 84 ILE B CA 1
ATOM 2690 C C . ILE B 1 84 ? 10.391 6.199 -3.713 1 98.94 84 ILE B C 1
ATOM 2692 O O . ILE B 1 84 ? 11.547 6.609 -3.586 1 98.94 84 ILE B O 1
ATOM 2696 N N . LEU B 1 85 ? 9.43 6.504 -2.879 1 98.94 85 LEU B N 1
ATOM 2697 C CA . LEU B 1 85 ? 9.695 7.379 -1.744 1 98.94 85 LEU B CA 1
ATOM 2698 C C . LEU B 1 85 ? 10.703 6.75 -0.788 1 98.94 85 LEU B C 1
ATOM 2700 O O . LEU B 1 85 ? 11.602 7.43 -0.297 1 98.94 85 LEU B O 1
ATOM 2704 N N . LEU B 1 86 ? 10.555 5.48 -0.55 1 98.69 86 LEU B N 1
ATOM 2705 C CA . LEU B 1 86 ? 11.461 4.762 0.335 1 98.69 86 LEU B CA 1
ATOM 2706 C C . LEU B 1 86 ? 12.875 4.758 -0.229 1 98.69 86 LEU B C 1
ATOM 2708 O O . LEU B 1 86 ? 13.852 4.84 0.524 1 98.69 86 LEU B O 1
ATOM 2712 N N . TYR B 1 87 ? 13.031 4.617 -1.555 1 98.5 87 TYR B N 1
ATOM 2713 C CA . TYR B 1 87 ? 14.32 4.656 -2.234 1 98.5 87 TYR B CA 1
ATOM 2714 C C . TYR B 1 87 ? 14.961 6.035 -2.123 1 98.5 87 TYR B C 1
ATOM 2716 O O . TYR B 1 87 ? 16.156 6.152 -1.83 1 98.5 87 TYR B O 1
ATOM 2724 N N . LEU B 1 88 ? 14.18 7.102 -2.248 1 98.69 88 LEU B N 1
ATOM 2725 C CA . LEU B 1 88 ? 14.672 8.469 -2.338 1 98.69 88 LEU B CA 1
ATOM 2726 C C . LEU B 1 88 ? 15.016 9.016 -0.954 1 98.69 88 LEU B C 1
ATOM 2728 O O . LEU B 1 88 ? 15.984 9.766 -0.797 1 98.69 88 LEU B O 1
ATOM 2732 N N . ALA B 1 89 ? 14.258 8.648 0.008 1 98.25 89 ALA B N 1
ATOM 2733 C CA . ALA B 1 89 ? 14.227 9.375 1.273 1 98.25 89 ALA B CA 1
ATOM 2734 C C . ALA B 1 89 ? 15.586 9.344 1.958 1 98.25 89 ALA B C 1
ATOM 2736 O O . ALA B 1 89 ? 16.125 10.383 2.342 1 98.25 89 ALA B O 1
ATOM 2737 N N . PRO B 1 90 ? 16.219 8.117 2.086 1 97.56 90 PRO B N 1
ATOM 2738 C CA . PRO B 1 90 ? 17.531 8.125 2.717 1 97.56 90 PRO B CA 1
ATOM 2739 C C . PRO B 1 90 ? 18.578 8.891 1.899 1 97.56 90 PRO B C 1
ATOM 2741 O O . PRO B 1 90 ? 19.5 9.492 2.467 1 97.56 90 PRO B O 1
ATOM 2744 N N . ARG B 1 91 ? 18.422 8.922 0.65 1 96.94 91 ARG B N 1
ATOM 2745 C CA . ARG B 1 91 ? 19.375 9.562 -0.253 1 96.94 91 ARG B CA 1
ATOM 2746 C C . ARG B 1 91 ? 19.203 11.078 -0.248 1 96.94 91 ARG B C 1
ATOM 2748 O O . ARG B 1 91 ? 20.141 11.82 -0.568 1 96.94 91 ARG B O 1
ATOM 2755 N N . LEU B 1 92 ? 18.016 11.523 0.124 1 97.94 92 LEU B N 1
ATOM 2756 C CA . LEU B 1 92 ? 17.672 12.938 0.085 1 97.94 92 LEU B CA 1
ATOM 2757 C C . LEU B 1 92 ? 17.719 13.547 1.484 1 97.94 92 LEU B C 1
ATOM 2759 O O . LEU B 1 92 ? 17.344 14.711 1.672 1 97.94 92 LEU B O 1
ATOM 2763 N N . GLY B 1 93 ? 18.047 12.766 2.498 1 97.75 93 GLY B N 1
ATOM 2764 C CA . GLY B 1 93 ? 18.078 13.25 3.869 1 97.75 93 GLY B CA 1
ATOM 2765 C C . GLY B 1 93 ? 16.703 13.414 4.484 1 97.75 93 GLY B C 1
ATOM 2766 O O . GLY B 1 93 ? 16.516 14.273 5.352 1 97.75 93 GLY B O 1
ATOM 2767 N N . LEU B 1 94 ? 15.742 12.602 4.012 1 98.75 94 LEU B N 1
ATOM 2768 C CA . LEU B 1 94 ? 14.359 12.734 4.449 1 98.75 94 LEU B CA 1
ATOM 2769 C C . LEU B 1 94 ? 13.93 11.523 5.27 1 98.75 94 LEU B C 1
ATOM 2771 O O . LEU B 1 94 ? 12.742 11.203 5.336 1 98.75 94 LEU B O 1
ATOM 2775 N N . ALA B 1 95 ? 14.836 10.766 5.789 1 98.19 95 ALA B N 1
ATOM 2776 C CA . ALA B 1 95 ? 14.562 9.594 6.609 1 98.19 95 ALA B CA 1
ATOM 2777 C C . ALA B 1 95 ? 15.617 9.43 7.699 1 98.19 95 ALA B C 1
ATOM 2779 O O . ALA B 1 95 ? 16.766 9.812 7.516 1 98.19 95 ALA B O 1
ATOM 2780 N N . PRO B 1 96 ? 15.211 8.906 8.836 1 97.5 96 PRO B N 1
ATOM 2781 C CA . PRO B 1 96 ? 16.219 8.562 9.836 1 97.5 96 PRO B CA 1
ATOM 2782 C C . PRO B 1 96 ? 17.094 7.383 9.406 1 97.5 96 PRO B C 1
ATOM 2784 O O . PRO B 1 96 ? 16.797 6.711 8.414 1 97.5 96 PRO B O 1
ATOM 2787 N N . ASP B 1 97 ? 18.109 7.184 10.148 1 94.5 97 ASP B N 1
ATOM 2788 C CA . ASP B 1 97 ? 19.016 6.07 9.875 1 94.5 97 ASP B CA 1
ATOM 2789 C C . ASP B 1 97 ? 18.531 4.789 10.555 1 94.5 97 ASP B C 1
ATOM 2791 O O . ASP B 1 97 ? 17.703 4.84 11.461 1 94.5 97 ASP B O 1
ATOM 2795 N N . GLY B 1 98 ? 19.031 3.707 10.047 1 94.69 98 GLY B N 1
ATOM 2796 C CA . GLY B 1 98 ? 18.797 2.428 10.703 1 94.69 98 GLY B CA 1
ATOM 2797 C C . GLY B 1 98 ? 17.359 1.959 10.602 1 94.69 98 GLY B C 1
ATOM 2798 O O . GLY B 1 98 ? 16.656 2.307 9.648 1 94.69 98 GLY B O 1
ATOM 2799 N N . ASP B 1 99 ? 16.938 1.195 11.547 1 96 99 ASP B N 1
ATOM 2800 C CA . ASP B 1 99 ? 15.641 0.544 11.5 1 96 99 ASP B CA 1
ATOM 2801 C C . ASP B 1 99 ? 14.516 1.543 11.773 1 96 99 ASP B C 1
ATOM 2803 O O . ASP B 1 99 ? 13.344 1.249 11.539 1 96 99 ASP B O 1
ATOM 2807 N N . ALA B 1 100 ? 14.867 2.785 12.172 1 96.88 100 ALA B N 1
ATOM 2808 C CA . ALA B 1 100 ? 13.875 3.82 12.445 1 96.88 100 ALA B CA 1
ATOM 2809 C C . ALA B 1 100 ? 13.094 4.18 11.18 1 96.88 100 ALA B C 1
ATOM 2811 O O . ALA B 1 100 ? 11.961 4.664 11.266 1 96.88 100 ALA B O 1
ATOM 2812 N N . ILE B 1 101 ? 13.68 3.908 10.031 1 98.06 101 ILE B N 1
ATOM 2813 C CA . ILE B 1 101 ? 13.031 4.227 8.766 1 98.06 101 ILE B CA 1
ATOM 2814 C C . ILE B 1 101 ? 11.734 3.43 8.641 1 98.06 101 ILE B C 1
ATOM 2816 O O . ILE B 1 101 ? 10.781 3.877 7.996 1 98.06 101 ILE B O 1
ATOM 2820 N N . TYR B 1 102 ? 11.617 2.283 9.32 1 98.44 102 TYR B N 1
ATOM 2821 C CA . TYR B 1 102 ? 10.43 1.45 9.219 1 98.44 102 TYR B CA 1
ATOM 2822 C C . TYR B 1 102 ? 9.281 2.039 10.023 1 98.44 102 TYR B C 1
ATOM 2824 O O . TYR B 1 102 ? 8.109 1.795 9.727 1 98.44 102 TYR B O 1
ATOM 2832 N N . HIS B 1 103 ? 9.594 2.84 11.078 1 98.5 103 HIS B N 1
ATOM 2833 C CA . HIS B 1 103 ? 8.555 3.625 11.727 1 98.5 103 HIS B CA 1
ATOM 2834 C C . HIS B 1 103 ? 7.969 4.664 10.781 1 98.5 103 HIS B C 1
ATOM 2836 O O . HIS B 1 103 ? 6.75 4.777 10.648 1 98.5 103 HIS B O 1
ATOM 2842 N N . VAL B 1 104 ? 8.836 5.32 10.078 1 98.75 104 VAL B N 1
ATOM 2843 C CA . VAL B 1 104 ? 8.445 6.379 9.148 1 98.75 104 VAL B CA 1
ATOM 2844 C C . VAL B 1 104 ? 7.664 5.781 7.98 1 98.75 104 VAL B C 1
ATOM 2846 O O . VAL B 1 104 ? 6.66 6.348 7.547 1 98.75 104 VAL B O 1
ATOM 2849 N N . ASN B 1 105 ? 8.102 4.629 7.523 1 98.81 105 ASN B N 1
ATOM 2850 C CA . ASN B 1 105 ? 7.43 3.967 6.414 1 98.81 105 ASN B CA 1
ATOM 2851 C C . ASN B 1 105 ? 6.02 3.523 6.797 1 98.81 105 ASN B C 1
ATOM 2853 O O . ASN B 1 105 ? 5.098 3.586 5.98 1 98.81 105 ASN B O 1
ATOM 2857 N N . SER B 1 106 ? 5.789 3.111 8.062 1 98.75 106 SER B N 1
ATOM 2858 C CA . SER B 1 106 ? 4.453 2.787 8.547 1 98.75 106 SER B CA 1
ATOM 2859 C C . SER B 1 106 ? 3.518 3.988 8.438 1 98.75 106 SER B C 1
ATOM 2861 O O . SER B 1 106 ? 2.371 3.852 8.008 1 98.75 106 SER B O 1
ATOM 2863 N N . LEU B 1 107 ? 4.055 5.109 8.766 1 98.88 107 LEU B N 1
ATOM 2864 C CA . LEU B 1 107 ? 3.275 6.34 8.727 1 98.88 107 LEU B CA 1
ATOM 2865 C C . LEU B 1 107 ? 2.912 6.711 7.293 1 98.88 107 LEU B C 1
ATOM 2867 O O . LEU B 1 107 ? 1.753 7.008 7 1 98.88 107 LEU B O 1
ATOM 2871 N N . ALA B 1 108 ? 3.922 6.641 6.426 1 98.94 108 ALA B N 1
ATOM 2872 C CA . ALA B 1 108 ? 3.717 7.027 5.035 1 98.94 108 ALA B CA 1
ATOM 2873 C C . ALA B 1 108 ? 2.705 6.109 4.352 1 98.94 108 ALA B C 1
ATOM 2875 O O . ALA B 1 108 ? 1.803 6.582 3.656 1 98.94 108 ALA B O 1
ATOM 2876 N N . LEU B 1 109 ? 2.869 4.832 4.59 1 98.88 109 LEU B N 1
ATOM 2877 C CA . LEU B 1 109 ? 1.956 3.859 4 1 98.88 109 LEU B CA 1
ATOM 2878 C C . LEU B 1 109 ? 0.535 4.07 4.512 1 98.88 109 LEU B C 1
ATOM 2880 O O . LEU B 1 109 ? -0.426 3.975 3.744 1 98.88 109 LEU B O 1
ATOM 2884 N N . THR B 1 110 ? 0.396 4.363 5.781 1 98.88 110 THR B N 1
ATOM 2885 C CA . THR B 1 110 ? -0.915 4.598 6.375 1 98.88 110 THR B CA 1
ATOM 2886 C C . THR B 1 110 ? -1.567 5.836 5.77 1 98.88 110 THR B C 1
ATOM 2888 O O . THR B 1 110 ? -2.748 5.812 5.418 1 98.88 110 THR B O 1
ATOM 2891 N N . ALA B 1 111 ? -0.781 6.883 5.625 1 98.94 111 ALA B N 1
ATOM 2892 C CA . ALA B 1 111 ? -1.3 8.109 5.031 1 98.94 111 ALA B CA 1
ATOM 2893 C C . ALA B 1 111 ? -1.72 7.887 3.58 1 98.94 111 ALA B C 1
ATOM 2895 O O . ALA B 1 111 ? -2.773 8.359 3.152 1 98.94 111 ALA B O 1
ATOM 2896 N N . LEU B 1 112 ? -0.917 7.164 2.83 1 98.88 112 LEU B N 1
ATOM 2897 C CA . LEU B 1 112 ? -1.236 6.891 1.434 1 98.88 112 LEU B CA 1
ATOM 2898 C C . LEU B 1 112 ? -2.52 6.074 1.319 1 98.88 112 LEU B C 1
ATOM 2900 O O . LEU B 1 112 ? -3.328 6.305 0.416 1 98.88 112 LEU B O 1
ATOM 2904 N N . ASP B 1 113 ? -2.711 5.148 2.254 1 98.31 113 ASP B N 1
ATOM 2905 C CA . ASP B 1 113 ? -3.922 4.332 2.26 1 98.31 113 ASP B CA 1
ATOM 2906 C C . ASP B 1 113 ? -5.164 5.191 2.49 1 98.31 113 ASP B C 1
ATOM 2908 O O . ASP B 1 113 ? -6.098 5.168 1.688 1 98.31 113 ASP B O 1
ATOM 2912 N N . GLY B 1 114 ? -5.125 5.992 3.496 1 98.5 114 GLY B N 1
ATOM 2913 C CA . GLY B 1 114 ? -6.328 6.645 3.984 1 98.5 114 GLY B CA 1
ATOM 2914 C C . GLY B 1 114 ? -6.574 7.996 3.344 1 98.5 114 GLY B C 1
ATOM 2915 O O . GLY B 1 114 ? -7.711 8.484 3.322 1 98.5 114 GLY B O 1
ATOM 2916 N N . LEU B 1 115 ? -5.48 8.602 2.812 1 98.81 115 LEU B N 1
ATOM 2917 C CA . LEU B 1 115 ? -5.621 9.992 2.393 1 98.81 115 LEU B CA 1
ATOM 2918 C C . LEU B 1 115 ? -5.301 10.148 0.911 1 98.81 115 LEU B C 1
ATOM 2920 O O . LEU B 1 115 ? -5.375 11.25 0.367 1 98.81 115 LEU B O 1
ATOM 2924 N N . SER B 1 116 ? -4.945 9.055 0.267 1 98.56 116 SER B N 1
ATOM 2925 C CA . SER B 1 116 ? -4.75 9.062 -1.18 1 98.56 116 SER B CA 1
ATOM 2926 C C . SER B 1 116 ? -5.609 8 -1.859 1 98.56 116 SER B C 1
ATOM 2928 O O . SER B 1 116 ? -6.473 8.328 -2.676 1 98.56 116 SER B O 1
ATOM 2930 N N . ASN B 1 117 ? -5.445 6.738 -1.46 1 97.69 117 ASN B N 1
ATOM 2931 C CA . ASN B 1 117 ? -6.152 5.641 -2.111 1 97.69 117 ASN B CA 1
ATOM 2932 C C . ASN B 1 117 ? -7.652 5.703 -1.84 1 97.69 117 ASN B C 1
ATOM 2934 O O . ASN B 1 117 ? -8.461 5.613 -2.768 1 97.69 117 ASN B O 1
ATOM 2938 N N . GLU B 1 118 ? -8.047 5.852 -0.546 1 97.5 118 GLU B N 1
ATOM 2939 C CA . GLU B 1 118 ? -9.469 5.828 -0.217 1 97.5 118 GLU B CA 1
ATOM 2940 C C . GLU B 1 118 ? -10.195 7.031 -0.812 1 97.5 118 GLU B C 1
ATOM 2942 O O . GLU B 1 118 ? -11.305 6.898 -1.338 1 97.5 118 GLU B O 1
ATOM 2947 N N . PRO B 1 119 ? -9.602 8.219 -0.787 1 97.12 119 PRO B N 1
ATOM 2948 C CA . PRO B 1 119 ? -10.25 9.344 -1.472 1 97.12 119 PRO B CA 1
ATOM 2949 C C . PRO B 1 119 ? -10.445 9.086 -2.965 1 97.12 119 PRO B C 1
ATOM 2951 O O . PRO B 1 119 ? -11.469 9.477 -3.529 1 97.12 119 PRO B O 1
ATOM 2954 N N . HIS B 1 120 ? -9.453 8.477 -3.619 1 96.06 120 HIS B N 1
ATOM 2955 C CA . HIS B 1 120 ? -9.594 8.133 -5.031 1 96.06 120 HIS B CA 1
ATOM 2956 C C . HIS B 1 120 ? -10.805 7.234 -5.258 1 96.06 120 HIS B C 1
ATOM 2958 O O . HIS B 1 120 ? -11.555 7.434 -6.215 1 96.06 120 HIS B O 1
ATOM 2964 N N . ASP B 1 121 ? -11.078 6.355 -4.371 1 95.75 121 ASP B N 1
ATOM 2965 C CA . ASP B 1 121 ? -12.148 5.371 -4.512 1 95.75 121 ASP B CA 1
ATOM 2966 C C . ASP B 1 121 ? -13.523 6.016 -4.328 1 95.75 121 ASP B C 1
ATOM 2968 O O . ASP B 1 121 ? -14.539 5.43 -4.695 1 95.75 121 ASP B O 1
ATOM 2972 N N . THR B 1 122 ? -13.586 7.203 -3.727 1 96.88 122 THR B N 1
ATOM 2973 C CA . THR B 1 122 ? -14.875 7.816 -3.432 1 96.88 122 THR B CA 1
ATOM 2974 C C . THR B 1 122 ? -15.609 8.18 -4.723 1 96.88 122 THR B C 1
ATOM 2976 O O . THR B 1 122 ? -16.844 8.203 -4.758 1 96.88 122 THR B O 1
ATOM 2979 N N . HIS B 1 123 ? -14.836 8.484 -5.785 1 95.81 123 HIS B N 1
ATOM 2980 C CA . HIS B 1 123 ? -15.523 8.891 -7.004 1 95.81 123 HIS B CA 1
ATOM 2981 C C . HIS B 1 123 ? -15.57 7.754 -8.016 1 95.81 123 HIS B C 1
ATOM 2983 O O . HIS B 1 123 ? -16.203 7.883 -9.07 1 95.81 123 HIS B O 1
ATOM 2989 N N . HIS B 1 124 ? -14.898 6.574 -7.664 1 94.38 124 HIS B N 1
ATOM 2990 C CA . HIS B 1 124 ? -14.977 5.352 -8.461 1 94.38 124 HIS B CA 1
ATOM 2991 C C . HIS B 1 124 ? -15.047 4.117 -7.566 1 94.38 124 HIS B C 1
ATOM 2993 O O . HIS B 1 124 ? -14.172 3.248 -7.637 1 94.38 124 HIS B O 1
ATOM 2999 N N . PRO B 1 125 ? -16.172 4.035 -6.867 1 96 125 PRO B N 1
ATOM 3000 C CA . PRO B 1 125 ? -16.219 2.939 -5.898 1 96 125 PRO B CA 1
ATOM 3001 C C . PRO B 1 125 ? -16.484 1.586 -6.555 1 96 125 PRO B C 1
ATOM 3003 O O . PRO B 1 125 ? -16.125 0.544 -6 1 96 125 PRO B O 1
ATOM 3006 N N . ILE B 1 126 ? -17.094 1.572 -7.723 1 96.19 126 ILE B N 1
ATOM 3007 C CA . ILE B 1 126 ? -17.484 0.318 -8.359 1 96.19 126 ILE B CA 1
ATOM 3008 C C . ILE B 1 126 ? -16.406 -0.118 -9.344 1 96.19 126 ILE B C 1
ATOM 3010 O O . ILE B 1 126 ? -15.961 -1.271 -9.32 1 96.19 126 ILE B O 1
ATOM 3014 N N . ALA B 1 127 ? -16.016 0.827 -10.188 1 94.75 127 ALA B N 1
ATOM 3015 C CA . ALA B 1 127 ? -15.031 0.475 -11.211 1 94.75 127 ALA B CA 1
ATOM 3016 C C . ALA B 1 127 ? -14.328 1.72 -11.75 1 94.75 127 ALA B C 1
ATOM 3018 O O . ALA B 1 127 ? -14.969 2.756 -11.953 1 94.75 127 ALA B O 1
ATOM 3019 N N . VAL B 1 128 ? -13.039 1.595 -12.016 1 88.44 128 VAL B N 1
ATOM 3020 C CA . VAL B 1 128 ? -12.266 2.715 -12.547 1 88.44 128 VAL B CA 1
ATOM 3021 C C . VAL B 1 128 ? -12.617 2.938 -14.016 1 88.44 128 VAL B C 1
ATOM 3023 O O . VAL B 1 128 ? -12.469 4.047 -14.531 1 88.44 128 VAL B O 1
ATOM 3026 N N . GLU B 1 129 ? -13.094 1.881 -14.672 1 90.94 129 GLU B N 1
ATOM 3027 C CA . GLU B 1 129 ? -13.367 1.98 -16.094 1 90.94 129 GLU B CA 1
ATOM 3028 C C . GLU B 1 129 ? -14.773 2.523 -16.359 1 90.94 129 GLU B C 1
ATOM 3030 O O . GLU B 1 129 ? -15.133 2.818 -17.5 1 90.94 129 GLU B O 1
ATOM 3035 N N . LEU B 1 130 ? -15.562 2.65 -15.32 1 92.44 130 LEU B N 1
ATOM 3036 C CA . LEU B 1 130 ? -16.891 3.227 -15.461 1 92.44 130 LEU B CA 1
ATOM 3037 C C . LEU B 1 130 ? -16.844 4.746 -15.367 1 92.44 130 LEU B C 1
ATOM 3039 O O . LEU B 1 130 ? -16.047 5.301 -14.609 1 92.44 130 LEU B O 1
ATOM 3043 N N . TYR B 1 131 ? -17.734 5.352 -16.062 1 91.94 131 TYR B N 1
ATOM 3044 C CA . TYR B 1 131 ? -17.891 6.797 -15.93 1 91.94 131 TYR B CA 1
ATOM 3045 C C . TYR B 1 131 ? -18.453 7.16 -14.555 1 91.94 131 TYR B C 1
ATOM 3047 O O . TYR B 1 131 ? -19.234 6.406 -13.984 1 91.94 131 TYR B O 1
ATOM 3055 N N . TYR B 1 132 ? -18 8.352 -14.109 1 93.25 132 TYR B N 1
ATOM 3056 C CA . TYR B 1 132 ? -18.469 8.859 -12.828 1 93.25 132 TYR B CA 1
ATOM 3057 C C . TYR B 1 132 ? -19.984 8.875 -12.766 1 93.25 132 TYR B C 1
ATOM 3059 O O . TYR B 1 132 ? -20.578 8.438 -11.773 1 93.25 132 TYR B O 1
ATOM 3067 N N . GLU B 1 133 ? -20.641 9.219 -13.828 1 94.56 133 GLU B N 1
ATOM 3068 C CA . GLU B 1 133 ? -22.094 9.344 -13.891 1 94.56 133 GLU B CA 1
ATOM 3069 C C . GLU B 1 133 ? -22.781 7.988 -13.758 1 94.56 133 GLU B C 1
ATOM 3071 O O . GLU B 1 133 ? -23.906 7.898 -13.266 1 94.56 133 GLU B O 1
ATOM 3076 N N . ASP B 1 134 ? -22.094 6.934 -14.094 1 95.56 134 ASP B N 1
ATOM 3077 C CA . ASP B 1 134 ? -22.656 5.586 -14.086 1 95.56 134 ASP B CA 1
ATOM 3078 C C . ASP B 1 134 ? -22.531 4.945 -12.711 1 95.56 134 ASP B C 1
ATOM 3080 O O . ASP B 1 134 ? -23.016 3.836 -12.484 1 95.56 134 ASP B O 1
ATOM 3084 N N . GLN B 1 135 ? -21.938 5.645 -11.781 1 97 135 GLN B N 1
ATOM 3085 C CA . GLN B 1 135 ? -21.781 5.164 -10.414 1 97 135 GLN B CA 1
ATOM 3086 C C . GLN B 1 135 ? -21.953 6.301 -9.414 1 97 135 GLN B C 1
ATOM 3088 O O . GLN B 1 135 ? -21.281 6.316 -8.375 1 97 135 GLN B O 1
ATOM 3093 N N . LEU B 1 136 ? -22.75 7.258 -9.758 1 96.56 136 LEU B N 1
ATOM 3094 C CA . LEU B 1 136 ? -22.938 8.477 -8.977 1 96.56 136 LEU B CA 1
ATOM 3095 C C . LEU B 1 136 ? -23.531 8.156 -7.605 1 96.56 136 LEU B C 1
ATOM 3097 O O . LEU B 1 136 ? -23.047 8.664 -6.59 1 96.56 136 LEU B O 1
ATOM 3101 N N . GLU B 1 137 ? -24.562 7.348 -7.57 1 96.38 137 GLU B N 1
ATOM 3102 C CA . GLU B 1 137 ? -25.203 7.031 -6.305 1 96.38 137 GLU B CA 1
ATOM 3103 C C . GLU B 1 137 ? -24.25 6.297 -5.363 1 96.38 137 GLU B C 1
ATOM 3105 O O . GLU B 1 137 ? -24.219 6.57 -4.164 1 96.38 137 GLU B O 1
ATOM 3110 N N . GLU B 1 138 ? -23.531 5.355 -5.922 1 97.44 138 GLU B N 1
ATOM 3111 C CA . GLU B 1 138 ? -22.516 4.648 -5.141 1 97.44 138 GLU B CA 1
ATOM 3112 C C . GLU B 1 138 ? -21.438 5.609 -4.645 1 97.44 138 GLU B C 1
ATOM 3114 O O . GLU B 1 138 ? -20.984 5.5 -3.506 1 97.44 138 GLU B O 1
ATOM 3119 N N . SER B 1 139 ? -21.078 6.566 -5.48 1 97.56 139 SER B N 1
ATOM 3120 C CA . SER B 1 139 ? -20.078 7.559 -5.113 1 97.56 139 SER B CA 1
ATOM 3121 C C . SER B 1 139 ? -20.562 8.43 -3.955 1 97.56 139 SER B C 1
ATOM 3123 O O . SER B 1 139 ? -19.781 8.734 -3.041 1 97.56 139 SER B O 1
ATOM 3125 N N . LYS B 1 140 ? -21.797 8.773 -4.016 1 97.06 140 LYS B N 1
ATOM 3126 C CA . LYS B 1 140 ? -22.359 9.562 -2.928 1 97.06 140 LYS B CA 1
ATOM 3127 C C . LYS B 1 140 ? -22.312 8.805 -1.604 1 97.06 140 LYS B C 1
ATOM 3129 O O . LYS B 1 140 ? -21.875 9.352 -0.585 1 97.06 140 LYS B O 1
ATOM 3134 N N . ARG B 1 141 ? -22.656 7.547 -1.675 1 96.75 141 ARG B N 1
ATOM 3135 C CA . ARG B 1 141 ? -22.688 6.734 -0.463 1 96.75 141 ARG B CA 1
ATOM 3136 C C . ARG B 1 141 ? -21.281 6.5 0.075 1 96.75 141 ARG B C 1
ATOM 3138 O O . ARG B 1 141 ? -21.047 6.613 1.279 1 96.75 141 ARG B O 1
ATOM 3145 N N . ARG B 1 142 ? -20.406 6.152 -0.829 1 97.56 142 ARG B N 1
ATOM 3146 C CA . ARG B 1 142 ? -19.031 5.914 -0.412 1 97.56 142 ARG B CA 1
ATOM 3147 C C . ARG B 1 142 ? -18.406 7.184 0.157 1 97.56 142 ARG B C 1
ATOM 3149 O O . ARG B 1 142 ? -17.703 7.133 1.165 1 97.56 142 ARG B O 1
ATOM 3156 N N . SER B 1 143 ? -18.656 8.32 -0.493 1 97.88 143 SER B N 1
ATOM 3157 C CA . SER B 1 143 ? -18.109 9.594 -0.026 1 97.88 143 SER B CA 1
ATOM 3158 C C . SER B 1 143 ? -18.656 9.953 1.351 1 97.88 143 SER B C 1
ATOM 3160 O O . SER B 1 143 ? -17.938 10.484 2.195 1 97.88 143 SER B O 1
ATOM 3162 N N . GLU B 1 144 ? -19.906 9.688 1.549 1 96.88 144 GLU B N 1
ATOM 3163 C CA . GLU B 1 144 ? -20.5 9.953 2.859 1 96.88 144 GLU B CA 1
ATOM 3164 C C . GLU B 1 144 ? -19.812 9.125 3.945 1 96.88 144 GLU B C 1
ATOM 3166 O O . GLU B 1 144 ? -19.453 9.656 5 1 96.88 144 GLU B O 1
ATOM 3171 N N . SER B 1 145 ? -19.656 7.879 3.666 1 96.81 145 SER B N 1
ATOM 3172 C CA . SER B 1 145 ? -19 7.008 4.629 1 96.81 145 SER B CA 1
ATOM 3173 C C . SER B 1 145 ? -17.562 7.465 4.883 1 96.81 145 SER B C 1
ATOM 3175 O O . SER B 1 145 ? -17.094 7.477 6.027 1 96.81 145 SER B O 1
ATOM 3177 N N . TYR B 1 146 ? -16.906 7.836 3.803 1 97.75 146 TYR B N 1
ATOM 3178 C CA . TYR B 1 146 ? -15.531 8.297 3.936 1 97.75 146 TYR B CA 1
ATOM 3179 C C . TYR B 1 146 ? -15.453 9.539 4.824 1 97.75 146 TYR B C 1
ATOM 3181 O O . TYR B 1 146 ? -14.656 9.586 5.766 1 97.75 146 TYR B O 1
ATOM 3189 N N . ARG B 1 147 ? -16.266 10.508 4.586 1 97.38 147 ARG B N 1
ATOM 3190 C CA . ARG B 1 147 ? -16.25 11.773 5.312 1 97.38 147 ARG B CA 1
ATOM 3191 C C . ARG B 1 147 ? -16.609 11.57 6.781 1 97.38 147 ARG B C 1
ATOM 3193 O O . ARG B 1 147 ? -16.031 12.211 7.664 1 97.38 147 ARG B O 1
ATOM 3200 N N . LYS B 1 148 ? -17.484 10.656 7.023 1 96.38 148 LYS B N 1
ATOM 3201 C CA . LYS B 1 148 ? -18.047 10.539 8.367 1 96.38 148 LYS B CA 1
ATOM 3202 C C . LYS B 1 148 ? -17.234 9.57 9.219 1 96.38 148 LYS B C 1
ATOM 3204 O O . LYS B 1 148 ? -17.172 9.719 10.438 1 96.38 148 LYS B O 1
ATOM 3209 N N . ASN B 1 149 ? -16.656 8.609 8.523 1 96.75 149 ASN B N 1
ATOM 3210 C CA . ASN B 1 149 ? -16.078 7.531 9.312 1 96.75 149 ASN B CA 1
ATOM 3211 C C . ASN B 1 149 ? -14.578 7.406 9.055 1 96.75 149 ASN B C 1
ATOM 3213 O O . ASN B 1 149 ? -13.773 7.414 9.992 1 96.75 149 ASN B O 1
ATOM 3217 N N . ARG B 1 150 ? -14.164 7.336 7.848 1 97.88 150 ARG B N 1
ATOM 3218 C CA . ARG B 1 150 ? -12.789 6.973 7.512 1 97.88 150 ARG B CA 1
ATOM 3219 C C . ARG B 1 150 ? -11.852 8.164 7.684 1 97.88 150 ARG B C 1
ATOM 3221 O O . ARG B 1 150 ? -10.82 8.055 8.352 1 97.88 150 ARG B O 1
ATOM 3228 N N . LEU B 1 151 ? -12.227 9.32 7.074 1 98.12 151 LEU B N 1
ATOM 3229 C CA . LEU B 1 151 ? -11.383 10.508 7.125 1 98.12 151 LEU B CA 1
ATOM 3230 C C . LEU B 1 151 ? -11.117 10.922 8.57 1 98.12 151 LEU B C 1
ATOM 3232 O O . LEU B 1 151 ? -9.961 11.078 8.969 1 98.12 151 LEU B O 1
ATOM 3236 N N . PRO B 1 152 ? -12.125 11 9.445 1 97.94 152 PRO B N 1
ATOM 3237 C CA . PRO B 1 152 ? -11.867 11.336 10.852 1 97.94 152 PRO B CA 1
ATOM 3238 C C . PRO B 1 152 ? -10.992 10.289 11.547 1 97.94 152 PRO B C 1
ATOM 3240 O O . PRO B 1 152 ? -10.164 10.641 12.391 1 97.94 152 PRO B O 1
ATOM 3243 N N . LYS B 1 153 ? -11.172 9.047 11.203 1 97.94 153 LYS B N 1
ATOM 3244 C CA . LYS B 1 153 ? -10.375 7.984 11.805 1 97.94 153 LYS B CA 1
ATOM 3245 C C . LYS B 1 153 ? -8.891 8.156 11.484 1 97.94 153 LYS B C 1
ATOM 3247 O O . LYS B 1 153 ? -8.047 8.039 12.375 1 97.94 153 LYS B O 1
ATOM 3252 N N . PHE B 1 154 ? -8.578 8.445 10.242 1 98.62 154 PHE B N 1
ATOM 3253 C CA . PHE B 1 154 ? -7.191 8.648 9.852 1 98.62 154 PHE B CA 1
ATOM 3254 C C . PHE B 1 154 ? -6.625 9.914 10.477 1 98.62 154 PHE B C 1
ATOM 3256 O O . PHE B 1 154 ? -5.492 9.914 10.961 1 98.62 154 PHE B O 1
ATOM 3263 N N . LEU B 1 155 ? -7.383 11.031 10.461 1 98.75 155 LEU B N 1
ATOM 3264 C CA . LEU B 1 155 ? -6.914 12.266 11.086 1 98.75 155 LEU B CA 1
ATOM 3265 C C . LEU B 1 155 ? -6.684 12.055 12.578 1 98.75 155 LEU B C 1
ATOM 3267 O O . LEU B 1 155 ? -5.703 12.555 13.133 1 98.75 155 LEU B O 1
ATOM 3271 N N . SER B 1 156 ? -7.57 11.297 13.211 1 98.56 156 SER B N 1
ATOM 3272 C CA . SER B 1 156 ? -7.414 11 14.633 1 98.56 156 SER B CA 1
ATOM 3273 C C . SER B 1 156 ? -6.137 10.203 14.891 1 98.56 156 SER B C 1
ATOM 3275 O O . SER B 1 156 ? -5.441 10.445 15.875 1 98.56 156 SER B O 1
ATOM 3277 N N . TYR B 1 157 ? -5.875 9.281 14.062 1 98.69 157 TYR B N 1
ATOM 3278 C CA . TYR B 1 157 ? -4.656 8.492 14.188 1 98.69 157 TYR B CA 1
ATOM 3279 C C . TYR B 1 157 ? -3.42 9.383 14.117 1 98.69 157 TYR B C 1
ATOM 3281 O O . TYR B 1 157 ? -2.535 9.297 14.969 1 98.69 157 TYR B O 1
ATOM 3289 N N . PHE B 1 158 ? -3.328 10.234 13.078 1 98.88 158 PHE B N 1
ATOM 3290 C CA . PHE B 1 158 ? -2.145 11.07 12.914 1 98.88 158 PHE B CA 1
ATOM 3291 C C . PHE B 1 158 ? -2.053 12.109 14.023 1 98.88 158 PHE B C 1
ATOM 3293 O O . PHE B 1 158 ? -0.956 12.477 14.453 1 98.88 158 PHE B O 1
ATOM 3300 N N . GLU B 1 159 ? -3.234 12.578 14.508 1 98.62 159 GLU B N 1
ATOM 3301 C CA . GLU B 1 159 ? -3.232 13.453 15.68 1 98.62 159 GLU B CA 1
ATOM 3302 C C . GLU B 1 159 ? -2.625 12.758 16.891 1 98.62 159 GLU B C 1
ATOM 3304 O O . GLU B 1 159 ? -1.83 13.352 17.625 1 98.62 159 GLU B O 1
ATOM 3309 N N . ARG B 1 160 ? -3.01 11.523 17.047 1 98.06 160 ARG B N 1
ATOM 3310 C CA . ARG B 1 160 ? -2.486 10.703 18.125 1 98.06 160 ARG B CA 1
ATOM 3311 C C . ARG B 1 160 ? -0.976 10.531 18.016 1 98.06 160 ARG B C 1
ATOM 3313 O O . ARG B 1 160 ? -0.256 10.617 19 1 98.06 160 ARG B O 1
ATOM 3320 N N . VAL B 1 161 ? -0.443 10.305 16.828 1 98.5 161 VAL B N 1
ATOM 3321 C CA . VAL B 1 161 ? 0.985 10.164 16.562 1 98.5 161 VAL B CA 1
ATOM 3322 C C . VAL B 1 161 ? 1.701 11.477 16.891 1 98.5 161 VAL B C 1
ATOM 3324 O O . VAL B 1 161 ? 2.814 11.469 17.422 1 98.5 161 VAL B O 1
ATOM 3327 N N . LEU B 1 162 ? 1.081 12.602 16.625 1 98.5 162 LEU B N 1
ATOM 3328 C CA . LEU B 1 162 ? 1.716 13.914 16.703 1 98.5 162 LEU B CA 1
ATOM 3329 C C . LEU B 1 162 ? 1.676 14.453 18.125 1 98.5 162 LEU B C 1
ATOM 3331 O O . LEU B 1 162 ? 2.432 15.359 18.484 1 98.5 162 LEU B O 1
ATOM 3335 N N . LYS B 1 163 ? 0.801 13.906 18.922 1 96.56 163 LYS B N 1
ATOM 3336 C CA . LYS B 1 163 ? 0.566 14.445 20.25 1 96.56 163 LYS B CA 1
ATOM 3337 C C . LYS B 1 163 ? 1.852 14.453 21.078 1 96.56 163 LYS B C 1
ATOM 3339 O O . LYS B 1 163 ? 2.252 15.492 21.609 1 96.56 163 LYS B O 1
ATOM 3344 N N . PRO B 1 164 ? 2.549 13.305 21.172 1 96.56 164 PRO B N 1
ATOM 3345 C CA . PRO B 1 164 ? 3.803 13.328 21.938 1 96.56 164 PRO B CA 1
ATOM 3346 C C . PRO B 1 164 ? 4.848 14.25 21.312 1 96.56 164 PRO B C 1
ATOM 3348 O O . PRO B 1 164 ? 5.656 14.844 22.031 1 96.56 164 PRO B O 1
ATOM 3351 N N . GLN B 1 165 ? 4.902 14.391 20.016 1 97.44 165 GLN B N 1
ATOM 3352 C CA . GLN B 1 165 ? 5.812 15.289 19.312 1 97.44 165 GLN B CA 1
ATOM 3353 C C . GLN B 1 165 ? 5.523 16.75 19.672 1 97.44 165 GLN B C 1
ATOM 3355 O O . GLN B 1 165 ? 6.441 17.516 19.984 1 97.44 165 GLN B O 1
ATOM 3360 N N . ALA B 1 166 ? 4.262 17.062 19.656 1 97 166 ALA B N 1
ATOM 3361 C CA . ALA B 1 166 ? 3.83 18.422 19.969 1 97 166 ALA B CA 1
ATOM 3362 C C . ALA B 1 166 ? 4.199 18.812 21.406 1 97 166 ALA B C 1
ATOM 3364 O O . ALA B 1 166 ? 4.574 19.953 21.672 1 97 166 ALA B O 1
ATOM 3365 N N . ALA B 1 167 ? 4.082 17.875 22.281 1 96.69 167 ALA B N 1
ATOM 3366 C CA . ALA B 1 167 ? 4.43 18.109 23.688 1 96.69 167 ALA B CA 1
ATOM 3367 C C . ALA B 1 167 ? 5.906 18.469 23.828 1 96.69 167 ALA B C 1
ATOM 3369 O O . ALA B 1 167 ? 6.293 19.156 24.781 1 96.69 167 ALA B O 1
ATOM 3370 N N . GLN B 1 168 ? 6.699 18.062 22.875 1 96.62 168 GLN B N 1
ATOM 3371 C CA . GLN B 1 168 ? 8.125 18.359 22.891 1 96.62 168 GLN B CA 1
ATOM 3372 C C . GLN B 1 168 ? 8.438 19.547 21.984 1 96.62 168 GLN B C 1
ATOM 3374 O O . GLN B 1 168 ? 9.602 19.812 21.672 1 96.62 168 GLN B O 1
ATOM 3379 N N . GLY B 1 169 ? 7.418 20.141 21.438 1 97.19 169 GLY B N 1
ATOM 3380 C CA . GLY B 1 169 ? 7.57 21.328 20.609 1 97.19 169 GLY B CA 1
ATOM 3381 C C . GLY B 1 169 ? 7.957 21 19.172 1 97.19 169 GLY B C 1
ATOM 3382 O O . GLY B 1 169 ? 8.5 21.859 18.469 1 97.19 169 GLY B O 1
ATOM 3383 N N . ARG B 1 170 ? 7.75 19.781 18.781 1 97.25 170 ARG B N 1
ATOM 3384 C CA . ARG B 1 170 ? 8.117 19.344 17.438 1 97.25 170 ARG B CA 1
ATOM 3385 C C . ARG B 1 170 ? 6.887 19.188 16.547 1 97.25 170 ARG B C 1
ATOM 3387 O O . ARG B 1 170 ? 5.926 18.516 16.938 1 97.25 170 ARG B O 1
ATOM 3394 N N . PRO B 1 171 ? 6.922 19.672 15.359 1 98.06 171 PRO B N 1
ATOM 3395 C CA . PRO B 1 171 ? 5.75 19.609 14.484 1 98.06 171 PRO B CA 1
ATOM 3396 C C . PRO B 1 171 ? 5.742 18.375 13.578 1 98.06 171 PRO B C 1
ATOM 3398 O O . PRO B 1 171 ? 4.895 18.266 12.695 1 98.06 171 PRO B O 1
ATOM 3401 N N . TRP B 1 172 ? 6.676 17.484 13.758 1 98.69 172 TRP B N 1
ATOM 3402 C CA . TRP B 1 172 ? 6.906 16.391 12.805 1 98.69 172 TRP B CA 1
ATOM 3403 C C . TRP B 1 172 ? 6.324 15.086 13.32 1 98.69 172 TRP B C 1
ATOM 3405 O O . TRP B 1 172 ? 6.199 14.883 14.531 1 98.69 172 TRP B O 1
ATOM 3415 N N . LEU B 1 173 ? 6.078 14.203 12.391 1 98.75 173 LEU B N 1
ATOM 3416 C CA . LEU B 1 173 ? 5.508 12.898 12.719 1 98.75 173 LEU B CA 1
ATOM 3417 C C . LEU B 1 173 ? 6.516 12.039 13.477 1 98.75 173 LEU B C 1
ATOM 3419 O O . LEU B 1 173 ? 6.133 11.203 14.289 1 98.75 173 LEU B O 1
ATOM 3423 N N . TYR B 1 174 ? 7.742 12.203 13.133 1 98.12 174 TYR B N 1
ATOM 3424 C CA . TYR B 1 174 ? 8.773 11.336 13.695 1 98.12 174 TYR B CA 1
ATOM 3425 C C . TYR B 1 174 ? 10.078 12.102 13.883 1 98.12 174 TYR B C 1
ATOM 3427 O O . TYR B 1 174 ? 10.547 12.781 12.961 1 98.12 174 TYR B O 1
ATOM 3435 N N . GLY B 1 175 ? 10.656 12.023 14.984 1 96.69 175 GLY B N 1
ATOM 3436 C CA . GLY B 1 175 ? 11.977 12.578 15.219 1 96.69 175 GLY B CA 1
ATOM 3437 C C . GLY B 1 175 ? 11.992 14.094 15.25 1 96.69 175 GLY B C 1
ATOM 3438 O O . GLY B 1 175 ? 10.961 14.727 15.492 1 96.69 175 GLY B O 1
ATOM 3439 N N . GLU B 1 176 ? 13.164 14.641 15.047 1 97.31 176 GLU B N 1
ATOM 3440 C CA . GLU B 1 176 ? 13.367 16.078 15.25 1 97.31 176 GLU B CA 1
ATOM 3441 C C . GLU B 1 176 ? 13.367 16.828 13.93 1 97.31 176 GLU B C 1
ATOM 3443 O O . GLU B 1 176 ? 13.375 18.062 13.906 1 97.31 176 GLU B O 1
ATOM 3448 N N . THR B 1 177 ? 13.375 16.062 12.906 1 97.44 177 THR B N 1
ATOM 3449 C CA . THR B 1 177 ? 13.438 16.703 11.594 1 97.44 177 THR B CA 1
ATOM 3450 C C . THR B 1 177 ? 12.367 16.141 10.664 1 97.44 177 THR B C 1
ATOM 3452 O O . THR B 1 177 ? 11.828 15.055 10.914 1 97.44 177 THR B O 1
ATOM 3455 N N . LEU B 1 178 ? 12.102 16.922 9.617 1 98.62 178 LEU B N 1
ATOM 3456 C CA . LEU B 1 178 ? 11.133 16.516 8.602 1 98.62 178 LEU B CA 1
ATOM 3457 C C . LEU B 1 178 ? 11.555 15.203 7.945 1 98.62 178 LEU B C 1
ATOM 3459 O O . LEU B 1 178 ? 12.727 15.023 7.613 1 98.62 178 LEU B O 1
ATOM 3463 N N . THR B 1 179 ? 10.633 14.281 7.867 1 98.88 179 THR B N 1
ATOM 3464 C CA . THR B 1 179 ? 10.82 13.07 7.07 1 98.88 179 THR B CA 1
ATOM 3465 C C . THR B 1 179 ? 9.859 13.055 5.883 1 98.88 179 THR B C 1
ATOM 3467 O O . THR B 1 179 ? 8.984 13.914 5.773 1 98.88 179 THR B O 1
ATOM 3470 N N . TYR B 1 180 ? 9.969 12.047 5.004 1 98.88 180 TYR B N 1
ATOM 3471 C CA . TYR B 1 180 ? 9.094 11.984 3.84 1 98.88 180 TYR B CA 1
ATOM 3472 C C . TYR B 1 180 ? 7.66 11.672 4.25 1 98.88 180 TYR B C 1
ATOM 3474 O O . TYR B 1 180 ? 6.723 11.93 3.496 1 98.88 180 TYR B O 1
ATOM 3482 N N . ALA B 1 181 ? 7.434 11.094 5.457 1 98.94 181 ALA B N 1
ATOM 3483 C CA . ALA B 1 181 ? 6.074 10.859 5.926 1 98.94 181 ALA B CA 1
ATOM 3484 C C . ALA B 1 181 ? 5.332 12.172 6.137 1 98.94 181 ALA B C 1
ATOM 3486 O O . ALA B 1 181 ? 4.121 12.258 5.926 1 98.94 181 ALA B O 1
ATOM 3487 N N . ASP B 1 182 ? 6.066 13.188 6.586 1 98.94 182 ASP B N 1
ATOM 3488 C CA . ASP B 1 182 ? 5.465 14.508 6.75 1 98.94 182 ASP B CA 1
ATOM 3489 C C . ASP B 1 182 ? 4.992 15.062 5.41 1 98.94 182 ASP B C 1
ATOM 3491 O O . ASP B 1 182 ? 3.92 15.664 5.324 1 98.94 182 ASP B O 1
ATOM 3495 N N . LEU B 1 183 ? 5.785 14.883 4.379 1 99 183 LEU B N 1
ATOM 3496 C CA . LEU B 1 183 ? 5.434 15.344 3.039 1 99 183 LEU B CA 1
ATOM 3497 C C . LEU B 1 183 ? 4.219 14.594 2.508 1 99 183 LEU B C 1
ATOM 3499 O O . LEU B 1 183 ? 3.352 15.188 1.859 1 99 183 LEU B O 1
ATOM 3503 N N . VAL B 1 184 ? 4.16 13.32 2.789 1 98.94 184 VAL B N 1
ATOM 3504 C CA . VAL B 1 184 ? 3.037 12.5 2.348 1 98.94 184 VAL B CA 1
ATOM 3505 C C . VAL B 1 184 ? 1.757 12.961 3.043 1 98.94 184 VAL B C 1
ATOM 3507 O O . VAL B 1 184 ? 0.717 13.117 2.398 1 98.94 184 VAL B O 1
ATOM 3510 N N . LEU B 1 185 ? 1.84 13.164 4.367 1 98.94 185 LEU B N 1
ATOM 3511 C CA . LEU B 1 185 ? 0.673 13.648 5.098 1 98.94 185 LEU B CA 1
ATOM 3512 C C . LEU B 1 185 ? 0.229 15.016 4.57 1 98.94 185 LEU B C 1
ATOM 3514 O O . LEU B 1 185 ? -0.964 15.242 4.355 1 98.94 185 LEU B O 1
ATOM 3518 N N . PHE B 1 186 ? 1.197 15.898 4.328 1 98.94 186 PHE B N 1
ATOM 3519 C CA . PHE B 1 186 ? 0.906 17.219 3.768 1 98.94 186 PHE B CA 1
ATOM 3520 C C . PHE B 1 186 ? 0.131 17.078 2.463 1 98.94 186 PHE B C 1
ATOM 3522 O O . PHE B 1 186 ? -0.922 17.703 2.297 1 98.94 186 PHE B O 1
ATOM 3529 N N . GLN B 1 187 ? 0.615 16.312 1.536 1 98.94 187 GLN B N 1
ATOM 3530 C CA . GLN B 1 187 ? 0.004 16.172 0.218 1 98.94 187 GLN B CA 1
ATOM 3531 C C . GLN B 1 187 ? -1.39 15.562 0.314 1 98.94 187 GLN B C 1
ATOM 3533 O O . GLN B 1 187 ? -2.295 15.945 -0.432 1 98.94 187 GLN B O 1
ATOM 3538 N N . GLY B 1 188 ? -1.521 14.523 1.229 1 98.88 188 GLY B N 1
ATOM 3539 C CA . GLY B 1 188 ? -2.838 13.953 1.465 1 98.88 188 GLY B CA 1
ATOM 3540 C C . GLY B 1 188 ? -3.861 14.984 1.907 1 98.88 188 GLY B C 1
ATOM 3541 O O . GLY B 1 188 ? -4.953 15.062 1.343 1 98.88 188 GLY B O 1
ATOM 3542 N N . ILE B 1 189 ? -3.465 15.789 2.883 1 98.88 189 ILE B N 1
ATOM 3543 C CA . ILE B 1 189 ? -4.359 16.828 3.404 1 98.88 189 ILE B CA 1
ATOM 3544 C C . ILE B 1 189 ? -4.637 17.859 2.322 1 98.88 189 ILE B C 1
ATOM 3546 O O . ILE B 1 189 ? -5.781 18.281 2.135 1 98.88 189 ILE B O 1
ATOM 3550 N N . ASP B 1 190 ? -3.619 18.266 1.587 1 98.88 190 ASP B N 1
ATOM 3551 C CA . ASP B 1 190 ? -3.758 19.25 0.531 1 98.88 190 ASP B CA 1
ATOM 3552 C C . ASP B 1 190 ? -4.734 18.781 -0.545 1 98.88 190 ASP B C 1
ATOM 3554 O O . ASP B 1 190 ? -5.582 19.547 -0.999 1 98.88 190 ASP B O 1
ATOM 3558 N N . GLY B 1 191 ? -4.586 17.562 -0.972 1 98.69 191 GLY B N 1
ATOM 3559 C CA . GLY B 1 191 ? -5.512 16.984 -1.935 1 98.69 191 GLY B CA 1
ATOM 3560 C C . GLY B 1 191 ? -6.945 16.938 -1.433 1 98.69 191 GLY B C 1
ATOM 3561 O O . GLY B 1 191 ? -7.883 17.203 -2.184 1 98.69 191 GLY B O 1
ATOM 3562 N N . LEU B 1 192 ? -7.109 16.609 -0.162 1 98.62 192 LEU B N 1
ATOM 3563 C CA . LEU B 1 192 ? -8.445 16.484 0.419 1 98.62 192 LEU B CA 1
ATOM 3564 C C . LEU B 1 192 ? -9.086 17.859 0.578 1 98.62 192 LEU B C 1
ATOM 3566 O O . LEU B 1 192 ? -10.312 18 0.492 1 98.62 192 LEU B O 1
ATOM 3570 N N . LYS B 1 193 ? -8.234 18.875 0.845 1 98.44 193 LYS B N 1
ATOM 3571 C CA . LYS B 1 193 ? -8.766 20.25 0.877 1 98.44 193 LYS B CA 1
ATOM 3572 C C . LYS B 1 193 ? -9.336 20.641 -0.479 1 98.44 193 LYS B C 1
ATOM 3574 O O . LYS B 1 193 ? -10.258 21.453 -0.552 1 98.44 193 LYS B O 1
ATOM 3579 N N . PHE B 1 194 ? -8.805 20.094 -1.547 1 98.38 194 PHE B N 1
ATOM 3580 C CA . PHE B 1 194 ? -9.367 20.312 -2.875 1 98.38 194 PHE B CA 1
ATOM 3581 C C . PHE B 1 194 ? -10.602 19.453 -3.092 1 98.38 194 PHE B C 1
ATOM 3583 O O . PHE B 1 194 ? -11.656 19.953 -3.5 1 98.38 194 PHE B O 1
ATOM 3590 N N . ALA B 1 195 ? -10.602 18.172 -2.811 1 98 195 ALA B N 1
ATOM 3591 C CA . ALA B 1 195 ? -11.648 17.203 -3.137 1 98 195 ALA B CA 1
ATOM 3592 C C . ALA B 1 195 ? -12.883 17.422 -2.26 1 98 195 ALA B C 1
ATOM 3594 O O . ALA B 1 195 ? -14.016 17.297 -2.727 1 98 195 ALA B O 1
ATOM 3595 N N . PHE B 1 196 ? -12.609 17.719 -0.968 1 98.06 196 PHE B N 1
ATOM 3596 C CA . PHE B 1 196 ? -13.672 17.859 0.024 1 98.06 196 PHE B CA 1
ATOM 3597 C C . PHE B 1 196 ? -13.477 19.125 0.849 1 98.06 196 PHE B C 1
ATOM 3599 O O . PHE B 1 196 ? -13.375 19.062 2.076 1 98.06 196 PHE B O 1
ATOM 3606 N N . PRO B 1 197 ? -13.516 20.281 0.219 1 97.81 197 PRO B N 1
ATOM 3607 C CA . PRO B 1 197 ? -13.195 21.516 0.931 1 97.81 197 PRO B CA 1
ATOM 3608 C C . PRO B 1 197 ? -14.125 21.781 2.111 1 97.81 197 PRO B C 1
ATOM 3610 O O . PRO B 1 197 ? -13.688 22.281 3.15 1 97.81 197 PRO B O 1
ATOM 3613 N N . ARG B 1 198 ? -15.352 21.453 2.066 1 97.25 198 ARG B N 1
ATOM 3614 C CA . ARG B 1 198 ? -16.281 21.703 3.166 1 97.25 198 ARG B CA 1
ATOM 3615 C C . ARG B 1 198 ? -16.016 20.734 4.324 1 97.25 198 ARG B C 1
ATOM 3617 O O . ARG B 1 198 ? -15.961 21.156 5.48 1 97.25 198 ARG B O 1
ATOM 3624 N N . ALA B 1 199 ? -15.875 19.5 3.992 1 97.19 199 ALA B N 1
ATOM 3625 C CA . ALA B 1 199 ? -15.609 18.5 5.031 1 97.19 199 ALA B CA 1
ATOM 3626 C C . ALA B 1 199 ? -14.312 18.828 5.773 1 97.19 199 ALA B C 1
ATOM 3628 O O . ALA B 1 199 ? -14.273 18.797 7.008 1 97.19 199 ALA B O 1
ATOM 3629 N N . LEU B 1 200 ? -13.273 19.156 5.055 1 97.88 200 LEU B N 1
ATOM 3630 C CA . LEU B 1 200 ? -11.977 19.422 5.676 1 97.88 200 LEU B CA 1
ATOM 3631 C C . LEU B 1 200 ? -12.016 20.703 6.492 1 97.88 200 LEU B C 1
ATOM 3633 O O . LEU B 1 200 ? -11.398 20.797 7.555 1 97.88 200 LEU B O 1
ATOM 3637 N N . SER B 1 201 ? -12.703 21.703 5.957 1 97.19 201 SER B N 1
ATOM 3638 C CA . SER B 1 201 ? -12.859 22.953 6.707 1 97.19 201 SER B CA 1
ATOM 3639 C C . SER B 1 201 ? -13.531 22.703 8.055 1 97.19 201 SER B C 1
ATOM 3641 O O . SER B 1 201 ? -13.102 23.234 9.078 1 97.19 201 SER B O 1
ATOM 3643 N N . ARG B 1 202 ? -14.539 21.906 8.039 1 96.69 202 ARG B N 1
ATOM 3644 C CA . ARG B 1 202 ? -15.25 21.562 9.273 1 96.69 202 ARG B CA 1
ATOM 3645 C C . ARG B 1 202 ? -14.336 20.844 10.258 1 96.69 202 ARG B C 1
ATOM 3647 O O . ARG B 1 202 ? -14.312 21.172 11.445 1 96.69 202 ARG B O 1
ATOM 3654 N N . LEU B 1 203 ? -13.586 19.906 9.781 1 97.38 203 LEU B N 1
ATOM 3655 C CA . LEU B 1 203 ? -12.672 19.156 10.633 1 97.38 203 LEU B CA 1
ATOM 3656 C C . LEU B 1 203 ? -11.562 20.062 11.18 1 97.38 203 LEU B C 1
ATOM 3658 O O . LEU B 1 203 ? -11.195 19.953 12.344 1 97.38 203 LEU B O 1
ATOM 3662 N N . GLU B 1 204 ? -11.062 20.938 10.344 1 97.75 204 GLU B N 1
ATOM 3663 C CA . GLU B 1 204 ? -10.023 21.875 10.758 1 97.75 204 GLU B CA 1
ATOM 3664 C C . GLU B 1 204 ? -10.539 22.828 11.828 1 97.75 204 GLU B C 1
ATOM 3666 O O . GLU B 1 204 ? -9.859 23.078 12.828 1 97.75 204 GLU B O 1
ATOM 3671 N N . LYS B 1 205 ? -11.703 23.312 11.688 1 97.5 205 LYS B N 1
ATOM 3672 C CA . LYS B 1 205 ? -12.289 24.281 12.594 1 97.5 205 LYS B CA 1
ATOM 3673 C C . LYS B 1 205 ? -12.688 23.641 13.922 1 97.5 205 LYS B C 1
ATOM 3675 O O . LYS B 1 205 ? -12.859 24.344 14.922 1 97.5 205 LYS B O 1
ATOM 3680 N N . SER B 1 206 ? -12.891 22.344 13.875 1 97.38 206 SER B N 1
ATOM 3681 C CA . SER B 1 206 ? -13.266 21.656 15.102 1 97.38 206 SER B CA 1
ATOM 3682 C C . SER B 1 206 ? -12.18 21.766 16.156 1 97.38 206 SER B C 1
ATOM 3684 O O . SER B 1 206 ? -12.445 21.641 17.359 1 97.38 206 SER B O 1
ATOM 3686 N N . GLY B 1 207 ? -10.898 21.875 15.734 1 97.94 207 GLY B N 1
ATOM 3687 C CA . GLY B 1 207 ? -9.766 21.953 16.641 1 97.94 207 GLY B CA 1
ATOM 3688 C C . GLY B 1 207 ? -9.297 20.594 17.125 1 97.94 207 GLY B C 1
ATOM 3689 O O . GLY B 1 207 ? -8.258 20.484 17.781 1 97.94 207 GLY B O 1
ATOM 3690 N N . GLU B 1 208 ? -10.031 19.516 16.766 1 97.94 208 GLU B N 1
ATOM 3691 C CA . GLU B 1 208 ? -9.742 18.172 17.25 1 97.94 208 GLU B CA 1
ATOM 3692 C C . GLU B 1 208 ? -8.469 17.609 16.625 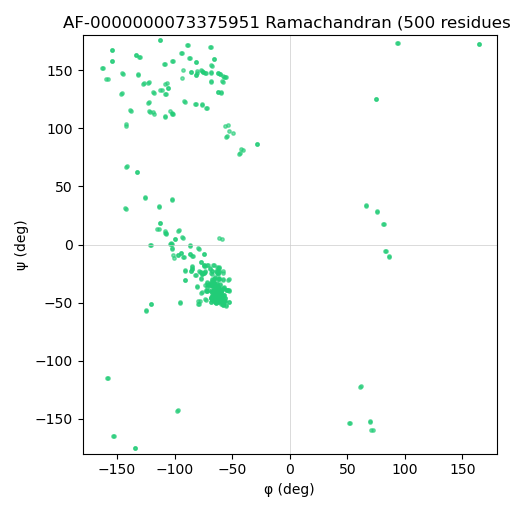1 97.94 208 GLU B C 1
ATOM 3694 O O . GLU B 1 208 ? -7.883 16.656 17.141 1 97.94 208 GLU B O 1
ATOM 3699 N N . TYR B 1 209 ? -8.055 18.219 15.539 1 98.56 209 TYR B N 1
ATOM 3700 C CA . TYR B 1 209 ? -6.902 17.734 14.781 1 98.56 209 TYR B CA 1
ATOM 3701 C C . TYR B 1 209 ? -5.871 18.844 14.586 1 98.56 209 TYR B C 1
ATOM 3703 O O . TYR B 1 209 ? -5.309 18.984 13.5 1 98.56 209 TYR B O 1
ATOM 3711 N N . SER B 1 210 ? -5.656 19.609 15.594 1 98.56 210 SER B N 1
ATOM 3712 C CA . SER B 1 210 ? -4.875 20.844 15.5 1 98.56 210 SER B CA 1
ATOM 3713 C C . SER B 1 210 ? -3.428 20.547 15.125 1 98.56 210 SER B C 1
ATOM 3715 O O . SER B 1 210 ? -2.811 21.312 14.375 1 98.56 210 SER B O 1
ATOM 3717 N N . ASN B 1 211 ? -2.832 19.438 15.641 1 98.81 211 ASN B N 1
ATOM 3718 C CA . ASN B 1 211 ? -1.444 19.125 15.312 1 98.81 211 ASN B CA 1
ATOM 3719 C C . ASN B 1 211 ? -1.294 18.703 13.852 1 98.81 211 ASN B C 1
ATOM 3721 O O . ASN B 1 211 ? -0.276 18.984 13.219 1 98.81 211 ASN B O 1
ATOM 3725 N N . VAL B 1 212 ? -2.295 18.016 13.336 1 98.94 212 VAL B N 1
ATOM 3726 C CA . VAL B 1 212 ? -2.277 17.609 11.93 1 98.94 212 VAL B CA 1
ATOM 3727 C C . VAL B 1 212 ? -2.242 18.844 11.031 1 98.94 212 VAL B C 1
ATOM 3729 O O . VAL B 1 212 ? -1.416 18.938 10.125 1 98.94 212 VAL B O 1
ATOM 3732 N N . PHE B 1 213 ? -3.072 19.781 11.336 1 98.88 213 PHE B N 1
ATOM 3733 C CA . PHE B 1 213 ? -3.162 20.953 10.477 1 98.88 213 PHE B CA 1
ATOM 3734 C C . PHE B 1 213 ? -1.989 21.906 10.719 1 98.88 213 PHE B C 1
ATOM 3736 O O . PHE B 1 213 ? -1.562 22.625 9.812 1 98.88 213 PHE B O 1
ATOM 3743 N N . LYS B 1 214 ? -1.465 21.891 11.93 1 98.75 214 LYS B N 1
ATOM 3744 C CA . LYS B 1 214 ? -0.219 22.609 12.172 1 98.75 214 LYS B CA 1
ATOM 3745 C C . LYS B 1 214 ? 0.915 22.047 11.32 1 98.75 214 LYS B C 1
ATOM 3747 O O . LYS B 1 214 ? 1.693 22.812 10.734 1 98.75 214 LYS B O 1
ATOM 3752 N N . LEU B 1 215 ? 1.042 20.719 11.266 1 98.94 215 LEU B N 1
ATOM 3753 C CA . LEU B 1 215 ? 2.037 20.094 10.398 1 98.94 215 LEU B CA 1
ATOM 3754 C C . LEU B 1 215 ? 1.821 20.516 8.945 1 98.94 215 LEU B C 1
ATOM 3756 O O . LEU B 1 215 ? 2.779 20.828 8.242 1 98.94 215 LEU B O 1
ATOM 3760 N N . TYR B 1 216 ? 0.579 20.484 8.5 1 98.94 216 TYR B N 1
ATOM 3761 C CA . TYR B 1 216 ? 0.239 20.891 7.137 1 98.94 216 TYR B CA 1
ATOM 3762 C C . TYR B 1 216 ? 0.79 22.281 6.824 1 98.94 216 TYR B C 1
ATOM 3764 O O . TYR B 1 216 ? 1.478 22.469 5.816 1 98.94 216 TYR B O 1
ATOM 3772 N N . GLU B 1 217 ? 0.54 23.203 7.688 1 98.88 217 GLU B N 1
ATOM 3773 C CA . GLU B 1 217 ? 0.994 24.578 7.48 1 98.88 217 GLU B CA 1
ATOM 3774 C C . GLU B 1 217 ? 2.516 24.672 7.551 1 98.88 217 GLU B C 1
ATOM 3776 O O . GLU B 1 217 ? 3.133 25.438 6.797 1 98.88 217 GLU B O 1
ATOM 3781 N N . THR B 1 218 ? 3.086 23.953 8.5 1 98.88 218 THR B N 1
ATOM 3782 C CA . THR B 1 218 ? 4.535 23.969 8.656 1 98.88 218 THR B CA 1
ATOM 3783 C C . THR B 1 218 ? 5.227 23.5 7.387 1 98.88 218 THR B C 1
ATOM 3785 O O . THR B 1 218 ? 6.172 24.125 6.91 1 98.88 218 THR B O 1
ATOM 3788 N N . VAL B 1 219 ? 4.75 22.359 6.84 1 98.94 219 VAL B N 1
ATOM 3789 C CA . VAL B 1 219 ? 5.34 21.828 5.621 1 98.94 219 VAL B CA 1
ATOM 3790 C C . VAL B 1 219 ? 5.098 22.781 4.461 1 98.94 219 VAL B C 1
ATOM 3792 O O . VAL B 1 219 ? 6.012 23.078 3.684 1 98.94 219 VAL B O 1
ATOM 3795 N N . LYS B 1 220 ? 3.92 23.344 4.348 1 98.88 220 LYS B N 1
ATOM 3796 C CA . LYS B 1 220 ? 3.52 24.25 3.275 1 98.88 220 LYS B CA 1
ATOM 3797 C C . LYS B 1 220 ? 4.438 25.469 3.213 1 98.88 220 LYS B C 1
ATOM 3799 O O . LYS B 1 220 ? 4.695 26.016 2.133 1 98.88 220 LYS B O 1
ATOM 3804 N N . ASN B 1 221 ? 4.953 25.828 4.336 1 98.75 221 ASN B N 1
ATOM 3805 C CA . ASN B 1 221 ? 5.695 27.078 4.418 1 98.75 221 ASN B CA 1
ATOM 3806 C C . ASN B 1 221 ? 7.199 26.844 4.434 1 98.75 221 ASN B C 1
ATOM 3808 O O . ASN B 1 221 ? 7.98 27.781 4.59 1 98.75 221 ASN B O 1
ATOM 3812 N N . ARG B 1 222 ? 7.625 25.594 4.352 1 98.81 222 ARG B N 1
ATOM 3813 C CA . ARG B 1 222 ? 9.055 25.359 4.156 1 98.81 222 ARG B CA 1
ATOM 3814 C C . ARG B 1 222 ? 9.555 26.047 2.885 1 98.81 222 ARG B C 1
ATOM 3816 O O . ARG B 1 222 ? 8.852 26.062 1.869 1 98.81 222 ARG B O 1
ATOM 3823 N N . PRO B 1 223 ? 10.727 26.531 2.889 1 98.62 223 PRO B N 1
ATOM 3824 C CA . PRO B 1 223 ? 11.172 27.422 1.812 1 98.62 223 PRO B CA 1
ATOM 3825 C C . PRO B 1 223 ? 11.078 26.766 0.434 1 98.62 223 PRO B C 1
ATOM 3827 O O . PRO B 1 223 ? 10.477 27.344 -0.481 1 98.62 223 PRO B O 1
ATOM 3830 N N . ARG B 1 224 ? 11.594 25.594 0.251 1 98.69 224 ARG B N 1
ATOM 3831 C CA . ARG B 1 224 ? 11.609 24.969 -1.063 1 98.69 224 ARG B CA 1
ATOM 3832 C C . ARG B 1 224 ? 10.219 24.484 -1.461 1 98.69 224 ARG B C 1
ATOM 3834 O O . ARG B 1 224 ? 9.852 24.547 -2.635 1 98.69 224 ARG B O 1
ATOM 3841 N N . ILE B 1 225 ? 9.422 24.016 -0.501 1 98.88 225 ILE B N 1
ATOM 3842 C CA . ILE B 1 225 ? 8.062 23.578 -0.771 1 98.88 225 ILE B CA 1
ATOM 3843 C C . ILE B 1 225 ? 7.199 24.766 -1.159 1 98.88 225 ILE B C 1
ATOM 3845 O O . ILE B 1 225 ? 6.469 24.719 -2.15 1 98.88 225 ILE B O 1
ATOM 3849 N N . LYS B 1 226 ? 7.305 25.797 -0.372 1 98.81 226 LYS B N 1
ATOM 3850 C CA . LYS B 1 226 ? 6.547 27.016 -0.648 1 98.81 226 LYS B CA 1
ATOM 3851 C C . LYS B 1 226 ? 6.844 27.547 -2.049 1 98.81 226 LYS B C 1
ATOM 3853 O O . LYS B 1 226 ? 5.93 27.906 -2.791 1 98.81 226 LYS B O 1
ATOM 3858 N N . ALA B 1 227 ? 8.117 27.594 -2.42 1 98.75 227 ALA B N 1
ATOM 3859 C CA . ALA B 1 227 ? 8.531 28.062 -3.748 1 98.75 227 ALA B CA 1
ATOM 3860 C C . ALA B 1 227 ? 7.965 27.141 -4.836 1 98.75 227 ALA B C 1
ATOM 3862 O O . ALA B 1 227 ? 7.473 27.625 -5.859 1 98.75 227 ALA B O 1
ATOM 3863 N N . TYR B 1 228 ? 8.008 25.859 -4.629 1 98.69 228 TYR B N 1
ATOM 3864 C CA . TYR B 1 228 ? 7.5 24.891 -5.586 1 98.69 228 TYR B CA 1
ATOM 3865 C C . TYR B 1 228 ? 6 25.062 -5.789 1 98.69 228 TYR B C 1
ATOM 3867 O O . TYR B 1 228 ? 5.52 25.109 -6.922 1 98.69 228 TYR B O 1
ATOM 3875 N N . LEU B 1 229 ? 5.281 25.203 -4.676 1 98.56 229 LEU B N 1
ATOM 3876 C CA . LEU B 1 229 ? 3.828 25.312 -4.734 1 98.56 229 LEU B CA 1
ATOM 3877 C C . LEU B 1 229 ? 3.41 26.578 -5.488 1 98.56 229 LEU B C 1
ATOM 3879 O O . LEU B 1 229 ? 2.334 26.625 -6.086 1 98.56 229 LEU B O 1
ATOM 3883 N N . ALA B 1 230 ? 4.258 27.547 -5.539 1 98.06 230 ALA B N 1
ATOM 3884 C CA . ALA B 1 230 ? 3.961 28.828 -6.191 1 98.06 230 ALA B CA 1
ATOM 3885 C C . ALA B 1 230 ? 4.465 28.828 -7.633 1 98.06 230 ALA B C 1
ATOM 3887 O O . ALA B 1 230 ? 4.191 29.766 -8.383 1 98.06 230 ALA B O 1
ATOM 3888 N N . SER B 1 231 ? 5.18 27.797 -8 1 97.38 231 SER B N 1
ATOM 3889 C CA . SER B 1 231 ? 5.812 27.766 -9.312 1 97.38 231 SER B CA 1
ATOM 3890 C C . SER B 1 231 ? 4.891 27.156 -10.359 1 97.38 231 SER B C 1
ATOM 3892 O O . SER B 1 231 ? 3.875 26.547 -10.016 1 97.38 231 SER B O 1
ATOM 3894 N N . ASP B 1 232 ? 5.312 27.234 -11.633 1 94.5 232 ASP B N 1
ATOM 3895 C CA . ASP B 1 232 ? 4.559 26.656 -12.742 1 94.5 232 ASP B CA 1
ATOM 3896 C C . ASP B 1 232 ? 4.785 25.141 -12.836 1 94.5 232 ASP B C 1
ATOM 3898 O O . ASP B 1 232 ? 4.121 24.453 -13.625 1 94.5 232 ASP B O 1
ATOM 3902 N N . ARG B 1 233 ? 5.625 24.641 -12.008 1 95.44 233 ARG B N 1
ATOM 3903 C CA . ARG B 1 233 ? 5.898 23.203 -12.023 1 95.44 233 ARG B CA 1
ATOM 3904 C C . ARG B 1 233 ? 4.828 22.438 -11.25 1 95.44 233 ARG B C 1
ATOM 3906 O O . ARG B 1 233 ? 4.656 21.234 -11.445 1 95.44 233 ARG B O 1
ATOM 3913 N N . ARG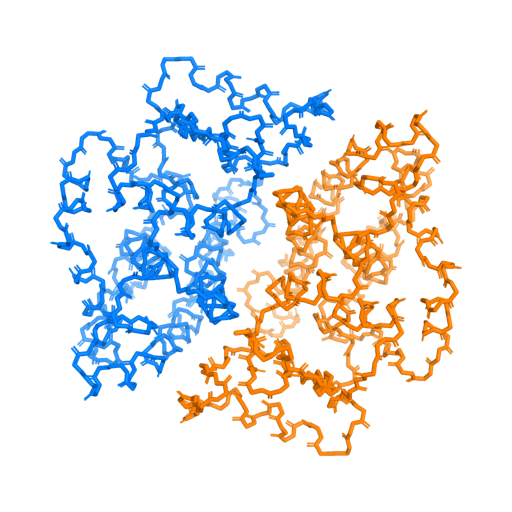 B 1 234 ? 4.238 23.156 -10.312 1 97.38 234 ARG B N 1
ATOM 3914 C CA . ARG B 1 234 ? 3.135 22.547 -9.578 1 97.38 234 ARG B CA 1
ATOM 3915 C C . ARG B 1 234 ? 1.89 22.438 -10.445 1 97.38 234 ARG B C 1
ATOM 3917 O O . ARG B 1 234 ? 1.332 23.453 -10.875 1 97.38 234 ARG B O 1
ATOM 3924 N N . LEU B 1 235 ? 1.509 21.234 -10.656 1 96.25 235 LEU B N 1
ATOM 3925 C CA . LEU B 1 235 ? 0.324 21 -11.477 1 96.25 235 LEU B CA 1
ATOM 3926 C C . LEU B 1 235 ? -0.948 21.188 -10.656 1 96.25 235 LEU B C 1
ATOM 3928 O O . LEU B 1 235 ? -0.993 20.828 -9.477 1 96.25 235 LEU B O 1
ATOM 3932 N N . GLU B 1 236 ? -2.004 21.625 -11.289 1 96.44 236 GLU B N 1
ATOM 3933 C CA . GLU B 1 236 ? -3.283 21.844 -10.625 1 96.44 236 GLU B CA 1
ATOM 3934 C C . GLU B 1 236 ? -4.066 20.547 -10.469 1 96.44 236 GLU B C 1
ATOM 3936 O O . GLU B 1 236 ? -4.016 19.672 -11.336 1 96.44 236 GLU B O 1
ATOM 3941 N N . TYR B 1 237 ? -4.781 20.516 -9.352 1 97 237 TYR B N 1
ATOM 3942 C CA . TYR B 1 237 ? -5.73 19.422 -9.219 1 97 237 TYR B CA 1
ATOM 3943 C C . TYR B 1 237 ? -6.77 19.453 -10.336 1 97 237 TYR B C 1
ATOM 3945 O O . TYR B 1 237 ? -7.125 20.531 -10.828 1 97 237 TYR B O 1
ATOM 3953 N N . SER B 1 238 ? -7.23 18.344 -10.766 1 93.38 238 SER B N 1
ATOM 3954 C CA . SER B 1 238 ? -8.234 18.188 -11.812 1 93.38 238 SER B CA 1
ATOM 3955 C C . SER B 1 238 ? -8.922 16.828 -11.719 1 93.38 238 SER B C 1
ATOM 3957 O O . SER B 1 238 ? -9.648 16.562 -10.758 1 93.38 238 SER B O 1
ATOM 3959 N N . GLN B 1 239 ? -8.711 16.016 -12.727 1 89.44 239 GLN B N 1
ATOM 3960 C CA . GLN B 1 239 ? -9.414 14.734 -12.789 1 89.44 239 GLN B CA 1
ATOM 3961 C C . GLN B 1 239 ? -8.5 13.586 -12.375 1 89.44 239 GLN B C 1
ATOM 3963 O O . GLN B 1 239 ? -8.516 12.523 -12.992 1 89.44 239 GLN B O 1
ATOM 3968 N N . GLY B 1 240 ? -7.727 13.852 -11.391 1 91.88 240 GLY B N 1
ATOM 3969 C CA . GLY B 1 240 ? -6.82 12.844 -10.867 1 91.88 240 GLY B CA 1
ATOM 3970 C C . GLY B 1 240 ? -7.355 12.141 -9.633 1 91.88 240 GLY B C 1
ATOM 3971 O O . GLY B 1 240 ? -8.539 11.812 -9.562 1 91.88 240 GLY B O 1
ATOM 3972 N N . ILE B 1 241 ? -6.5 11.828 -8.703 1 95.06 241 ILE B N 1
ATOM 3973 C CA . ILE B 1 241 ? -6.84 11.07 -7.504 1 95.06 241 ILE B CA 1
ATOM 3974 C C . ILE B 1 241 ? -7.797 11.883 -6.637 1 95.06 241 ILE B C 1
ATOM 3976 O O . ILE B 1 241 ? -8.695 11.328 -6.004 1 95.06 241 ILE B O 1
ATOM 3980 N N . TYR B 1 242 ? -7.562 13.188 -6.59 1 97.56 242 TYR B N 1
ATOM 3981 C CA . TYR B 1 242 ? -8.445 14.086 -5.855 1 97.56 242 TYR B CA 1
ATOM 3982 C C . TYR B 1 242 ? -9.344 14.867 -6.805 1 97.56 242 TYR B C 1
ATOM 3984 O O . TYR B 1 242 ? -8.867 15.656 -7.621 1 97.56 242 TYR B O 1
ATOM 3992 N N . ARG B 1 243 ? -10.617 14.625 -6.734 1 96.62 243 ARG B N 1
ATOM 3993 C CA . ARG B 1 243 ? -11.594 15.305 -7.57 1 96.62 243 ARG B CA 1
ATOM 3994 C C . ARG B 1 243 ? -12.648 16.016 -6.719 1 96.62 243 ARG B C 1
ATOM 3996 O O . ARG B 1 243 ? -13.102 15.469 -5.711 1 96.62 243 ARG B O 1
ATOM 4003 N N . HIS B 1 244 ? -12.93 17.156 -7.199 1 96.56 244 HIS B N 1
ATOM 4004 C CA . HIS B 1 244 ? -13.969 17.891 -6.48 1 96.56 244 HIS B CA 1
ATOM 4005 C C . HIS B 1 244 ? -15.312 17.797 -7.199 1 96.56 244 HIS B C 1
ATOM 4007 O O . HIS B 1 244 ? -15.453 18.281 -8.32 1 96.56 244 HIS B O 1
ATOM 4013 N N . TYR B 1 245 ? -16.203 17.141 -6.598 1 95.94 245 TYR B N 1
ATOM 4014 C CA . TYR B 1 245 ? -17.625 17.125 -6.949 1 95.94 245 TYR B CA 1
ATOM 4015 C C . TYR B 1 245 ? -18.469 17.656 -5.805 1 95.94 245 TYR B C 1
ATOM 4017 O O . TYR B 1 245 ? -18.594 17.016 -4.754 1 95.94 245 TYR B O 1
ATOM 4025 N N . PRO B 1 246 ? -19.078 18.75 -6.004 1 95.38 246 PRO B N 1
ATOM 4026 C CA . PRO B 1 246 ? -19.812 19.359 -4.898 1 95.38 246 PRO B CA 1
ATOM 4027 C C . PRO B 1 246 ? -20.812 18.406 -4.262 1 95.38 246 PRO B C 1
ATOM 4029 O O . PRO B 1 246 ? -21.031 18.438 -3.047 1 95.38 246 PRO B O 1
ATOM 4032 N N . GLU B 1 247 ? -21.359 17.5 -5.043 1 95.44 247 GLU B N 1
ATOM 4033 C CA . GLU B 1 247 ? -22.391 16.609 -4.547 1 95.44 247 GLU B CA 1
ATOM 4034 C C . GLU B 1 247 ? -21.797 15.492 -3.688 1 95.44 247 GLU B C 1
ATOM 4036 O O . GLU B 1 247 ? -22.531 14.781 -2.994 1 95.44 247 GLU B O 1
ATOM 4041 N N . LEU B 1 248 ? -20.516 15.312 -3.76 1 96.69 248 LEU B N 1
ATOM 4042 C CA . LEU B 1 248 ? -19.875 14.297 -2.938 1 96.69 248 LEU B CA 1
ATOM 4043 C C . LEU B 1 248 ? -19.391 14.898 -1.621 1 96.69 248 LEU B C 1
ATOM 4045 O O . LEU B 1 248 ? -18.984 14.164 -0.709 1 96.69 248 LEU B O 1
ATOM 4049 N N . ASP B 1 249 ? -19.453 16.141 -1.616 1 94.62 249 ASP B N 1
ATOM 4050 C CA . ASP B 1 249 ? -18.953 16.844 -0.438 1 94.62 249 ASP B CA 1
ATOM 4051 C C . ASP B 1 249 ? -20.078 17.094 0.567 1 94.62 249 ASP B C 1
ATOM 4053 O O . ASP B 1 249 ? -21.25 16.875 0.26 1 94.62 249 ASP B O 1
ATOM 4057 N N . ASP B 1 250 ? -19.797 17.156 1.994 1 76.94 250 ASP B N 1
ATOM 4058 C CA . ASP B 1 250 ? -20.766 17.297 3.076 1 76.94 250 ASP B CA 1
ATOM 4059 C C . ASP B 1 250 ? -21.656 18.516 2.854 1 76.94 250 ASP B C 1
ATOM 4061 O O . ASP B 1 250 ? -21.172 19.609 2.584 1 76.94 250 ASP B O 1
ATOM 4065 N N . ALA B 1 251 ? -23.031 18.219 2.096 1 58.81 251 ALA B N 1
ATOM 4066 C CA . ALA B 1 251 ? -24.031 19.281 2.045 1 58.81 251 ALA B CA 1
ATOM 4067 C C . ALA B 1 251 ? -24.344 19.812 3.439 1 58.81 251 ALA B C 1
ATOM 4069 O O . ALA B 1 251 ? -24.484 19.031 4.391 1 58.81 251 ALA B O 1
ATOM 4070 N N . GLU B 1 252 ? -23.734 20.891 3.812 1 47.25 252 GLU B N 1
ATOM 4071 C CA . GLU B 1 252 ? -24.453 21.547 4.898 1 47.25 252 GLU B CA 1
ATOM 4072 C C . GLU B 1 252 ? -25.922 21.734 4.551 1 47.25 252 GLU B C 1
ATOM 4074 O O . GLU B 1 252 ? -26.281 21.859 3.377 1 47.25 252 GLU B O 1
#

InterPro domains:
  IPR004045 Glutathione S-transferase, N-terminal [PS50404] (8-96)
  IPR004046 Glutathione S-transferase, C-terminal [PF14497] (120-232)
  IPR010987 Glutathione S-transferase, C-terminal-like [PS50405] (105-248)
  IPR036249 Thioredoxin-like superfamily [SSF52833] (8-93)
  IPR036282 Glutathione S-transferase, C-terminal domain superfamily [SSF47616] (119-249)
  IPR050213 Glutathione S-transferase superfamily [PTHR11571] (9-232)

Foldseek 3Di:
DPPQLPDAKEWQDAAQACFLVVLVVLLCLLLVGGYHYLNPPPCRVVVQCVQCPPPDQDDQQDGRDVHDGWMGRRSHIDHDSLVSQLVCFVVSVQADDDPRRVVLSVLLVLLCVQLQVLLLCLQPVPHPPDDSVVCVVVSLVSLVCSLVPRVVVSLLVQLVQCVVVVVVVALESDDRDHHSSLSSLLVSLVLCCAAAVPSSVVVCVVCSNVSSVVSNVVSCPNDSNVVCCPDPVDRDHDPHSRHHDPSSYPPD/DPPQLPDAKEWQDAAQACFLVVLVVLLCLLLVGGYHYLNPPPCRVVVQCVQCPPPDQDDQQDGRDVHDGWMGRRSHIDHDSLVSQLVCFVVSVQADDDPRRVVLSVLLVLLCVQLQVLLLCLQPVPHPPDDSVVCVVVSLVSLVCSLVPRVVVSLLVQLVQCVVVVVVVALESDDRDHHSSLSSLLVSLVLCCAAAVPSSVVVCVVCSNVSSVVSNVVSCPNDSNVVCCPDPVDRDHDPHSRHHDPSSYPPD

Radius of gyration: 21.82 Å; Cα contacts (8 Å, |Δi|>4): 859; chains: 2; bounding box: 58×58×51 Å

Organism: Aspergillus oryzae (strain ATCC 42149 / RIB 40) (NCBI:txid510516)

Solvent-accessible surface area (backbone atoms only — not comparable to full-atom values): 26323 Å² total; per-residue (Å²): 129,84,80,69,54,82,50,61,37,34,42,36,29,64,55,82,35,35,52,70,41,39,58,49,48,50,54,38,43,60,52,66,55,64,66,48,48,25,46,80,40,97,65,15,58,59,54,43,50,54,47,47,32,91,82,44,60,47,58,94,38,28,71,46,45,87,48,75,33,31,42,34,38,59,65,40,38,38,23,44,57,72,52,47,45,62,63,43,22,64,78,53,67,22,44,62,70,75,76,55,35,49,52,45,46,29,50,30,52,49,37,45,46,57,42,42,51,49,54,33,34,23,62,35,40,55,37,83,89,51,54,51,82,80,39,42,70,55,13,36,51,17,22,47,42,36,64,70,48,49,46,51,51,50,48,49,49,51,24,42,49,26,47,68,29,46,77,72,74,32,72,31,71,54,77,94,49,71,34,52,35,48,53,39,45,32,51,24,52,54,38,40,45,58,25,26,43,60,50,45,49,54,49,60,71,65,53,81,36,50,60,49,54,47,29,35,52,54,54,51,62,32,70,50,40,35,53,43,69,72,35,88,81,48,52,53,83,48,92,46,46,42,46,66,44,77,81,48,26,70,78,124,127,84,79,70,52,82,49,60,37,34,40,37,28,64,56,81,36,34,52,71,40,40,59,50,48,49,53,38,43,60,52,67,56,64,63,49,48,24,47,80,39,96,65,15,56,60,54,44,51,56,48,47,32,91,83,46,59,46,58,94,39,28,69,45,44,87,48,75,32,31,42,35,37,57,67,39,38,39,22,44,58,72,53,47,44,60,64,43,22,62,78,53,66,22,44,61,69,76,76,55,35,48,51,44,46,30,49,30,53,49,37,43,47,57,40,41,52,48,54,33,34,23,60,36,40,53,37,82,88,50,56,52,82,80,39,43,68,56,12,36,53,17,22,48,42,34,64,70,49,50,47,52,49,50,48,49,49,52,24,42,49,25,46,68,29,47,77,72,74,33,72,30,71,53,75,94,50,71,36,52,34,48,53,39,45,34,51,24,51,53,39,39,44,59,25,25,44,59,48,45,49,52,51,60,70,66,53,82,36,50,60,49,54,48,29,35,53,52,54,53,62,33,68,49,41,35,52,42,69,72,36,90,80,47,54,52,81,47,91,46,47,42,44,66,44,78,81,48,27,68,77,125

Nearest PDB structures (foldseek):
  3h1n-assembly1_A  TM=9.308E-01  e=2.029E-19  Bordetella bronchiseptica RB50
  4q5r-assembly3_F  TM=8.271E-01  e=1.938E-08  Blattella germanica
  3vpq-assembly1_A  TM=8.043E-01  e=3.090E-08  Bombyx mori
  1m0u-assembly1_B  TM=8.097E-01  e=3.715E-07  Drosophila melanogaster
  6weg-assembly1_A  TM=6.140E-01  e=1.084E-03  Francisella tularensis

Secondary structure (DSSP, 8-state):
------SPEEEE--SS--TTHHHHHHHHHHHT--EEEGGGSTTHHHHHHHHT-TT---BTTBPPPSSS-EEEETTEEEE-HHHHHHHHHHHHT-S-SGGGHHHHHHHHHHHHIIIIIHHHHHS-SS-TTS-GGGGHHHHHHHHHHIIIIIHHHHHHHHHHHHHHHHHTT--SSSSSS--HHHHHHHHHHHHHHHHSHHHHHHHHHHSTTHHHHHHHHHHHTSHHHHHHHHSTTSPPPSSSSS---GGGS---/------SPEEEE--SS--TTHHHHHHHHHHHT--EEEGGGSTTHHHHHHHHT-TT---BTTBPPPSSS-EEEETTEEEE-HHHHHHHHHHHHT-S-SGGGHHHHHHHHHHHHIIIIIHHHHHH-SS-TTS-GGGGHHHHHHHHHHIIIIIHHHHHHHHHHHHHHHHHTT--SSSSSS--HHHHHHHHHHHHHHHHSHHHHHHHHHHSTTHHHHHHHHHHHTSHHHHHHHHSTTSPPPSSSSS---GGGS---

pLDDT: mean 95.3, std 10.13, range [22.75, 99.0]